Protein AF-0000000068953683 (afdb_homodimer)

Foldseek 3Di:
DDLQQCDQVNLLLLLVLLLVFQPAQPPADDDDDDPDPVVDDRLCQQQVQQNTLRYRLLNLLSLLSLLVSCVSPVPRPCNVVSLVSLLVRLALVNLVSNQVQCVDPRNVCPLPPQSLLSLLLSLLSLLVCVVPDVSSVNSNVSSVVVNVVSLVSVLVVLVVDQEADLAQDSNHPLSSLLSNCSNCVSVVVVSSLVSSLVSLCNHQVPAFQPQLVCDDDQQGLAHSLLSSLLSCPQNDDLVSSAVSCVGHQHPPVSNVSLLAQDDQDDCPDLRSVSSLSHLLNSLLSLVQCLVSYDPVCNVSSVNSNVNSCVRRVVCCRPNDSSCVSHSSSSNCSNSPPDHND/DDLQACDQVNLLLLLVLLVVFQPAQPPADDDDDDPDPVVDDRLCQQQVQQNTLRYRLLNLLSLLSLLVSCVSPVPRPCNVVSLVSLLVRLALVNLVSNQVQCVDPRNVCPLPPQSLLSLLLSLLSLLVSVVPDVSSVNSNVSSVVVNVVSLVSVLVVLVVDQEADLAQDSRHPLSSLLSNCSNCVSVVVVSSLVSSLVSLCNHQVPAFQPQLVCDDDQQGLAHSLLSSLLSCPQNDDLVSSAVSCVGHQHPPVSNVSLLAQDDQDDCPDLRSVSSLSHLLNSLLSLVQCLVSYDPVCNVSSVNSNVNSCVRRVVCCRPNDSSCVSHSSSSNCSNSPPDHND

Radius of gyration: 25.03 Å; Cα contacts (8 Å, |Δi|>4): 1153; chains: 2; bounding box: 57×75×56 Å

Nearest PDB structures (foldseek):
  8ieu-assembly1_A  TM=9.746E-01  e=6.722E-24  Campylobacter jejuni
  9dze-assembly1_h  TM=2.611E-01  e=5.092E-01  synthetic construct
  8qai-assembly1_A  TM=3.723E-01  e=3.403E+00  synthetic construct
  5cwq-assembly1_A  TM=2.514E-01  e=8.815E-01  synthetic construct
  8qag-assembly1_A  TM=3.663E-01  e=7.275E+00  synthetic construct

InterPro domains:
  IPR021365 Protein of unknown function DUF2891 [PF11199] (13-334)

Organism: Cupriavidus necator (strain ATCC 17699 / DSM 428 / KCTC 22496 / NCIMB 10442 / H16 / Stanier 337) (NCBI:txid381666)

Solvent-accessible surface area (backbone atoms only — not comparable to full-atom values): 34142 Å² total; per-residue (Å²): 131,75,79,58,62,75,48,67,67,60,49,51,51,44,45,53,46,33,53,55,24,49,71,31,60,54,52,28,48,48,78,46,64,26,73,48,83,83,62,72,70,57,58,54,76,55,23,59,54,38,40,5,16,43,29,51,50,34,15,38,35,32,51,31,38,48,56,50,45,42,68,76,38,63,82,43,90,58,36,66,59,51,53,53,50,48,60,70,38,47,29,52,72,37,38,49,44,41,38,52,46,49,68,34,84,80,30,61,63,68,52,62,45,34,33,49,10,36,44,26,32,27,45,24,52,26,51,62,43,26,76,81,29,73,66,35,38,54,36,29,60,28,44,40,64,46,40,52,51,45,45,53,49,48,36,54,46,53,74,66,53,83,40,51,28,55,53,23,48,66,58,19,42,38,53,20,48,47,30,33,44,48,18,20,64,68,70,62,35,61,68,43,41,51,42,48,45,54,43,50,46,70,63,51,61,78,51,56,49,42,67,40,76,74,52,68,38,38,55,20,30,39,47,38,67,52,36,40,50,48,33,47,52,70,67,39,54,74,68,58,31,47,57,46,45,68,48,25,47,37,54,75,80,32,40,51,55,77,49,46,62,70,86,67,89,45,70,85,39,66,46,40,33,22,37,42,36,21,22,21,38,44,13,24,34,30,58,55,43,32,86,70,45,58,76,86,48,30,64,52,26,54,50,24,22,50,51,10,37,69,74,27,52,65,39,30,71,72,40,54,67,83,34,33,36,48,34,39,42,40,44,43,44,40,42,63,54,71,68,90,110,130,77,79,58,60,76,48,68,68,58,50,50,51,45,46,53,46,33,54,55,23,50,70,30,59,56,52,28,48,46,78,47,66,26,73,48,82,82,62,73,70,58,58,54,77,55,24,60,54,39,39,6,17,43,30,51,50,34,15,36,37,33,51,30,39,49,55,50,45,43,67,76,39,62,83,42,89,57,37,67,60,51,50,54,50,47,60,70,39,48,30,52,71,37,36,48,43,41,37,53,46,48,68,35,84,81,29,61,65,68,53,64,46,33,32,48,10,36,44,24,32,29,46,24,51,26,51,61,43,24,77,82,29,71,67,34,37,53,36,29,60,29,44,41,65,45,40,52,50,46,45,52,50,48,36,54,46,53,73,67,52,82,42,52,28,57,53,22,48,64,58,18,42,39,54,20,47,46,30,32,44,48,19,19,63,68,69,62,34,60,69,44,41,50,42,50,44,54,44,49,47,70,60,51,61,78,52,55,50,42,67,38,77,73,54,68,37,38,55,20,28,39,46,40,66,51,37,38,50,48,33,47,54,69,67,38,55,73,69,58,33,46,56,45,46,69,48,24,49,37,53,76,78,32,39,51,54,75,50,45,63,70,86,68,90,46,69,85,39,67,46,39,34,22,35,40,37,21,21,22,37,44,12,24,35,30,58,55,42,33,86,70,47,58,76,86,47,29,66,52,28,54,49,22,23,52,50,11,38,69,72,27,52,66,38,29,73,71,40,53,68,81,35,35,36,49,34,40,43,40,44,43,46,38,42,61,55,70,67,89,108

pLDDT: mean 95.32, std 7.43, range [32.47, 98.94]

Sequence (682 aa):
MGRLALDRETARSFARVALDNILRRYPYKLDHMMASAGDLAEPSARHPVFCGSYDWHSSVHMHWLLVRLLALSPDQEEAPRIRATLDAQLRPEHIAVELAYFQQPLSRTFERPYGWGWMLKLQAELLALARQDAQAATWAEACAPLASHLSRQLADFLDAAVFPVRTGTHYNSAFALVMAMAYARTHQDFTLRRAIVRRAHRWFGHDQKYPARYEPGGDEFLSGGLTEAVLMHAVMDGCAFSEWWELFVPGQAELANWLTPVEVTNRSDPKTSHLDGLNLSRAWCWRMLEPALPEPLRPLAIRAWSDHLEASLPQAVEGEYVSTHWLASFAVLALAEPIGGMGRLALDRETARSFARVALDNILRRYPYKLDHMMASAGDLAEPSARHPVFCGSYDWHSSVHMHWLLVRLLALSPDQEEAPRIRATLDAQLRPEHIAVELAYFQQPLSRTFERPYGWGWMLKLQAELLALARQDAQAATWAEACAPLASHLSRQLADFLDAAVFPVRTGTHYNSAFALVMAMAYARTHQDFTLRRAIVRRAHRWFGHDQKYPARYEPGGDEFLSGGLTEAVLMHAVMDGCAFSEWWELFVPGQAELANWLTPVEVTNRSDPKTSHLDGLNLSRAWCWRMLEPALPEPLRPLAIRAWSDHLEASLPQAVEGEYVSTHWLASFAVLALAEPIGG

Secondary structure (DSSP, 8-state):
-------HHHHHHHHHHHHHHHT--SSEEEEEEESSGGG---HHHH-SSS--SBSHHHHHHHHHHHHHHHHH-TT-TTHHHHHHHHHHHS-HHHHHHHHHHHHSGGGTTTTTTHHHHHHHHHHHHHHHHHTT-HHHHHHHHHHHHHHHHHHHHHHHHHHH--S----SSTT-HHHHHHHHHHHHHHHT-HHHHHHHHHHHHHHHTT--S--GGG---TT-SS-HHHHHHHHHHHHS-HHHHHHHHHHHSPPHHHHHHHHSPPP-S-TTSTTTTHHHHHHHHHHHHHHHHGGGS-GGGHHHHHHHHHHHHHHHTTHHHHS-HHHHTTHHHHHHHHHHPPTT-/-------HHHHHHHHHHHHHHHT--SSEEEEEEESSGGG---HHHH-SSS--SBSHHHHHHHHHHHHHHHHH-TT-TTHHHHHHHHHHHS-HHHHHHHHHHHHSGGGTTTTTTHHHHHHHHHHHHHHHHHTT-HHHHHHHHHHHHHHHHHHHHHHHHHHH--S----SSTT-HHHHHHHHHHHHHHHT-HHHHHHHHHHHHHHHTT--S--GGG---TT-SS-HHHHHHHHHHHHS-HHHHHHHHHHHSPPHHHHHHHHSPPP-S-TTSTTTTHHHHHHHHHHHHHHHHGGGS-GGGHHHHHHHHHHHHHHHTTHHHHS-HHHHTTHHHHHHHHHHPPTT-

Structure (mmCIF, N/CA/C/O backbone):
data_AF-0000000068953683-model_v1
#
loop_
_entity.id
_entity.type
_entity.pdbx_description
1 polymer 'DUF2891 domain-containing protein'
#
loop_
_atom_site.group_PDB
_atom_site.id
_atom_site.type_symbol
_atom_site.label_atom_id
_atom_site.label_alt_id
_atom_site.label_comp_id
_atom_site.label_asym_id
_atom_site.label_entity_id
_atom_site.label_seq_id
_atom_site.pdbx_PDB_ins_code
_atom_site.Cartn_x
_atom_site.Cartn_y
_atom_site.Cartn_z
_atom_site.occupancy
_atom_site.B_iso_or_equiv
_atom_site.auth_seq_id
_atom_site.auth_comp_id
_atom_site.auth_asym_id
_atom_site.auth_atom_id
_atom_site.pdbx_PDB_model_num
ATOM 1 N N . MET A 1 1 ? 19.281 -32.719 -5.02 1 32.47 1 MET A N 1
ATOM 2 C CA . MET A 1 1 ? 18.203 -32.562 -4.043 1 32.47 1 MET A CA 1
ATOM 3 C C . MET A 1 1 ? 16.859 -32.406 -4.738 1 32.47 1 MET A C 1
ATOM 5 O O . MET A 1 1 ? 16.688 -31.547 -5.609 1 32.47 1 MET A O 1
ATOM 9 N N . GLY A 1 2 ? 16.094 -33.406 -4.758 1 38.31 2 GLY A N 1
ATOM 10 C CA . GLY A 1 2 ? 14.953 -33.688 -5.621 1 38.31 2 GLY A CA 1
ATOM 11 C C . GLY A 1 2 ? 13.938 -32.562 -5.66 1 38.31 2 GLY A C 1
ATOM 12 O O . GLY A 1 2 ? 13.875 -31.734 -4.746 1 38.31 2 GLY A O 1
ATOM 13 N N . ARG A 1 3 ? 13.672 -31.906 -6.801 1 47.09 3 ARG A N 1
ATOM 14 C CA . ARG A 1 3 ? 12.523 -31.094 -7.168 1 47.09 3 ARG A CA 1
ATOM 15 C C . ARG A 1 3 ? 11.336 -31.359 -6.254 1 47.09 3 ARG A C 1
ATOM 17 O O . ARG A 1 3 ? 10.75 -32.438 -6.297 1 47.09 3 ARG A O 1
ATOM 24 N N . LEU A 1 4 ? 11.492 -30.953 -4.949 1 54.16 4 LEU A N 1
ATOM 25 C CA . LEU A 1 4 ? 10.43 -31.234 -3.992 1 54.16 4 LEU A CA 1
ATOM 26 C C . LEU A 1 4 ? 9.062 -31.031 -4.633 1 54.16 4 LEU A C 1
ATOM 28 O O . LEU A 1 4 ? 8.781 -29.969 -5.195 1 54.16 4 LEU A O 1
ATOM 32 N N . ALA A 1 5 ? 8.656 -32.094 -5.188 1 63.12 5 ALA A N 1
ATOM 33 C CA . ALA A 1 5 ? 7.305 -32.25 -5.719 1 63.12 5 ALA A CA 1
ATOM 34 C C . ALA A 1 5 ? 6.266 -32.125 -4.613 1 63.12 5 ALA A C 1
ATOM 36 O O . ALA A 1 5 ? 6.523 -32.5 -3.461 1 63.12 5 ALA A O 1
ATOM 37 N N . LEU A 1 6 ? 5.461 -31.188 -4.672 1 86.25 6 LEU A N 1
ATOM 38 C CA . LEU A 1 6 ? 4.277 -31.141 -3.82 1 86.25 6 LEU A CA 1
ATOM 39 C C . LEU A 1 6 ? 3.77 -32.562 -3.518 1 86.25 6 LEU A C 1
ATOM 41 O O . LEU A 1 6 ? 3.307 -33.25 -4.418 1 86.25 6 LEU A O 1
ATOM 45 N N . ASP A 1 7 ? 4.008 -33.031 -2.246 1 88.19 7 ASP A N 1
ATOM 46 C CA . ASP A 1 7 ? 3.539 -34.375 -1.912 1 88.19 7 ASP A CA 1
ATOM 47 C C . ASP A 1 7 ? 2.014 -34.438 -1.854 1 88.19 7 ASP A C 1
ATOM 49 O O . ASP A 1 7 ? 1.358 -33.375 -1.721 1 88.19 7 ASP A O 1
ATOM 53 N N . ARG A 1 8 ? 1.491 -35.594 -1.877 1 89.25 8 ARG A N 1
ATOM 54 C CA . ARG A 1 8 ? 0.055 -35.812 -2.027 1 89.25 8 ARG A CA 1
ATOM 55 C C . ARG A 1 8 ? -0.705 -35.312 -0.805 1 89.25 8 ARG A C 1
ATOM 57 O O . ARG A 1 8 ? -1.799 -34.75 -0.932 1 89.25 8 ARG A O 1
ATOM 64 N N . GLU A 1 9 ? -0.196 -35.531 0.351 1 90.62 9 GLU A N 1
ATOM 65 C CA . GLU A 1 9 ? -0.869 -35.094 1.576 1 90.62 9 GLU A CA 1
ATOM 66 C C . GLU A 1 9 ? -0.953 -33.562 1.666 1 90.62 9 GLU A C 1
ATOM 68 O O . GLU A 1 9 ? -1.994 -33.031 2.031 1 90.62 9 GLU A O 1
ATOM 73 N N . THR A 1 10 ? 0.135 -32.969 1.322 1 91.94 10 THR A N 1
ATOM 74 C CA . THR A 1 10 ? 0.152 -31.5 1.308 1 91.94 10 THR A CA 1
ATOM 75 C C . THR A 1 10 ? -0.802 -30.969 0.248 1 91.94 10 THR A C 1
ATOM 77 O O . THR A 1 10 ? -1.537 -30 0.499 1 91.94 10 THR A O 1
ATOM 80 N N . ALA A 1 11 ? -0.79 -31.578 -0.879 1 94.25 11 ALA A N 1
ATOM 81 C CA . ALA A 1 11 ? -1.696 -31.172 -1.951 1 94.25 11 ALA A CA 1
ATOM 82 C C . ALA A 1 11 ? -3.152 -31.281 -1.51 1 94.25 11 ALA A C 1
ATOM 84 O O . ALA A 1 11 ? -3.961 -30.391 -1.78 1 94.25 11 ALA A O 1
ATOM 85 N N . ARG A 1 12 ? -3.443 -32.406 -0.812 1 94.69 12 ARG A N 1
ATOM 86 C CA . ARG A 1 12 ? -4.797 -32.625 -0.305 1 94.69 12 ARG A CA 1
ATOM 87 C C . ARG A 1 12 ? -5.176 -31.531 0.708 1 94.69 12 ARG A C 1
ATOM 89 O O . ARG A 1 12 ? -6.297 -31.016 0.68 1 94.69 12 ARG A O 1
ATOM 96 N N . SER A 1 13 ? -4.277 -31.25 1.555 1 95.38 13 SER A N 1
ATOM 97 C CA . SER A 1 13 ? -4.523 -30.219 2.555 1 95.38 13 SER A CA 1
ATOM 98 C C . SER A 1 13 ? -4.754 -28.859 1.899 1 95.38 13 SER A C 1
ATOM 100 O O . SER A 1 13 ? -5.648 -28.125 2.307 1 95.38 13 SER A O 1
ATOM 102 N N . PHE A 1 14 ? -3.965 -28.547 0.888 1 97.12 14 PHE A N 1
ATOM 103 C CA . PHE A 1 14 ? -4.121 -27.281 0.176 1 97.12 14 PHE A CA 1
ATOM 104 C C . PHE A 1 14 ? -5.465 -27.234 -0.539 1 97.12 14 PHE A C 1
ATOM 106 O O . PHE A 1 14 ? -6.105 -26.172 -0.578 1 97.12 14 PHE A O 1
ATOM 113 N N . ALA A 1 15 ? -5.871 -28.359 -1.074 1 97.62 15 ALA A N 1
ATOM 114 C CA . ALA A 1 15 ? -7.168 -28.406 -1.743 1 97.62 15 ALA A CA 1
ATOM 115 C C . ALA A 1 15 ? -8.305 -28.109 -0.765 1 97.62 15 ALA A C 1
ATOM 117 O O . ALA A 1 15 ? -9.211 -27.328 -1.073 1 97.62 15 ALA A O 1
ATOM 118 N N . ARG A 1 16 ? -8.234 -28.703 0.39 1 97.38 16 ARG A N 1
ATOM 119 C CA . ARG A 1 16 ? -9.258 -28.5 1.409 1 97.38 16 ARG A CA 1
ATOM 120 C C . ARG A 1 16 ? -9.281 -27.047 1.873 1 97.38 16 ARG A C 1
ATOM 122 O O . ARG A 1 16 ? -10.352 -26.453 2.016 1 97.38 16 ARG A O 1
ATOM 129 N N . VAL A 1 17 ? -8.102 -26.484 2.02 1 97.19 17 VAL A N 1
ATOM 130 C CA . VAL A 1 17 ? -7.984 -25.094 2.436 1 97.19 17 VAL A CA 1
ATOM 131 C C . VAL A 1 17 ? -8.602 -24.172 1.377 1 97.19 17 VAL A C 1
ATOM 133 O O . VAL A 1 17 ? -9.383 -23.281 1.701 1 97.19 17 VAL A O 1
ATOM 136 N N . ALA A 1 18 ? -8.273 -24.422 0.141 1 98.12 18 ALA A N 1
ATOM 137 C CA . ALA A 1 18 ? -8.766 -23.594 -0.954 1 98.12 18 ALA A CA 1
ATOM 138 C C . ALA A 1 18 ? -10.281 -23.703 -1.096 1 98.12 18 ALA A C 1
ATOM 140 O O . ALA A 1 18 ? -10.977 -22.688 -1.249 1 98.12 18 ALA A O 1
ATOM 141 N N . LEU A 1 19 ? -10.812 -24.906 -0.99 1 98.31 19 LEU A N 1
ATOM 142 C CA . LEU A 1 19 ? -12.25 -25.141 -1.094 1 98.31 19 LEU A CA 1
ATOM 143 C C . LEU A 1 19 ? -12.992 -24.453 0.046 1 98.31 19 LEU A C 1
ATOM 145 O O . LEU A 1 19 ? -13.984 -23.75 -0.183 1 98.31 19 LEU A O 1
ATOM 149 N N . ASP A 1 20 ? -12.445 -24.578 1.207 1 97.25 20 ASP A N 1
ATOM 150 C CA . ASP A 1 20 ? -13.062 -23.953 2.367 1 97.25 20 ASP A CA 1
ATOM 151 C C . ASP A 1 20 ? -13.086 -22.438 2.219 1 97.25 20 ASP A C 1
ATOM 153 O O . ASP A 1 20 ? -14.047 -21.781 2.617 1 97.25 20 ASP A O 1
ATOM 157 N N . ASN A 1 21 ? -12.102 -21.906 1.613 1 97.5 21 ASN A N 1
ATOM 158 C CA . ASN A 1 21 ? -11.953 -20.453 1.521 1 97.5 21 ASN A CA 1
ATOM 159 C C . ASN A 1 21 ? -12.875 -19.875 0.455 1 97.5 21 ASN A C 1
ATOM 161 O O . ASN A 1 21 ? -13.578 -18.891 0.708 1 97.5 21 ASN A O 1
ATOM 165 N N . ILE A 1 22 ? -12.93 -20.484 -0.74 1 98.12 22 ILE A N 1
ATOM 166 C CA . ILE A 1 22 ? -13.695 -19.875 -1.817 1 98.12 22 ILE A CA 1
ATOM 167 C C . ILE A 1 22 ? -15.188 -20.016 -1.534 1 98.12 22 ILE A C 1
ATOM 169 O O . ILE A 1 22 ? -16.016 -19.297 -2.111 1 98.12 22 ILE A O 1
ATOM 173 N N . LEU A 1 23 ? -15.539 -20.891 -0.587 1 97.56 23 LEU A N 1
ATOM 174 C CA . LEU A 1 23 ? -16.938 -21.109 -0.246 1 97.56 23 LEU A CA 1
ATOM 175 C C . LEU A 1 23 ? -17.328 -20.312 0.998 1 97.56 23 LEU A C 1
ATOM 177 O O . LEU A 1 23 ? -18.5 -20.25 1.358 1 97.56 23 LEU A O 1
ATOM 181 N N . ARG A 1 24 ? -16.328 -19.703 1.622 1 96.12 24 ARG A N 1
ATOM 182 C CA . ARG A 1 24 ? -16.562 -18.891 2.811 1 96.12 24 ARG A CA 1
ATOM 183 C C . ARG A 1 24 ? -16.953 -17.453 2.434 1 96.12 24 ARG A C 1
ATOM 185 O O . ARG A 1 24 ? -16.188 -16.766 1.755 1 96.12 24 ARG A O 1
ATOM 192 N N . ARG A 1 25 ? -18.047 -16.969 3.027 1 94.62 25 ARG A N 1
ATOM 193 C CA . ARG A 1 25 ? -18.547 -15.656 2.604 1 94.62 25 ARG A CA 1
ATOM 194 C C . ARG A 1 25 ? -18.078 -14.555 3.541 1 94.62 25 ARG A C 1
ATOM 196 O O . ARG A 1 25 ? -17.938 -13.398 3.131 1 94.62 25 ARG A O 1
ATOM 203 N N . TYR A 1 26 ? -17.922 -14.922 4.789 1 94.62 26 TYR A N 1
ATOM 204 C CA . TYR A 1 26 ? -17.5 -13.945 5.789 1 94.62 26 TYR A CA 1
ATOM 205 C C . TYR A 1 26 ? -16.438 -14.531 6.707 1 94.62 26 TYR A C 1
ATOM 207 O O . TYR A 1 26 ? -16.422 -15.734 6.973 1 94.62 26 TYR A O 1
ATOM 215 N N . PRO A 1 27 ? -15.516 -13.812 7.215 1 94.88 27 PRO A N 1
ATOM 216 C CA . PRO A 1 27 ? -15.406 -12.367 7 1 94.88 27 PRO A CA 1
ATOM 217 C C . PRO A 1 27 ? -14.953 -12.016 5.586 1 94.88 27 PRO A C 1
ATOM 219 O O . PRO A 1 27 ? -14.258 -12.805 4.941 1 94.88 27 PRO A O 1
ATOM 222 N N . TYR A 1 28 ? -15.453 -10.844 5.086 1 95.25 28 TYR A N 1
ATOM 223 C CA . TYR A 1 28 ? -15.125 -10.391 3.742 1 95.25 28 TYR A CA 1
ATOM 224 C C . TYR A 1 28 ? -14.828 -8.891 3.734 1 95.25 28 TYR A C 1
ATOM 226 O O . TYR A 1 28 ? -15.609 -8.094 4.262 1 95.25 28 TYR A O 1
ATOM 234 N N . LYS A 1 29 ? -13.664 -8.547 3.145 1 95 29 LYS A N 1
ATOM 235 C CA . LYS A 1 29 ? -13.234 -7.152 3.078 1 95 29 LYS A CA 1
ATOM 236 C C . LYS A 1 29 ? -13.828 -6.445 1.863 1 95 29 LYS A C 1
ATOM 238 O O . LYS A 1 29 ? -13.438 -6.719 0.727 1 95 29 LYS A O 1
ATOM 243 N N . LEU A 1 30 ? -14.711 -5.473 2.174 1 92.25 30 LEU A N 1
ATOM 244 C CA . LEU A 1 30 ? -15.273 -4.676 1.095 1 92.25 30 LEU A CA 1
ATOM 245 C C . LEU A 1 30 ? -14.258 -3.672 0.564 1 92.25 30 LEU A C 1
ATOM 247 O O . LEU A 1 30 ? -13.555 -3.025 1.343 1 92.25 30 LEU A O 1
ATOM 251 N N . ASP A 1 31 ? -14.125 -3.668 -0.756 1 91.31 31 ASP A N 1
ATOM 252 C CA . ASP A 1 31 ? -13.352 -2.67 -1.492 1 91.31 31 ASP A CA 1
ATOM 253 C C . ASP A 1 31 ? -14.117 -2.182 -2.719 1 91.31 31 ASP A C 1
ATOM 255 O O . ASP A 1 31 ? -14.016 -2.768 -3.799 1 91.31 31 ASP A O 1
ATOM 259 N N . HIS A 1 32 ? -14.93 -1.13 -2.494 1 92.75 32 HIS A N 1
ATOM 260 C CA . HIS A 1 32 ? -15.844 -0.667 -3.533 1 92.75 32 HIS A CA 1
ATOM 261 C C . HIS A 1 32 ? -16 0.848 -3.486 1 92.75 32 HIS A C 1
ATOM 263 O O . HIS A 1 32 ? -16.156 1.429 -2.408 1 92.75 32 HIS A O 1
ATOM 269 N N . MET A 1 33 ? -15.891 1.456 -4.691 1 93.69 33 MET A N 1
ATOM 270 C CA . MET A 1 33 ? -16.188 2.879 -4.816 1 93.69 33 MET A CA 1
ATOM 271 C C . MET A 1 33 ? -17.688 3.105 -5.008 1 93.69 33 MET A C 1
ATOM 273 O O . MET A 1 33 ? -18.266 2.666 -6.004 1 93.69 33 MET A O 1
ATOM 277 N N . MET A 1 34 ? -18.281 3.793 -4.098 1 95.06 34 MET A N 1
ATOM 278 C CA . MET A 1 34 ? -19.688 4.141 -4.215 1 95.06 34 MET A CA 1
ATOM 279 C C . MET A 1 34 ? -19.859 5.453 -4.969 1 95.06 34 MET A C 1
ATOM 281 O O . MET A 1 34 ? -19.234 6.457 -4.629 1 95.06 34 MET A O 1
ATOM 285 N N . ALA A 1 35 ? -20.719 5.441 -5.969 1 94.75 35 ALA A N 1
ATOM 286 C CA . ALA A 1 35 ? -21.078 6.66 -6.68 1 94.75 35 ALA A CA 1
ATOM 287 C C . ALA A 1 35 ? -22.344 7.289 -6.09 1 94.75 35 ALA A C 1
ATOM 289 O O . ALA A 1 35 ? -22.625 8.469 -6.309 1 94.75 35 ALA A O 1
ATOM 290 N N . SER A 1 36 ? -23.109 6.477 -5.391 1 94.44 36 SER A N 1
ATOM 291 C CA . SER A 1 36 ? -24.359 6.891 -4.754 1 94.44 36 SER A CA 1
ATOM 292 C C . SER A 1 36 ? -24.781 5.914 -3.658 1 94.44 36 SER A C 1
ATOM 294 O O . SER A 1 36 ? -24.172 4.852 -3.51 1 94.44 36 SER A O 1
ATOM 296 N N . ALA A 1 37 ? -25.797 6.254 -2.92 1 91.44 37 ALA A N 1
ATOM 297 C CA . ALA A 1 37 ? -26.312 5.406 -1.853 1 91.44 37 ALA A CA 1
ATOM 298 C C . ALA A 1 37 ? -26.828 4.078 -2.408 1 91.44 37 ALA A C 1
ATOM 300 O O . ALA A 1 37 ? -26.781 3.051 -1.73 1 91.44 37 ALA A O 1
ATOM 301 N N . GLY A 1 38 ? -27.234 4.039 -3.582 1 90.81 38 GLY A N 1
ATOM 302 C CA . GLY A 1 38 ? -27.781 2.861 -4.23 1 90.81 38 GLY A CA 1
ATOM 303 C C . GLY A 1 38 ? -26.734 1.819 -4.578 1 90.81 38 GLY A C 1
ATOM 304 O O . GLY A 1 38 ? -27.078 0.688 -4.934 1 90.81 38 GLY A O 1
ATOM 305 N N . ASP A 1 39 ? -25.516 2.131 -4.359 1 92.62 39 ASP A N 1
ATOM 306 C CA . ASP A 1 39 ? -24.438 1.225 -4.73 1 92.62 39 ASP A CA 1
ATOM 307 C C . ASP A 1 39 ? -24.125 0.238 -3.607 1 92.62 39 ASP A C 1
ATOM 309 O O . ASP A 1 39 ? -23.25 -0.608 -3.738 1 92.62 39 ASP A O 1
ATOM 313 N N . LEU A 1 40 ? -24.844 0.325 -2.494 1 91.5 40 LEU A N 1
ATOM 314 C CA . LEU A 1 40 ? -24.688 -0.629 -1.402 1 91.5 40 LEU A CA 1
ATOM 315 C C . LEU A 1 40 ? -25.203 -2.006 -1.805 1 91.5 40 LEU A C 1
ATOM 317 O O . LEU A 1 40 ? -26.359 -2.143 -2.215 1 91.5 40 LEU A O 1
ATOM 321 N N . ALA A 1 41 ? -24.359 -2.953 -1.792 1 92.19 41 ALA A N 1
ATOM 322 C CA . ALA A 1 41 ? -24.734 -4.312 -2.162 1 92.19 41 ALA A CA 1
ATOM 323 C C . ALA A 1 41 ? -23.844 -5.34 -1.477 1 92.19 41 ALA A C 1
ATOM 325 O O . ALA A 1 41 ? -22.703 -5.031 -1.115 1 92.19 41 ALA A O 1
ATOM 326 N N . GLU A 1 42 ? -24.344 -6.504 -1.325 1 93.5 42 GLU A N 1
ATOM 327 C CA . GLU A 1 42 ? -23.547 -7.609 -0.817 1 93.5 42 GLU A CA 1
ATOM 328 C C . GLU A 1 42 ? -22.438 -7.988 -1.8 1 93.5 42 GLU A C 1
ATOM 330 O O . GLU A 1 42 ? -22.625 -7.875 -3.014 1 93.5 42 GLU A O 1
ATOM 335 N N . PRO A 1 43 ? -21.344 -8.539 -1.257 1 94 43 PRO A N 1
ATOM 336 C CA . PRO A 1 43 ? -20.234 -8.922 -2.129 1 94 43 PRO A CA 1
ATOM 337 C C . PRO A 1 43 ? -20.656 -9.922 -3.211 1 94 43 PRO A C 1
ATOM 339 O O . PRO A 1 43 ? -20.203 -9.82 -4.352 1 94 43 PRO A O 1
ATOM 342 N N . SER A 1 44 ? -21.547 -10.805 -2.889 1 95.5 44 SER A N 1
ATOM 343 C CA . SER A 1 44 ? -21.938 -11.844 -3.834 1 95.5 44 SER A CA 1
ATOM 344 C C . SER A 1 44 ? -22.75 -11.266 -4.988 1 95.5 44 SER A C 1
ATOM 346 O O . SER A 1 44 ? -22.812 -11.859 -6.066 1 95.5 44 SER A O 1
ATOM 348 N N . ALA A 1 45 ? -23.359 -10.141 -4.742 1 94.88 45 ALA A N 1
ATOM 349 C CA . ALA A 1 45 ? -24.125 -9.492 -5.805 1 94.88 45 ALA A CA 1
ATOM 350 C C . ALA A 1 45 ? -23.203 -8.859 -6.836 1 94.88 45 ALA A C 1
ATOM 352 O O . ALA A 1 45 ? -23.516 -8.828 -8.031 1 94.88 45 ALA A O 1
ATOM 353 N N . ARG A 1 46 ? -22.047 -8.375 -6.438 1 94.62 46 ARG A N 1
ATOM 354 C CA . ARG A 1 46 ? -21.094 -7.695 -7.316 1 94.62 46 ARG A CA 1
ATOM 355 C C . ARG A 1 46 ? -20.094 -8.68 -7.898 1 94.62 46 ARG A C 1
ATOM 357 O O . ARG A 1 46 ? -19.625 -8.5 -9.023 1 94.62 46 ARG A O 1
ATOM 364 N N . HIS A 1 47 ? -19.781 -9.633 -7.059 1 97.75 47 HIS A N 1
ATOM 365 C CA . HIS A 1 47 ? -18.766 -10.625 -7.426 1 97.75 47 HIS A CA 1
ATOM 366 C C . HIS A 1 47 ? -19.281 -12.039 -7.184 1 97.75 47 HIS A C 1
ATOM 368 O O . HIS A 1 47 ? -18.844 -12.711 -6.246 1 97.75 47 HIS A O 1
ATOM 374 N N . PRO A 1 48 ? -20.078 -12.539 -8.086 1 98 48 PRO A N 1
ATOM 375 C CA . PRO A 1 48 ? -20.719 -13.836 -7.844 1 98 48 PRO A CA 1
ATOM 376 C C . PRO A 1 48 ? -19.719 -14.984 -7.812 1 98 48 PRO A C 1
ATOM 378 O O . PRO A 1 48 ? -19.984 -16.031 -7.207 1 98 48 PRO A O 1
ATOM 381 N N . VAL A 1 49 ? -18.578 -14.82 -8.391 1 98.56 49 VAL A N 1
ATOM 382 C CA . VAL A 1 49 ? -17.578 -15.891 -8.406 1 98.56 49 VAL A CA 1
ATOM 383 C C . VAL A 1 49 ? -16.578 -15.688 -7.281 1 98.56 49 VAL A C 1
ATOM 385 O O . VAL A 1 49 ? -16.297 -16.609 -6.504 1 98.56 49 VAL A O 1
ATOM 388 N N . PHE A 1 50 ? -16.031 -14.469 -7.191 1 98.44 50 PHE A N 1
ATOM 389 C CA . PHE A 1 50 ? -14.867 -14.219 -6.348 1 98.44 50 PHE A CA 1
ATOM 390 C C . PHE A 1 50 ? -15.266 -13.453 -5.09 1 98.44 50 PHE A C 1
ATOM 392 O O . PHE A 1 50 ? -14.648 -12.453 -4.742 1 98.44 50 PHE A O 1
ATOM 399 N N . CYS A 1 51 ? -16.297 -13.883 -4.414 1 96.62 51 CYS A N 1
ATOM 400 C CA . CYS A 1 51 ? -16.797 -13.242 -3.203 1 96.62 51 CYS A CA 1
ATOM 401 C C . CYS A 1 51 ? -16.438 -14.062 -1.967 1 96.62 51 CYS A C 1
ATOM 403 O O . CYS A 1 51 ? -17.016 -13.852 -0.894 1 96.62 51 CYS A O 1
ATOM 405 N N . GLY A 1 52 ? -15.484 -14.977 -2.135 1 95.75 52 GLY A N 1
ATOM 406 C CA . GLY A 1 52 ? -14.953 -15.734 -1.012 1 95.75 52 GLY A CA 1
ATOM 407 C C . GLY A 1 52 ? -13.492 -15.445 -0.734 1 95.75 52 GLY A C 1
ATOM 408 O O . GLY A 1 52 ? -12.875 -14.641 -1.427 1 95.75 52 GLY A O 1
ATOM 409 N N . SER A 1 53 ? -13.055 -16.062 0.374 1 96.19 53 SER A N 1
ATOM 410 C CA . SER A 1 53 ? -11.633 -16 0.721 1 96.19 53 SER A CA 1
ATOM 411 C C . SER A 1 53 ? -11.219 -14.586 1.106 1 96.19 53 SER A C 1
ATOM 413 O O . SER A 1 53 ? -10.242 -14.055 0.57 1 96.19 53 SER A O 1
ATOM 415 N N . TYR A 1 54 ? -11.93 -13.906 1.893 1 95.38 54 TYR A N 1
ATOM 416 C CA . TYR A 1 54 ? -11.547 -12.688 2.596 1 95.38 54 TYR A CA 1
ATOM 417 C C . TYR A 1 54 ? -11.68 -11.477 1.688 1 95.38 54 TYR A C 1
ATOM 419 O O . TYR A 1 54 ? -12.086 -10.398 2.135 1 95.38 54 TYR A O 1
ATOM 427 N N . ASP A 1 55 ? -11.242 -11.555 0.408 1 96.56 55 ASP A N 1
ATOM 428 C CA . ASP A 1 55 ? -11.336 -10.484 -0.578 1 96.56 55 ASP A CA 1
ATOM 429 C C . ASP A 1 55 ? -11.273 -11.039 -2 1 96.56 55 ASP A C 1
ATOM 431 O O . ASP A 1 55 ? -11.102 -12.242 -2.195 1 96.56 55 ASP A O 1
ATOM 435 N N . TRP A 1 56 ? -11.469 -10.172 -2.994 1 98 56 TRP A N 1
ATOM 436 C CA . TRP A 1 56 ? -11.602 -10.57 -4.391 1 98 56 TRP A CA 1
ATOM 437 C C . TRP A 1 56 ? -10.352 -11.305 -4.867 1 98 56 TRP A C 1
ATOM 439 O O . TRP A 1 56 ? -10.438 -12.422 -5.387 1 98 56 TRP A O 1
ATOM 449 N N . HIS A 1 57 ? -9.109 -10.703 -4.695 1 98.44 57 HIS A N 1
ATOM 450 C CA . HIS A 1 57 ? -7.91 -11.312 -5.254 1 98.44 57 HIS A CA 1
ATOM 451 C C . HIS A 1 57 ? -7.551 -12.602 -4.523 1 98.44 57 HIS A C 1
ATOM 453 O O . HIS A 1 57 ? -7.031 -13.539 -5.129 1 98.44 57 HIS A O 1
ATOM 459 N N . SER A 1 58 ? -7.801 -12.664 -3.186 1 97.88 58 SER A N 1
ATOM 460 C CA . SER A 1 58 ? -7.547 -13.922 -2.48 1 97.88 58 SER A CA 1
ATOM 461 C C . SER A 1 58 ? -8.414 -15.047 -3.027 1 97.88 58 SER A C 1
ATOM 463 O O . SER A 1 58 ? -7.965 -16.188 -3.141 1 97.88 58 SER A O 1
ATOM 465 N N . SER A 1 59 ? -9.625 -14.695 -3.383 1 98.44 59 SER A N 1
ATOM 466 C CA . SER A 1 59 ? -10.516 -15.68 -3.996 1 98.44 59 SER A CA 1
ATOM 467 C C . SER A 1 59 ? -9.969 -16.156 -5.34 1 98.44 59 SER A C 1
ATOM 469 O O . SER A 1 59 ? -9.977 -17.344 -5.633 1 98.44 59 SER A O 1
ATOM 471 N N . VAL A 1 60 ? -9.453 -15.258 -6.152 1 98.81 60 VAL A N 1
ATOM 472 C CA . VAL A 1 60 ? -8.914 -15.586 -7.469 1 98.81 60 VAL A CA 1
ATOM 473 C C . VAL A 1 60 ? -7.738 -16.547 -7.32 1 98.81 60 VAL A C 1
ATOM 475 O O . VAL A 1 60 ? -7.68 -17.578 -7.996 1 98.81 60 VAL A O 1
ATOM 478 N N . HIS A 1 61 ? -6.789 -16.219 -6.512 1 96.88 61 HIS A N 1
ATOM 479 C CA . HIS A 1 61 ? -5.609 -17.062 -6.48 1 96.88 61 HIS A CA 1
ATOM 480 C C . HIS A 1 61 ? -5.906 -18.391 -5.801 1 96.88 61 HIS A C 1
ATOM 482 O O . HIS A 1 61 ? -5.273 -19.406 -6.105 1 96.88 61 HIS A O 1
ATOM 488 N N . MET A 1 62 ? -7.008 -18.469 -4.926 1 98.31 62 MET A N 1
ATOM 489 C CA . MET A 1 62 ? -7.422 -19.781 -4.422 1 98.31 62 MET A CA 1
ATOM 490 C C . MET A 1 62 ? -8.055 -20.609 -5.527 1 98.31 62 MET A C 1
ATOM 492 O O . MET A 1 62 ? -7.906 -21.828 -5.551 1 98.31 62 MET A O 1
ATOM 496 N N . HIS A 1 63 ? -8.773 -19.984 -6.441 1 98.88 63 HIS A N 1
ATOM 497 C CA . HIS A 1 63 ? -9.258 -20.688 -7.625 1 98.88 63 HIS A CA 1
ATOM 498 C C . HIS A 1 63 ? -8.102 -21.203 -8.477 1 98.88 63 HIS A C 1
ATOM 500 O O . HIS A 1 63 ? -8.117 -22.344 -8.938 1 98.88 63 HIS A O 1
ATOM 506 N N . TRP A 1 64 ? -7.105 -20.328 -8.617 1 98.81 64 TRP A N 1
ATOM 507 C CA . TRP A 1 64 ? -5.914 -20.766 -9.344 1 98.81 64 TRP A CA 1
ATOM 508 C C . TRP A 1 64 ? -5.301 -22 -8.695 1 98.81 64 TRP A C 1
ATOM 510 O O . TRP A 1 64 ? -4.93 -22.953 -9.383 1 98.81 64 TRP A O 1
ATOM 520 N N . LEU A 1 65 ? -5.227 -21.953 -7.363 1 98.56 65 LEU A N 1
ATOM 521 C CA . LEU A 1 65 ? -4.641 -23.062 -6.609 1 98.56 65 LEU A CA 1
ATOM 522 C C . LEU A 1 65 ? -5.367 -24.359 -6.902 1 98.56 65 LEU A C 1
ATOM 524 O O . LEU A 1 65 ? -4.734 -25.391 -7.141 1 98.56 65 LEU A O 1
ATOM 528 N N . LEU A 1 66 ? -6.676 -24.312 -6.902 1 98.69 66 LEU A N 1
ATOM 529 C CA . LEU A 1 66 ? -7.473 -25.516 -7.152 1 98.69 66 LEU A CA 1
ATOM 530 C C . LEU A 1 66 ? -7.223 -26.047 -8.555 1 98.69 66 LEU A C 1
ATOM 532 O O . LEU A 1 66 ? -7.051 -27.25 -8.742 1 98.69 66 LEU A O 1
ATOM 536 N N . VAL A 1 67 ? -7.184 -25.172 -9.539 1 98.69 67 VAL A N 1
ATOM 537 C CA . VAL A 1 67 ? -6.922 -25.594 -10.914 1 98.69 67 VAL A CA 1
ATOM 538 C C . VAL A 1 67 ? -5.527 -26.188 -11.016 1 98.69 67 VAL A C 1
ATOM 540 O O . VAL A 1 67 ? -5.34 -27.234 -11.641 1 98.69 67 VAL A O 1
ATOM 543 N N . ARG A 1 68 ? -4.574 -25.547 -10.367 1 97.69 68 ARG A N 1
ATOM 544 C CA . ARG A 1 68 ? -3.197 -26.031 -10.375 1 97.69 68 ARG A CA 1
ATOM 545 C C . ARG A 1 68 ? -3.098 -27.406 -9.727 1 97.69 68 ARG A C 1
ATOM 547 O O . ARG A 1 68 ? -2.385 -28.281 -10.227 1 97.69 68 ARG A O 1
ATOM 554 N N . LEU A 1 69 ? -3.805 -27.594 -8.648 1 97.44 69 LEU A N 1
ATOM 555 C CA . LEU A 1 69 ? -3.764 -28.859 -7.945 1 97.44 69 LEU A CA 1
ATOM 556 C C . LEU A 1 69 ? -4.406 -29.969 -8.781 1 97.44 69 LEU A C 1
ATOM 558 O O . LEU A 1 69 ? -3.963 -31.109 -8.75 1 97.44 69 LEU A O 1
ATOM 562 N N . LEU A 1 70 ? -5.48 -29.625 -9.562 1 97 70 LEU A N 1
ATOM 563 C CA . LEU A 1 70 ? -6.074 -30.594 -10.484 1 97 70 LEU A CA 1
ATOM 564 C C . LEU A 1 70 ? -5.059 -31.031 -11.531 1 97 70 LEU A C 1
ATOM 566 O O . LEU A 1 70 ? -5.039 -32.188 -11.93 1 97 70 LEU A O 1
ATOM 570 N N . ALA A 1 71 ? -4.254 -30.078 -11.969 1 95.38 71 ALA A N 1
ATOM 571 C CA . ALA A 1 71 ? -3.244 -30.375 -12.984 1 95.38 71 ALA A CA 1
ATOM 572 C C . ALA A 1 71 ? -2.125 -31.234 -12.398 1 95.38 71 ALA A C 1
ATOM 574 O O . ALA A 1 71 ? -1.645 -32.156 -13.055 1 95.38 71 ALA A O 1
ATOM 575 N N . LEU A 1 72 ? -1.731 -30.953 -11.18 1 93.81 72 LEU A N 1
ATOM 576 C CA . LEU A 1 72 ? -0.587 -31.609 -10.555 1 93.81 72 LEU A CA 1
ATOM 577 C C . LEU A 1 72 ? -0.966 -33 -10.039 1 93.81 72 LEU A C 1
ATOM 579 O O . LEU A 1 72 ? -0.126 -33.906 -9.992 1 93.81 72 LEU A O 1
ATOM 583 N N . SER A 1 73 ? -2.225 -33.094 -9.656 1 92.19 73 SER A N 1
ATOM 584 C CA . SER A 1 73 ? -2.723 -34.344 -9.07 1 92.19 73 SER A CA 1
ATOM 585 C C . SER A 1 73 ? -4.176 -34.594 -9.469 1 92.19 73 SER A C 1
ATOM 587 O O . SER A 1 73 ? -5.074 -34.531 -8.625 1 92.19 73 SER A O 1
ATOM 589 N N . PRO A 1 74 ? -4.383 -35.062 -10.656 1 91.31 74 PRO A N 1
ATOM 590 C CA . PRO A 1 74 ? -5.742 -35.188 -11.18 1 91.31 74 PRO A CA 1
ATOM 591 C C . PRO A 1 74 ? -6.566 -36.25 -10.414 1 91.31 74 PRO A C 1
ATOM 593 O O . PRO A 1 74 ? -7.797 -36.156 -10.375 1 91.31 74 PRO A O 1
ATOM 596 N N . ASP A 1 75 ? -5.895 -37.219 -9.734 1 91.19 75 ASP A N 1
ATOM 597 C CA . ASP A 1 75 ? -6.602 -38.312 -9.078 1 91.19 75 ASP A CA 1
ATOM 598 C C . ASP A 1 75 ? -6.672 -38.094 -7.566 1 91.19 75 ASP A C 1
ATOM 600 O O . ASP A 1 75 ? -6.961 -39.031 -6.812 1 91.19 75 ASP A O 1
ATOM 604 N N . GLN A 1 76 ? -6.414 -36.875 -7.227 1 93.69 76 GLN A N 1
ATOM 605 C CA . GLN A 1 76 ? -6.465 -36.594 -5.789 1 93.69 76 GLN A CA 1
ATOM 606 C C . GLN A 1 76 ? -7.883 -36.781 -5.25 1 93.69 76 GLN A C 1
ATOM 608 O O . GLN A 1 76 ? -8.859 -36.562 -5.977 1 93.69 76 GLN A O 1
ATOM 613 N N . GLU A 1 77 ? -8.047 -37.031 -3.984 1 95.19 77 GLU A N 1
ATOM 614 C CA . GLU A 1 77 ? -9.305 -37.375 -3.336 1 95.19 77 GLU A CA 1
ATOM 615 C C . GLU A 1 77 ? -10.32 -36.25 -3.477 1 95.19 77 GLU A C 1
ATOM 617 O O . GLU A 1 77 ? -11.523 -36.469 -3.607 1 95.19 77 GLU A O 1
ATOM 622 N N . GLU A 1 78 ? -9.828 -35.031 -3.518 1 96.94 78 GLU A N 1
ATOM 623 C CA . GLU A 1 78 ? -10.711 -33.875 -3.525 1 96.94 78 GLU A CA 1
ATOM 624 C C . GLU A 1 78 ? -11.094 -33.469 -4.949 1 96.94 78 GLU A C 1
ATOM 626 O O . GLU A 1 78 ? -11.883 -32.531 -5.152 1 96.94 78 GLU A O 1
ATOM 631 N N . ALA A 1 79 ? -10.578 -34.094 -5.914 1 97.38 79 ALA A N 1
ATOM 632 C CA . ALA A 1 79 ? -10.734 -33.719 -7.312 1 97.38 79 ALA A CA 1
ATOM 633 C C . ALA A 1 79 ? -12.211 -33.594 -7.691 1 97.38 79 ALA A C 1
ATOM 635 O O . ALA A 1 79 ? -12.625 -32.625 -8.305 1 97.38 79 ALA A O 1
ATOM 636 N N . PRO A 1 80 ? -13.109 -34.625 -7.281 1 98 80 PRO A N 1
ATOM 637 C CA . PRO A 1 80 ? -14.516 -34.469 -7.652 1 98 80 PRO A CA 1
ATOM 638 C C . PRO A 1 80 ? -15.164 -33.219 -7.047 1 98 80 PRO A C 1
ATOM 640 O O . PRO A 1 80 ? -15.93 -32.531 -7.723 1 98 80 PRO A O 1
ATOM 643 N N . ARG A 1 81 ? -14.844 -32.938 -5.848 1 98.25 81 ARG A N 1
ATOM 644 C CA . ARG A 1 81 ? -15.398 -31.766 -5.188 1 98.25 81 ARG A CA 1
ATOM 645 C C . ARG A 1 81 ? -14.883 -30.484 -5.828 1 98.25 81 ARG A C 1
ATOM 647 O O . ARG A 1 81 ? -15.641 -29.531 -6 1 98.25 81 ARG A O 1
ATOM 654 N N . ILE A 1 82 ? -13.586 -30.453 -6.16 1 98.56 82 ILE A N 1
ATOM 655 C CA . ILE A 1 82 ? -12.992 -29.312 -6.832 1 98.56 82 ILE A CA 1
ATOM 656 C C . ILE A 1 82 ? -13.719 -29.047 -8.148 1 98.56 82 ILE A C 1
ATOM 658 O O . ILE A 1 82 ? -14.156 -27.922 -8.414 1 98.56 82 ILE A O 1
ATOM 662 N N . ARG A 1 83 ? -13.883 -30.078 -8.898 1 98.5 83 ARG A N 1
ATOM 663 C CA . ARG A 1 83 ? -14.5 -29.953 -10.219 1 98.5 83 ARG A CA 1
ATOM 664 C C . ARG A 1 83 ? -15.945 -29.484 -10.109 1 98.5 83 ARG A C 1
ATOM 666 O O . ARG A 1 83 ? -16.375 -28.594 -10.852 1 98.5 83 ARG A O 1
ATOM 673 N N . ALA A 1 84 ? -16.672 -30.016 -9.18 1 98.56 84 ALA A N 1
ATOM 674 C CA . ALA A 1 84 ? -18.062 -29.609 -8.984 1 98.56 84 ALA A CA 1
ATOM 675 C C . ALA A 1 84 ? -18.156 -28.141 -8.586 1 98.56 84 ALA A C 1
ATOM 677 O O . ALA A 1 84 ? -19.047 -27.422 -9.055 1 98.56 84 ALA A O 1
ATOM 678 N N . THR A 1 85 ? -17.297 -27.75 -7.73 1 98.62 85 THR A N 1
ATOM 679 C CA . THR A 1 85 ? -17.297 -26.375 -7.238 1 98.62 85 THR A CA 1
ATOM 680 C C . THR A 1 85 ? -16.938 -25.391 -8.359 1 98.62 85 THR A C 1
ATOM 682 O O . THR A 1 85 ? -17.609 -24.375 -8.539 1 98.62 85 THR A O 1
ATOM 685 N N . LEU A 1 86 ? -15.891 -25.688 -9.125 1 98.75 86 LEU A N 1
ATOM 686 C CA . LEU A 1 86 ? -15.484 -24.828 -10.234 1 98.75 86 LEU A CA 1
ATOM 687 C C . LEU A 1 86 ? -16.578 -24.766 -11.305 1 98.75 86 LEU A C 1
ATOM 689 O O . LEU A 1 86 ? -16.828 -23.703 -11.875 1 98.75 86 LEU A O 1
ATOM 693 N N . ASP A 1 87 ? -17.234 -25.891 -11.531 1 98.38 87 ASP A N 1
ATOM 694 C CA . ASP A 1 87 ? -18.344 -25.938 -12.484 1 98.38 87 ASP A CA 1
ATOM 695 C C . ASP A 1 87 ? -19.453 -24.984 -12.062 1 98.38 87 ASP A C 1
ATOM 697 O O . ASP A 1 87 ? -20.062 -24.312 -12.906 1 98.38 87 ASP A O 1
ATOM 701 N N . ALA A 1 88 ? -19.703 -24.984 -10.844 1 98.19 88 ALA A N 1
ATOM 702 C CA . ALA A 1 88 ? -20.812 -24.188 -10.312 1 98.19 88 ALA A CA 1
ATOM 703 C C . ALA A 1 88 ? -20.469 -22.703 -10.32 1 98.19 88 ALA A C 1
ATOM 705 O O . ALA A 1 88 ? -21.344 -21.859 -10.484 1 98.19 88 ALA A O 1
ATOM 706 N N . GLN A 1 89 ? -19.219 -22.391 -10.219 1 98.5 89 GLN A N 1
ATOM 707 C CA . GLN A 1 89 ? -18.828 -21 -10.008 1 98.5 89 GLN A CA 1
ATOM 708 C C . GLN A 1 89 ? -18.375 -20.359 -11.312 1 98.5 89 GLN A C 1
ATOM 710 O O . GLN A 1 89 ? -18.734 -19.219 -11.609 1 98.5 89 GLN A O 1
ATOM 715 N N . LEU A 1 90 ? -17.594 -21.062 -12.102 1 98.69 90 LEU A N 1
ATOM 716 C CA . LEU A 1 90 ? -17.031 -20.5 -13.32 1 98.69 90 LEU A CA 1
ATOM 717 C C . LEU A 1 90 ? -18 -20.672 -14.492 1 98.69 90 LEU A C 1
ATOM 719 O O . LEU A 1 90 ? -17.688 -21.359 -15.469 1 98.69 90 LEU A O 1
ATOM 723 N N . ARG A 1 91 ? -19.094 -20 -14.391 1 98.25 91 ARG A N 1
ATOM 724 C CA . ARG A 1 91 ? -20.125 -19.984 -15.414 1 98.25 91 ARG A CA 1
ATOM 725 C C . ARG A 1 91 ? -20.109 -18.672 -16.203 1 98.25 91 ARG A C 1
ATOM 727 O O . ARG A 1 91 ? -19.812 -17.609 -15.641 1 98.25 91 ARG A O 1
ATOM 734 N N . PRO A 1 92 ? -20.484 -18.766 -17.453 1 98.5 92 PRO A N 1
ATOM 735 C CA . PRO A 1 92 ? -20.438 -17.562 -18.281 1 98.5 92 PRO A CA 1
ATOM 736 C C . PRO A 1 92 ? -21.266 -16.406 -17.703 1 98.5 92 PRO A C 1
ATOM 738 O O . PRO A 1 92 ? -20.828 -15.258 -17.719 1 98.5 92 PRO A O 1
ATOM 741 N N . GLU A 1 93 ? -22.406 -16.703 -17.125 1 98.56 93 GLU A N 1
ATOM 742 C CA . GLU A 1 93 ? -23.281 -15.656 -16.609 1 98.56 93 GLU A CA 1
ATOM 743 C C . GLU A 1 93 ? -22.672 -15 -15.375 1 98.56 93 GLU A C 1
ATOM 745 O O . GLU A 1 93 ? -22.828 -13.797 -15.156 1 98.56 93 GLU A O 1
ATOM 750 N N . HIS A 1 94 ? -22.016 -15.805 -14.531 1 98.62 94 HIS A N 1
ATOM 751 C CA . HIS A 1 94 ? -21.344 -15.258 -13.352 1 98.62 94 HIS A CA 1
ATOM 752 C C . HIS A 1 94 ? -20.141 -14.406 -13.742 1 98.62 94 HIS A C 1
ATOM 754 O O . HIS A 1 94 ? -19.938 -13.328 -13.188 1 98.62 94 HIS A O 1
ATOM 760 N N . ILE A 1 95 ? -19.391 -14.836 -14.719 1 98.88 95 ILE A N 1
ATOM 761 C CA . ILE A 1 95 ? -18.203 -14.109 -15.172 1 98.88 95 ILE A CA 1
ATOM 762 C C . ILE A 1 95 ? -18.625 -12.805 -15.852 1 98.88 95 ILE A C 1
ATOM 764 O O . ILE A 1 95 ? -17.938 -11.789 -15.727 1 98.88 95 ILE A O 1
ATOM 768 N N . ALA A 1 96 ? -19.75 -12.844 -16.5 1 98.81 96 ALA A N 1
ATOM 769 C CA . ALA A 1 96 ? -20.266 -11.625 -17.141 1 98.81 96 ALA A CA 1
ATOM 770 C C . ALA A 1 96 ? -20.531 -10.539 -16.094 1 98.81 96 ALA A C 1
ATOM 772 O O . ALA A 1 96 ? -20.312 -9.352 -16.359 1 98.81 96 ALA A O 1
ATOM 773 N N . VAL A 1 97 ? -20.984 -10.938 -14.945 1 98.56 97 VAL A N 1
ATOM 774 C CA . VAL A 1 97 ? -21.234 -9.984 -13.867 1 98.56 97 VAL A CA 1
ATOM 775 C C . VAL A 1 97 ? -19.891 -9.438 -13.359 1 98.56 97 VAL A C 1
ATOM 777 O O . VAL A 1 97 ? -19.75 -8.234 -13.117 1 98.56 97 VAL A O 1
ATOM 780 N N . GLU A 1 98 ? -18.922 -10.336 -13.172 1 98.69 98 GLU A N 1
ATOM 781 C CA . GLU A 1 98 ? -17.578 -9.891 -12.805 1 98.69 98 GLU A CA 1
ATOM 782 C C . GLU A 1 98 ? -17.047 -8.859 -13.797 1 98.69 98 GLU A C 1
ATOM 784 O O . GLU A 1 98 ? -16.531 -7.809 -13.391 1 98.69 98 GLU A O 1
ATOM 789 N N . LEU A 1 99 ? -17.203 -9.18 -15.07 1 98.81 99 LEU A N 1
ATOM 790 C CA . LEU A 1 99 ? -16.703 -8.312 -16.141 1 98.81 99 LEU A CA 1
ATOM 791 C C . LEU A 1 99 ? -17.406 -6.965 -16.125 1 98.81 99 LEU A C 1
ATOM 793 O O . LEU A 1 99 ? -16.781 -5.922 -16.266 1 98.81 99 LEU A O 1
ATOM 797 N N . ALA A 1 100 ? -18.688 -6.973 -15.969 1 98.38 100 ALA A N 1
ATOM 798 C CA . ALA A 1 100 ? -19.484 -5.746 -15.953 1 98.38 100 ALA A CA 1
ATOM 799 C C . ALA A 1 100 ? -19.016 -4.812 -14.836 1 98.38 100 ALA A C 1
ATOM 801 O O . ALA A 1 100 ? -19.031 -3.59 -14.992 1 98.38 100 ALA A O 1
ATOM 802 N N . TYR A 1 101 ? -18.656 -5.414 -13.719 1 97.56 101 TYR A N 1
ATOM 803 C CA . TYR A 1 101 ? -18.141 -4.613 -12.609 1 97.56 101 TYR A CA 1
ATOM 804 C C . TYR A 1 101 ? -16.891 -3.854 -13.016 1 97.56 101 TYR A C 1
ATOM 806 O O . TYR A 1 101 ? -16.766 -2.654 -12.758 1 97.56 101 TYR A O 1
ATOM 814 N N . PHE A 1 102 ? -15.945 -4.512 -13.695 1 98.06 102 PHE A N 1
ATOM 815 C CA . PHE A 1 102 ? -14.688 -3.912 -14.109 1 98.06 102 PHE A CA 1
ATOM 816 C C . PHE A 1 102 ? -14.922 -2.84 -15.172 1 98.06 102 PHE A C 1
ATOM 818 O O . PHE A 1 102 ? -14.07 -1.973 -15.383 1 98.06 102 PHE A O 1
ATOM 825 N N . GLN A 1 103 ? -16.031 -2.879 -15.82 1 97.56 103 GLN A N 1
ATOM 826 C CA . GLN A 1 103 ? -16.312 -1.97 -16.922 1 97.56 103 GLN A CA 1
ATOM 827 C C . GLN A 1 103 ? -17 -0.697 -16.438 1 97.56 103 GLN A C 1
ATOM 829 O O . GLN A 1 103 ? -17.141 0.264 -17.188 1 97.56 103 GLN A O 1
ATOM 834 N N . GLN A 1 104 ? -17.375 -0.683 -15.164 1 95.19 104 GLN A N 1
ATOM 835 C CA . GLN A 1 104 ? -17.938 0.541 -14.594 1 95.19 104 GLN A CA 1
ATOM 836 C C . GLN A 1 104 ? -16.859 1.629 -14.484 1 95.19 104 GLN A C 1
ATOM 838 O O . GLN A 1 104 ? -15.711 1.345 -14.148 1 95.19 104 GLN A O 1
ATOM 843 N N . PRO A 1 105 ? -17.25 2.895 -14.688 1 91.81 105 PRO A N 1
ATOM 844 C CA . PRO A 1 105 ? -16.266 3.988 -14.711 1 91.81 105 PRO A CA 1
ATOM 845 C C . PRO A 1 105 ? -15.484 4.105 -13.406 1 91.81 105 PRO A C 1
ATOM 847 O O . PRO A 1 105 ? -14.266 4.277 -13.438 1 91.81 105 PRO A O 1
ATOM 850 N N . LEU A 1 106 ? -16.125 3.893 -12.258 1 92.81 106 LEU A N 1
ATOM 851 C CA . LEU A 1 106 ? -15.469 4.109 -10.969 1 92.81 106 LEU A CA 1
ATOM 852 C C . LEU A 1 106 ? -14.766 2.84 -10.5 1 92.81 106 LEU A C 1
ATOM 854 O O . LEU A 1 106 ? -14.117 2.838 -9.453 1 92.81 106 LEU A O 1
ATOM 858 N N . SER A 1 107 ? -14.844 1.751 -11.328 1 94.25 107 SER A N 1
ATOM 859 C CA . SER A 1 107 ? -14.234 0.485 -10.938 1 94.25 107 SER A CA 1
ATOM 860 C C . SER A 1 107 ? -13.094 0.11 -11.891 1 94.25 107 SER A C 1
ATOM 862 O O . SER A 1 107 ? -12.562 -1 -11.82 1 94.25 107 SER A O 1
ATOM 864 N N . ARG A 1 108 ? -12.688 1.059 -12.656 1 91.56 108 ARG A N 1
ATOM 865 C CA . ARG A 1 108 ? -11.758 0.741 -13.742 1 91.56 108 ARG A CA 1
ATOM 866 C C . ARG A 1 108 ? -10.398 0.319 -13.195 1 91.56 108 ARG A C 1
ATOM 868 O O . ARG A 1 108 ? -9.656 -0.408 -13.852 1 91.56 108 ARG A O 1
ATOM 875 N N . THR A 1 109 ? -10.078 0.78 -11.984 1 93.81 109 THR A N 1
ATOM 876 C CA . THR A 1 109 ? -8.758 0.475 -11.438 1 93.81 109 THR A CA 1
ATOM 877 C C . THR A 1 109 ? -8.867 -0.534 -10.305 1 93.81 109 THR A C 1
ATOM 879 O O . THR A 1 109 ? -7.883 -0.793 -9.602 1 93.81 109 THR A O 1
ATOM 882 N N . PHE A 1 110 ? -10.094 -1.108 -10.125 1 96.5 110 PHE A N 1
ATOM 883 C CA . PHE A 1 110 ? -10.32 -2.107 -9.086 1 96.5 110 PHE A CA 1
ATOM 884 C C . PHE A 1 110 ? -9.344 -3.268 -9.227 1 96.5 110 PHE A C 1
ATOM 886 O O . PHE A 1 110 ? -9.234 -3.865 -10.297 1 96.5 110 PHE A O 1
ATOM 893 N N . GLU A 1 111 ? -8.461 -3.598 -8.156 1 97.69 111 GLU A N 1
ATOM 894 C CA . GLU A 1 111 ? -7.586 -4.754 -8.016 1 97.69 111 GLU A CA 1
ATOM 895 C C . GLU A 1 111 ? -6.344 -4.613 -8.891 1 97.69 111 GLU A C 1
ATOM 897 O O . GLU A 1 111 ? -5.609 -5.582 -9.102 1 97.69 111 GLU A O 1
ATOM 902 N N . ARG A 1 112 ? -6.066 -3.285 -9.43 1 97.38 112 ARG A N 1
ATOM 903 C CA . ARG A 1 112 ? -4.879 -3.023 -10.242 1 97.38 112 ARG A CA 1
ATOM 904 C C . ARG A 1 112 ? -3.631 -2.953 -9.375 1 97.38 112 ARG A C 1
ATOM 906 O O . ARG A 1 112 ? -3.584 -2.189 -8.406 1 97.38 112 ARG A O 1
ATOM 913 N N . PRO A 1 113 ? -2.537 -3.705 -9.68 1 97.88 113 PRO A N 1
ATOM 914 C CA . PRO A 1 113 ? -2.463 -4.695 -10.758 1 97.88 113 PRO A CA 1
ATOM 915 C C . PRO A 1 113 ? -2.5 -6.133 -10.242 1 97.88 113 PRO A C 1
ATOM 917 O O . PRO A 1 113 ? -2.451 -7.078 -11.031 1 97.88 113 PRO A O 1
ATOM 920 N N . TYR A 1 114 ? -2.551 -6.285 -8.914 1 98.56 114 TYR A N 1
ATOM 921 C CA . TYR A 1 114 ? -2.328 -7.574 -8.266 1 98.56 114 TYR A CA 1
ATOM 922 C C . TYR A 1 114 ? -3.416 -8.57 -8.648 1 98.56 114 TYR A C 1
ATOM 924 O O . TYR A 1 114 ? -3.121 -9.656 -9.148 1 98.56 114 TYR A O 1
ATOM 932 N N . GLY A 1 115 ? -4.668 -8.086 -8.469 1 98.75 115 GLY A N 1
ATOM 933 C CA . GLY A 1 115 ? -5.781 -8.945 -8.828 1 98.75 115 GLY A CA 1
ATOM 934 C C . GLY A 1 115 ? -5.82 -9.273 -10.312 1 98.75 115 GLY A C 1
ATOM 935 O O . GLY A 1 115 ? -6.156 -10.398 -10.695 1 98.75 115 GLY A O 1
ATOM 936 N N . TRP A 1 116 ? -5.473 -8.273 -11.148 1 98.88 116 TRP A N 1
ATOM 937 C CA . TRP A 1 116 ? -5.402 -8.5 -12.586 1 98.88 116 TRP A CA 1
ATOM 938 C C . TRP A 1 116 ? -4.406 -9.609 -12.914 1 98.88 116 TRP A C 1
ATOM 940 O O . TRP A 1 116 ? -4.703 -10.516 -13.695 1 98.88 116 TRP A O 1
ATOM 950 N N . GLY A 1 117 ? -3.217 -9.484 -12.25 1 98.81 117 GLY A N 1
ATOM 951 C CA . GLY A 1 117 ? -2.199 -10.5 -12.453 1 98.81 117 GLY A CA 1
ATOM 952 C C . GLY A 1 117 ? -2.674 -11.898 -12.102 1 98.81 117 GLY A C 1
ATOM 953 O O . GLY A 1 117 ? -2.492 -12.836 -12.883 1 98.81 117 GLY A O 1
ATOM 954 N N . TRP A 1 118 ? -3.326 -12.062 -10.984 1 98.81 118 TRP A N 1
ATOM 955 C CA . TRP A 1 118 ? -3.785 -13.375 -10.531 1 98.81 118 TRP A CA 1
ATOM 956 C C . TRP A 1 118 ? -4.883 -13.914 -11.445 1 98.81 118 TRP A C 1
ATOM 958 O O . TRP A 1 118 ? -4.945 -15.117 -11.703 1 98.81 118 TRP A O 1
ATOM 968 N N . MET A 1 119 ? -5.812 -13.016 -11.93 1 98.94 119 MET A N 1
ATOM 969 C CA . MET A 1 119 ? -6.863 -13.461 -12.836 1 98.94 119 MET A CA 1
ATOM 970 C C . MET A 1 119 ? -6.27 -13.977 -14.148 1 98.94 119 MET A C 1
ATOM 972 O O . MET A 1 119 ? -6.715 -15 -14.672 1 98.94 119 MET A O 1
ATOM 976 N N . LEU A 1 120 ? -5.277 -13.25 -14.633 1 98.94 120 LEU A N 1
ATOM 977 C CA . LEU A 1 120 ? -4.602 -13.68 -15.852 1 98.94 120 LEU A CA 1
ATOM 978 C C . LEU A 1 120 ? -3.846 -14.984 -15.625 1 98.94 120 LEU A C 1
ATOM 980 O O . LEU A 1 120 ? -3.824 -15.859 -16.484 1 98.94 120 LEU A O 1
ATOM 984 N N . LYS A 1 121 ? -3.219 -15.156 -14.453 1 98.81 121 LYS A N 1
ATOM 985 C CA . LYS A 1 121 ? -2.549 -16.406 -14.086 1 98.81 121 LYS A CA 1
ATOM 986 C C . LYS A 1 121 ? -3.541 -17.562 -14.016 1 98.81 121 LYS A C 1
ATOM 988 O O . LYS A 1 121 ? -3.238 -18.672 -14.453 1 98.81 121 LYS A O 1
ATOM 993 N N . LEU A 1 122 ? -4.723 -17.281 -13.422 1 98.88 122 LEU A N 1
ATOM 994 C CA . LEU A 1 122 ? -5.777 -18.297 -13.375 1 98.88 122 LEU A CA 1
ATOM 995 C C . LEU A 1 122 ? -6.172 -18.719 -14.781 1 98.88 122 LEU A C 1
ATOM 997 O O . LEU A 1 122 ? -6.262 -19.922 -15.062 1 98.88 122 LEU A O 1
ATOM 1001 N N . GLN A 1 123 ? -6.363 -17.766 -15.664 1 98.94 123 GLN A N 1
ATOM 1002 C CA . GLN A 1 123 ? -6.734 -18.078 -17.047 1 98.94 123 GLN A CA 1
ATOM 1003 C C . GLN A 1 123 ? -5.637 -18.891 -17.734 1 98.94 123 GLN A C 1
ATOM 1005 O O . GLN A 1 123 ? -5.926 -19.812 -18.5 1 98.94 123 GLN A O 1
ATOM 1010 N N . ALA A 1 124 ? -4.406 -18.516 -17.484 1 98.62 124 ALA A N 1
ATOM 1011 C CA . ALA A 1 124 ? -3.295 -19.281 -18.047 1 98.62 124 ALA A CA 1
ATOM 1012 C C . ALA A 1 124 ? -3.363 -20.75 -17.625 1 98.62 124 ALA A C 1
ATOM 1014 O O . ALA A 1 124 ? -3.174 -21.641 -18.438 1 98.62 124 ALA A O 1
ATOM 1015 N N . GLU A 1 125 ? -3.621 -20.938 -16.328 1 98.38 125 GLU A N 1
ATOM 1016 C CA . GLU A 1 125 ? -3.689 -22.297 -15.789 1 98.38 125 GLU A CA 1
ATOM 1017 C C . GLU A 1 125 ? -4.863 -23.062 -16.375 1 98.38 125 GLU A C 1
ATOM 1019 O O . GLU A 1 125 ? -4.746 -24.25 -16.688 1 98.38 125 GLU A O 1
ATOM 1024 N N . LEU A 1 126 ? -5.988 -22.391 -16.531 1 98.81 126 LEU A N 1
ATOM 1025 C CA . LEU A 1 126 ? -7.168 -23.016 -17.141 1 98.81 126 LEU A CA 1
ATOM 1026 C C . LEU A 1 126 ? -6.883 -23.438 -18.578 1 98.81 126 LEU A C 1
ATOM 1028 O O . LEU A 1 126 ? -7.227 -24.547 -18.969 1 98.81 126 LEU A O 1
ATOM 1032 N N . LEU A 1 127 ? -6.266 -22.578 -19.312 1 98.75 127 LEU A N 1
ATOM 1033 C CA . LEU A 1 127 ? -5.934 -22.875 -20.703 1 98.75 127 LEU A CA 1
ATOM 1034 C C . LEU A 1 127 ? -4.973 -24.047 -20.797 1 98.75 127 LEU A C 1
ATOM 1036 O O . LEU A 1 127 ? -5.125 -24.906 -21.672 1 98.75 127 LEU A O 1
ATOM 1040 N N . ALA A 1 128 ? -3.998 -24.078 -19.906 1 97.81 128 ALA A N 1
ATOM 1041 C CA . ALA A 1 128 ? -3.049 -25.188 -19.906 1 97.81 128 ALA A CA 1
ATOM 1042 C C . ALA A 1 128 ? -3.748 -26.5 -19.594 1 97.81 128 ALA A C 1
ATOM 1044 O O . ALA A 1 128 ? -3.514 -27.516 -20.25 1 97.81 128 ALA A O 1
ATOM 1045 N N . LEU A 1 129 ? -4.605 -26.469 -18.578 1 98 129 LEU A N 1
ATOM 1046 C CA . LEU A 1 129 ? -5.324 -27.688 -18.188 1 98 129 LEU A CA 1
ATOM 1047 C C . LEU A 1 129 ? -6.309 -28.109 -19.266 1 98 129 LEU A C 1
ATOM 1049 O O . LEU A 1 129 ? -6.539 -29.297 -19.469 1 98 129 LEU A O 1
ATOM 1053 N N . ALA A 1 130 ? -6.852 -27.203 -19.984 1 98.25 130 ALA A N 1
ATOM 1054 C CA . ALA A 1 130 ? -7.867 -27.422 -21.016 1 98.25 130 ALA A CA 1
ATOM 1055 C C . ALA A 1 130 ? -7.316 -28.281 -22.156 1 98.25 130 ALA A C 1
ATOM 1057 O O . ALA A 1 130 ? -8.078 -28.938 -22.875 1 98.25 130 ALA A O 1
ATOM 1058 N N . ARG A 1 131 ? -6.055 -28.297 -22.312 1 97 131 ARG A N 1
ATOM 1059 C CA . ARG A 1 131 ? -5.426 -29.078 -23.375 1 97 131 ARG A CA 1
ATOM 1060 C C . ARG A 1 131 ? -5.676 -30.578 -23.172 1 97 131 ARG A C 1
ATOM 1062 O O . ARG A 1 131 ? -5.652 -31.344 -24.125 1 97 131 ARG A O 1
ATOM 1069 N N . GLN A 1 132 ? -5.965 -30.984 -21.922 1 95.5 132 GLN A N 1
ATOM 1070 C CA . GLN A 1 132 ? -6.133 -32.406 -21.641 1 95.5 132 GLN A CA 1
ATOM 1071 C C . GLN A 1 132 ? -7.391 -32.656 -20.812 1 95.5 132 GLN A C 1
ATOM 1073 O O . GLN A 1 132 ? -7.609 -33.781 -20.344 1 95.5 132 GLN A O 1
ATOM 1078 N N . ASP A 1 133 ? -8.094 -31.656 -20.609 1 96.44 133 ASP A N 1
ATOM 1079 C CA . ASP A 1 133 ? -9.258 -31.734 -19.734 1 96.44 133 ASP A CA 1
ATOM 1080 C C . ASP A 1 133 ? -10.43 -30.922 -20.297 1 96.44 133 ASP A C 1
ATOM 1082 O O . ASP A 1 133 ? -10.414 -29.703 -20.266 1 96.44 133 ASP A O 1
ATOM 1086 N N . ALA A 1 134 ? -11.477 -31.578 -20.688 1 96.69 134 ALA A N 1
ATOM 1087 C CA . ALA A 1 134 ? -12.609 -30.953 -21.359 1 96.69 134 ALA A CA 1
ATOM 1088 C C . ALA A 1 134 ? -13.367 -30.016 -20.422 1 96.69 134 ALA A C 1
ATOM 1090 O O . ALA A 1 134 ? -13.891 -28.984 -20.844 1 96.69 134 ALA A O 1
ATOM 1091 N N . GLN A 1 135 ? -13.453 -30.344 -19.188 1 97 135 GLN A N 1
ATOM 1092 C CA . GLN A 1 135 ? -14.117 -29.484 -18.234 1 97 135 GLN A CA 1
ATOM 1093 C C . GLN A 1 135 ? -13.375 -28.156 -18.078 1 97 135 GLN A C 1
ATOM 1095 O O . GLN A 1 135 ? -14 -27.094 -18.016 1 97 135 GLN A O 1
ATOM 1100 N N . ALA A 1 136 ? -12.102 -28.266 -18 1 98.31 136 ALA A N 1
ATOM 1101 C CA . ALA A 1 136 ? -11.281 -27.062 -17.891 1 98.31 136 ALA A CA 1
ATOM 1102 C C . ALA A 1 136 ? -11.453 -26.156 -19.094 1 98.31 136 ALA A C 1
ATOM 1104 O O . ALA A 1 136 ? -11.391 -24.938 -18.984 1 98.31 136 ALA A O 1
ATOM 1105 N N . ALA A 1 137 ? -11.688 -26.766 -20.219 1 98.56 137 ALA A N 1
ATOM 1106 C CA . ALA A 1 137 ? -11.914 -25.969 -21.438 1 98.56 137 ALA A CA 1
ATOM 1107 C C . ALA A 1 137 ? -13.148 -25.094 -21.297 1 98.56 137 ALA A C 1
ATOM 1109 O O . ALA A 1 137 ? -13.156 -23.938 -21.734 1 98.56 137 ALA A O 1
ATOM 1110 N N . THR A 1 138 ? -14.195 -25.625 -20.688 1 98.62 138 THR A N 1
ATOM 1111 C CA . THR A 1 138 ? -15.414 -24.859 -20.5 1 98.62 138 THR A CA 1
ATOM 1112 C C . THR A 1 138 ? -15.188 -23.719 -19.516 1 98.62 138 THR A C 1
ATOM 1114 O O . THR A 1 138 ? -15.719 -22.625 -19.688 1 98.62 138 THR A O 1
ATOM 1117 N N . TRP A 1 139 ? -14.406 -23.984 -18.453 1 98.81 139 TRP A N 1
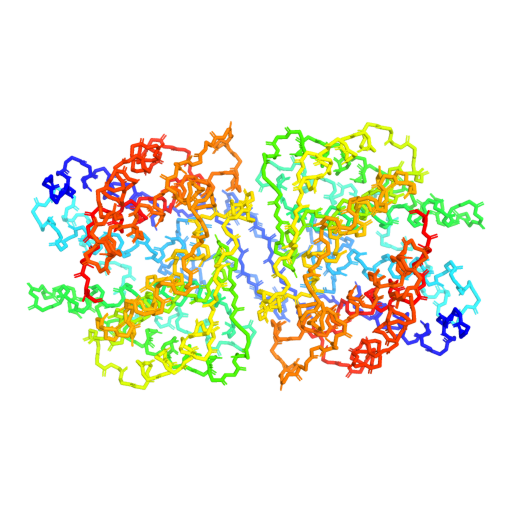ATOM 1118 C CA . TRP A 1 139 ? -14.078 -22.938 -17.5 1 98.81 139 TRP A CA 1
ATOM 1119 C C . TRP A 1 139 ? -13.258 -21.844 -18.156 1 98.81 139 TRP A C 1
ATOM 1121 O O . TRP A 1 139 ? -13.5 -20.656 -17.938 1 98.81 139 TRP A O 1
ATOM 1131 N N . ALA A 1 140 ? -12.266 -22.234 -18.953 1 98.88 140 ALA A N 1
ATOM 1132 C CA . ALA A 1 140 ? -11.414 -21.281 -19.672 1 98.88 140 ALA A CA 1
ATOM 1133 C C . ALA A 1 140 ? -12.242 -20.391 -20.594 1 98.88 140 ALA A C 1
ATOM 1135 O O . ALA A 1 140 ? -12.016 -19.188 -20.688 1 98.88 140 ALA A O 1
ATOM 1136 N N . GLU A 1 141 ? -13.156 -21 -21.266 1 98.75 141 GLU A N 1
ATOM 1137 C CA . GLU A 1 141 ? -14.023 -20.266 -22.156 1 98.75 141 GLU A CA 1
ATOM 1138 C C . GLU A 1 141 ? -14.875 -19.25 -21.406 1 98.75 141 GLU A C 1
ATOM 1140 O O . GLU A 1 141 ? -15.062 -18.109 -21.844 1 98.75 141 GLU A O 1
ATOM 1145 N N . ALA A 1 142 ? -15.375 -19.672 -20.312 1 98.88 142 ALA A N 1
ATOM 1146 C CA . ALA A 1 142 ? -16.203 -18.797 -19.5 1 98.88 142 ALA A CA 1
ATOM 1147 C C . ALA A 1 142 ? -15.406 -17.594 -19 1 98.88 142 ALA A C 1
ATOM 1149 O O . ALA A 1 142 ? -15.914 -16.469 -18.969 1 98.88 142 ALA A O 1
ATOM 1150 N N . CYS A 1 143 ? -14.125 -17.797 -18.641 1 98.88 143 CYS A N 1
ATOM 1151 C CA . CYS A 1 143 ? -13.289 -16.766 -18.016 1 98.88 143 CYS A CA 1
ATOM 1152 C C . CYS A 1 143 ? -12.648 -15.867 -19.062 1 98.88 143 CYS A C 1
ATOM 1154 O O . CYS A 1 143 ? -12.156 -14.789 -18.75 1 98.88 143 CYS A O 1
ATOM 1156 N N . ALA A 1 144 ? -12.664 -16.234 -20.312 1 98.88 144 ALA A N 1
ATOM 1157 C CA . ALA A 1 144 ? -11.898 -15.602 -21.391 1 98.88 144 ALA A CA 1
ATOM 1158 C C . ALA A 1 144 ? -12.266 -14.125 -21.516 1 98.88 144 ALA A C 1
ATOM 1160 O O . ALA A 1 144 ? -11.383 -13.281 -21.672 1 98.88 144 ALA A O 1
ATOM 1161 N N . PRO A 1 145 ? -13.594 -13.742 -21.438 1 98.88 145 PRO A N 1
ATOM 1162 C CA . PRO A 1 145 ? -13.922 -12.328 -21.625 1 98.88 145 PRO A CA 1
ATOM 1163 C C . PRO A 1 145 ? -13.312 -11.445 -20.531 1 98.88 145 PRO A C 1
ATOM 1165 O O . PRO A 1 145 ? -12.805 -10.359 -20.828 1 98.88 145 PRO A O 1
ATOM 1168 N N . LEU A 1 146 ? -13.367 -11.922 -19.297 1 98.88 146 LEU A N 1
ATOM 1169 C CA . LEU A 1 146 ? -12.789 -11.156 -18.203 1 98.88 146 LEU A CA 1
ATOM 1170 C C . LEU A 1 146 ? -11.266 -11.078 -18.344 1 98.88 146 LEU A C 1
ATOM 1172 O O . LEU A 1 146 ? -10.68 -10.008 -18.172 1 98.88 146 LEU A O 1
ATOM 1176 N N . ALA A 1 147 ? -10.625 -12.172 -18.656 1 98.94 147 ALA A N 1
ATOM 1177 C CA . ALA A 1 147 ? -9.18 -12.203 -18.844 1 98.94 147 ALA A CA 1
ATOM 1178 C C . ALA A 1 147 ? -8.75 -11.273 -19.969 1 98.94 147 ALA A C 1
ATOM 1180 O O . ALA A 1 147 ? -7.781 -10.523 -19.828 1 98.94 147 ALA A O 1
ATOM 1181 N N . SER A 1 148 ? -9.477 -11.32 -21.062 1 98.81 148 SER A N 1
ATOM 1182 C CA . SER A 1 148 ? -9.156 -10.477 -22.219 1 98.81 148 SER A CA 1
ATOM 1183 C C . SER A 1 148 ? -9.289 -9 -21.875 1 98.81 148 SER A C 1
ATOM 1185 O O . SER A 1 148 ? -8.461 -8.18 -22.281 1 98.81 148 SER A O 1
ATOM 1187 N N . HIS A 1 149 ? -10.344 -8.703 -21.172 1 98.81 149 HIS A N 1
ATOM 1188 C CA . HIS A 1 149 ? -10.539 -7.32 -20.75 1 98.81 149 HIS A CA 1
ATOM 1189 C C . HIS A 1 149 ? -9.383 -6.84 -19.875 1 98.81 149 HIS A C 1
ATOM 1191 O O . HIS A 1 149 ? -8.836 -5.758 -20.109 1 98.81 149 HIS A O 1
ATOM 1197 N N . LEU A 1 150 ? -8.984 -7.633 -18.906 1 98.81 150 LEU A N 1
ATOM 1198 C CA . LEU A 1 150 ? -7.934 -7.246 -17.969 1 98.81 150 LEU A CA 1
ATOM 1199 C C . LEU A 1 150 ? -6.574 -7.211 -18.672 1 98.81 150 LEU A C 1
ATOM 1201 O O . LEU A 1 150 ? -5.723 -6.387 -18.328 1 98.81 150 LEU A O 1
ATOM 1205 N N . SER A 1 151 ? -6.422 -8.094 -19.641 1 98.88 151 SER A N 1
ATOM 1206 C CA . SER A 1 151 ? -5.203 -8.062 -20.438 1 98.88 151 SER A CA 1
ATOM 1207 C C . SER A 1 151 ? -5.055 -6.734 -21.172 1 98.88 151 SER A C 1
ATOM 1209 O O . SER A 1 151 ? -3.982 -6.125 -21.141 1 98.88 151 SER A O 1
ATOM 1211 N N . ARG A 1 152 ? -6.117 -6.312 -21.766 1 98.56 152 ARG A N 1
ATOM 1212 C CA . ARG A 1 152 ? -6.098 -5.043 -22.484 1 98.56 152 ARG A CA 1
ATOM 1213 C C . ARG A 1 152 ? -5.879 -3.877 -21.531 1 98.56 152 ARG A C 1
ATOM 1215 O O . ARG A 1 152 ? -5.094 -2.971 -21.812 1 98.56 152 ARG A O 1
ATOM 1222 N N . GLN A 1 153 ? -6.578 -3.941 -20.422 1 98.12 153 GLN A N 1
ATOM 1223 C CA . GLN A 1 153 ? -6.43 -2.879 -19.422 1 98.12 153 GLN A CA 1
ATOM 1224 C C . GLN A 1 153 ? -5 -2.818 -18.891 1 98.12 153 GLN A C 1
ATOM 1226 O O . GLN A 1 153 ? -4.465 -1.733 -18.656 1 98.12 153 GLN A O 1
ATOM 1231 N N . LEU A 1 154 ? -4.406 -3.943 -18.641 1 98.56 154 LEU A N 1
ATOM 1232 C CA . LEU A 1 154 ? -3.035 -3.984 -18.141 1 98.56 154 LEU A CA 1
ATOM 1233 C C . LEU A 1 154 ? -2.068 -3.412 -19.172 1 98.56 154 LEU A C 1
ATOM 1235 O O . LEU A 1 154 ? -1.18 -2.631 -18.828 1 98.56 154 LEU A O 1
ATOM 1239 N N . ALA A 1 155 ? -2.244 -3.783 -20.406 1 98.5 155 ALA A N 1
ATOM 1240 C CA . ALA A 1 155 ? -1.391 -3.252 -21.469 1 98.5 155 ALA A CA 1
ATOM 1241 C C . ALA A 1 155 ? -1.491 -1.731 -21.547 1 98.5 155 ALA A C 1
ATOM 1243 O O . ALA A 1 155 ? -0.476 -1.041 -21.656 1 98.5 155 ALA A O 1
ATOM 1244 N N . ASP A 1 156 ? -2.699 -1.234 -21.438 1 96.62 156 ASP A N 1
ATOM 1245 C CA . ASP A 1 156 ? -2.914 0.209 -21.453 1 96.62 156 ASP A CA 1
ATOM 1246 C C . ASP A 1 156 ? -2.229 0.875 -20.266 1 96.62 156 ASP A C 1
ATOM 1248 O O . ASP A 1 156 ? -1.617 1.937 -20.406 1 96.62 156 ASP A O 1
ATOM 1252 N N . PHE A 1 157 ? -2.379 0.28 -19.188 1 95.19 157 PHE A N 1
ATOM 1253 C CA . PHE A 1 157 ? -1.756 0.788 -17.969 1 95.19 157 PHE A CA 1
ATOM 1254 C C . PHE A 1 157 ? -0.24 0.84 -18.125 1 95.19 157 PHE A C 1
ATOM 1256 O O . PHE A 1 157 ? 0.393 1.825 -17.734 1 95.19 157 PHE A O 1
ATOM 1263 N N . LEU A 1 158 ? 0.333 -0.192 -18.625 1 97.19 158 LEU A N 1
ATOM 1264 C CA . LEU A 1 158 ? 1.779 -0.275 -18.812 1 97.19 158 LEU A CA 1
ATOM 1265 C C . LEU A 1 158 ? 2.275 0.809 -19.75 1 97.19 158 LEU A C 1
ATOM 1267 O O . LEU A 1 158 ? 3.387 1.318 -19.594 1 97.19 158 LEU A O 1
ATOM 1271 N N . ASP A 1 159 ? 1.5 1.172 -20.672 1 94.38 159 ASP A N 1
ATOM 1272 C CA . ASP A 1 159 ? 1.864 2.229 -21.609 1 94.38 159 ASP A CA 1
ATOM 1273 C C . ASP A 1 159 ? 1.899 3.59 -20.906 1 94.38 159 ASP A C 1
ATOM 1275 O O . ASP A 1 159 ? 2.684 4.461 -21.297 1 94.38 159 ASP A O 1
ATOM 1279 N N . ALA A 1 160 ? 1.104 3.705 -19.922 1 92.19 160 ALA A N 1
ATOM 1280 C CA . ALA A 1 160 ? 0.928 5.008 -19.281 1 92.19 160 ALA A CA 1
ATOM 1281 C C . ALA A 1 160 ? 1.83 5.152 -18.062 1 92.19 160 ALA A C 1
ATOM 1283 O O . ALA A 1 160 ? 2.211 6.266 -17.688 1 92.19 160 ALA A O 1
ATOM 1284 N N . ALA A 1 161 ? 2.164 4.074 -17.438 1 93.12 161 ALA A N 1
ATOM 1285 C CA . ALA A 1 161 ? 2.867 4.105 -16.156 1 93.12 161 ALA A CA 1
ATOM 1286 C C . ALA A 1 161 ? 4.344 4.434 -16.359 1 93.12 161 ALA A C 1
ATOM 1288 O O . ALA A 1 161 ? 5.094 3.639 -16.922 1 93.12 161 ALA A O 1
ATOM 1289 N N . VAL A 1 162 ? 4.758 5.543 -15.773 1 94.25 162 VAL A N 1
ATOM 1290 C CA . VAL A 1 162 ? 6.121 6.023 -15.969 1 94.25 162 VAL A CA 1
ATOM 1291 C C . VAL A 1 162 ? 7.062 5.305 -15 1 94.25 162 VAL A C 1
ATOM 1293 O O . VAL A 1 162 ? 8.156 4.895 -15.383 1 94.25 162 VAL A O 1
ATOM 1296 N N . PHE A 1 163 ? 6.633 5.121 -13.758 1 96.25 163 PHE A N 1
ATOM 1297 C CA . PHE A 1 163 ? 7.465 4.508 -12.734 1 96.25 163 PHE A CA 1
ATOM 1298 C C . PHE A 1 163 ? 6.902 3.156 -12.312 1 96.25 163 PHE A C 1
ATOM 1300 O O . PHE A 1 163 ? 5.688 2.957 -12.305 1 96.25 163 PHE A O 1
ATOM 1307 N N . PRO A 1 164 ? 7.785 2.207 -11.992 1 97.5 164 PRO A N 1
ATOM 1308 C CA . PRO A 1 164 ? 7.309 0.965 -11.383 1 97.5 164 PRO A CA 1
ATOM 1309 C C . PRO A 1 164 ? 6.918 1.143 -9.914 1 97.5 164 PRO A C 1
ATOM 1311 O O . PRO A 1 164 ? 7.262 2.154 -9.297 1 97.5 164 PRO A O 1
ATOM 1314 N N . VAL A 1 165 ? 6.141 0.304 -9.422 1 97.75 165 VAL A N 1
ATOM 1315 C CA . VAL A 1 165 ? 5.91 0.184 -7.988 1 97.75 165 VAL A CA 1
ATOM 1316 C C . VAL A 1 165 ? 6.676 -1.019 -7.441 1 97.75 165 VAL A C 1
ATOM 1318 O O . VAL A 1 165 ? 6.418 -2.158 -7.836 1 97.75 165 VAL A O 1
ATOM 1321 N N . ARG A 1 166 ? 7.602 -0.785 -6.5 1 97.56 166 ARG A N 1
ATOM 1322 C CA . ARG A 1 166 ? 8.523 -1.825 -6.062 1 97.56 166 ARG A CA 1
ATOM 1323 C C . ARG A 1 166 ? 8.156 -2.34 -4.676 1 97.56 166 ARG A C 1
ATOM 1325 O O . ARG A 1 166 ? 8.82 -3.227 -4.137 1 97.56 166 ARG A O 1
ATOM 1332 N N . THR A 1 167 ? 7.078 -1.809 -4.102 1 96.88 167 THR A N 1
ATOM 1333 C CA . THR A 1 167 ? 6.676 -2.27 -2.777 1 96.88 167 THR A CA 1
ATOM 1334 C C . THR A 1 167 ? 6.426 -3.775 -2.783 1 96.88 167 THR A C 1
ATOM 1336 O O . THR A 1 167 ? 6.039 -4.344 -3.807 1 96.88 167 THR A O 1
ATOM 1339 N N . GLY A 1 168 ? 6.652 -4.453 -1.635 1 97.94 168 GLY A N 1
ATOM 1340 C CA . GLY A 1 168 ? 6.484 -5.895 -1.536 1 97.94 168 GLY A CA 1
ATOM 1341 C C . GLY A 1 168 ? 5.062 -6.309 -1.2 1 97.94 168 GLY A C 1
ATOM 1342 O O . GLY A 1 168 ? 4.852 -7.242 -0.427 1 97.94 168 GLY A O 1
ATOM 1343 N N . THR A 1 169 ? 4.117 -5.562 -1.644 1 97.94 169 THR A N 1
ATOM 1344 C CA . THR A 1 1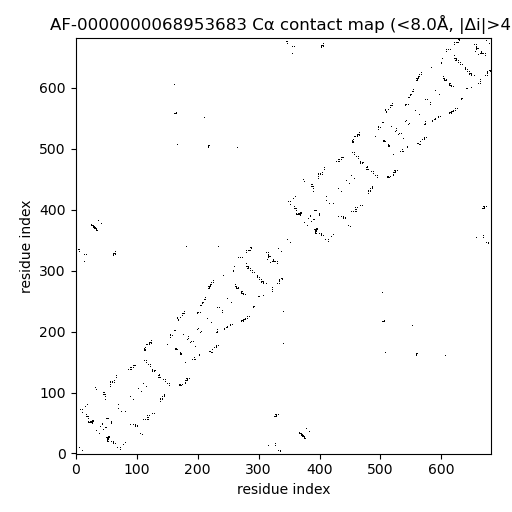69 ? 2.711 -5.836 -1.373 1 97.94 169 THR A CA 1
ATOM 1345 C C . THR A 1 169 ? 1.909 -5.883 -2.67 1 97.94 169 THR A C 1
ATOM 1347 O O . THR A 1 169 ? 2.453 -6.199 -3.73 1 97.94 169 THR A O 1
ATOM 1350 N N . HIS A 1 170 ? 0.603 -5.629 -2.633 1 97.75 170 HIS A N 1
ATOM 1351 C CA . HIS A 1 170 ? -0.315 -5.898 -3.734 1 97.75 170 HIS A CA 1
ATOM 1352 C C . HIS A 1 170 ? 0.003 -5.023 -4.945 1 97.75 170 HIS A C 1
ATOM 1354 O O . HIS A 1 170 ? -0.348 -5.371 -6.074 1 97.75 170 HIS A O 1
ATOM 1360 N N . TYR A 1 171 ? 0.697 -3.988 -4.758 1 97.5 171 TYR A N 1
ATOM 1361 C CA . TYR A 1 171 ? 0.856 -3.035 -5.852 1 97.5 171 TYR A CA 1
ATOM 1362 C C . TYR A 1 171 ? 2.145 -3.299 -6.621 1 97.5 171 TYR A C 1
ATOM 1364 O O . TYR A 1 171 ? 2.49 -2.551 -7.539 1 97.5 171 TYR A O 1
ATOM 1372 N N . ASN A 1 172 ? 2.891 -4.344 -6.293 1 98.5 172 ASN A N 1
ATOM 1373 C CA . ASN A 1 172 ? 4.164 -4.676 -6.922 1 98.5 172 ASN A CA 1
ATOM 1374 C C . ASN A 1 172 ? 4.008 -4.898 -8.422 1 98.5 172 ASN A C 1
ATOM 1376 O O . ASN A 1 172 ? 3.328 -5.832 -8.852 1 98.5 172 ASN A O 1
ATOM 1380 N N . SER A 1 173 ? 4.691 -4.062 -9.211 1 98.56 173 SER A N 1
ATOM 1381 C CA . SER A 1 173 ? 4.566 -4.129 -10.664 1 98.56 173 SER A CA 1
ATOM 1382 C C . SER A 1 173 ? 5.145 -5.426 -11.211 1 98.56 173 SER A C 1
ATOM 1384 O O . SER A 1 173 ? 4.531 -6.078 -12.055 1 98.56 173 SER A O 1
ATOM 1386 N N . ALA A 1 174 ? 6.285 -5.777 -10.703 1 98.88 174 ALA A N 1
ATOM 1387 C CA . ALA A 1 174 ? 6.988 -6.938 -11.242 1 98.88 174 ALA A CA 1
ATOM 1388 C C . ALA A 1 174 ? 6.176 -8.219 -11.039 1 98.88 174 ALA A C 1
ATOM 1390 O O . ALA A 1 174 ? 6.07 -9.047 -11.945 1 98.88 174 ALA A O 1
ATOM 1391 N N . PHE A 1 175 ? 5.59 -8.391 -9.859 1 98.88 175 PHE A N 1
ATOM 1392 C CA . PHE A 1 175 ? 4.812 -9.586 -9.562 1 98.88 175 PHE A CA 1
ATOM 1393 C C . PHE A 1 175 ? 3.658 -9.734 -10.547 1 98.88 175 PHE A C 1
ATOM 1395 O O . PHE A 1 175 ? 3.461 -10.805 -11.125 1 98.88 175 PHE A O 1
ATOM 1402 N N . ALA A 1 176 ? 2.906 -8.648 -10.703 1 98.81 176 ALA A N 1
ATOM 1403 C CA . ALA A 1 176 ? 1.766 -8.68 -11.617 1 98.81 176 ALA A CA 1
ATOM 1404 C C . ALA A 1 176 ? 2.203 -9.047 -13.031 1 98.81 176 ALA A C 1
ATOM 1406 O O . ALA A 1 176 ? 1.508 -9.789 -13.727 1 98.81 176 ALA A O 1
ATOM 1407 N N . LEU A 1 177 ? 3.322 -8.547 -13.391 1 98.88 177 LEU A N 1
ATOM 1408 C CA . LEU A 1 177 ? 3.783 -8.789 -14.758 1 98.88 177 LEU A CA 1
ATOM 1409 C C . LEU A 1 177 ? 4.277 -10.219 -14.922 1 98.88 177 LEU A C 1
ATOM 1411 O O . LEU A 1 177 ? 4.129 -10.812 -15.992 1 98.88 177 LEU A O 1
ATOM 1415 N N . VAL A 1 178 ? 4.895 -10.797 -13.867 1 98.69 178 VAL A N 1
ATOM 1416 C CA . VAL A 1 178 ? 5.277 -12.203 -13.922 1 98.69 178 VAL A CA 1
ATOM 1417 C C . VAL A 1 178 ? 4.031 -13.07 -14.102 1 98.69 178 VAL A C 1
ATOM 1419 O O . VAL A 1 178 ? 4.016 -13.969 -14.938 1 98.69 178 VAL A O 1
ATOM 1422 N N . MET A 1 179 ? 2.967 -12.766 -13.359 1 98.56 179 MET A N 1
ATOM 1423 C CA . MET A 1 179 ? 1.719 -13.516 -13.461 1 98.56 179 MET A CA 1
ATOM 1424 C C . MET A 1 179 ? 1.096 -13.352 -14.844 1 98.56 179 MET A C 1
ATOM 1426 O O . MET A 1 179 ? 0.672 -14.328 -15.461 1 98.56 179 MET A O 1
ATOM 1430 N N . ALA A 1 180 ? 1.104 -12.117 -15.32 1 98.75 180 ALA A N 1
ATOM 1431 C CA . ALA A 1 180 ? 0.49 -11.797 -16.609 1 98.75 180 ALA A CA 1
ATOM 1432 C C . ALA A 1 180 ? 1.273 -12.43 -17.766 1 98.75 180 ALA A C 1
ATOM 1434 O O . ALA A 1 180 ? 0.697 -12.781 -18.797 1 98.75 180 ALA A O 1
ATOM 1435 N N . MET A 1 181 ? 2.568 -12.57 -17.625 1 98.31 181 MET A N 1
ATOM 1436 C CA . MET A 1 181 ? 3.404 -13.18 -18.656 1 98.31 181 MET A CA 1
ATOM 1437 C C . MET A 1 181 ? 2.992 -14.625 -18.906 1 98.31 181 MET A C 1
ATOM 1439 O O . MET A 1 181 ? 3.02 -15.094 -20.047 1 98.31 181 MET A O 1
ATOM 1443 N N . ALA A 1 182 ? 2.625 -15.312 -17.828 1 97.5 182 ALA A N 1
ATOM 1444 C CA . ALA A 1 182 ? 2.135 -16.688 -17.984 1 97.5 182 ALA A CA 1
ATOM 1445 C C . ALA A 1 182 ? 0.936 -16.734 -18.922 1 97.5 182 ALA A C 1
ATOM 1447 O O . ALA A 1 182 ? 0.854 -17.609 -19.797 1 97.5 182 ALA A O 1
ATOM 1448 N N . TYR A 1 183 ? 0.073 -15.82 -18.781 1 98.31 183 TYR A N 1
ATOM 1449 C CA . TYR A 1 183 ? -1.107 -15.719 -19.641 1 98.31 183 TYR A CA 1
ATOM 1450 C C . TYR A 1 183 ? -0.722 -15.344 -21.062 1 98.31 183 TYR A C 1
ATOM 1452 O O . TYR A 1 183 ? -1.204 -15.953 -22.016 1 98.31 183 TYR A O 1
ATOM 1460 N N . ALA A 1 184 ? 0.121 -14.328 -21.141 1 98.5 184 ALA A N 1
ATOM 1461 C CA . ALA A 1 184 ? 0.526 -13.867 -22.453 1 98.5 184 ALA A CA 1
ATOM 1462 C C . ALA A 1 184 ? 1.145 -15 -23.281 1 98.5 184 ALA A C 1
ATOM 1464 O O . ALA A 1 184 ? 0.865 -15.133 -24.469 1 98.5 184 ALA A O 1
ATOM 1465 N N . ARG A 1 185 ? 1.912 -15.812 -22.672 1 97.31 185 ARG A N 1
ATOM 1466 C CA . ARG A 1 185 ? 2.58 -16.922 -23.344 1 97.31 185 ARG A CA 1
ATOM 1467 C C . ARG A 1 185 ? 1.588 -18.031 -23.688 1 97.31 185 ARG A C 1
ATOM 1469 O O . ARG A 1 185 ? 1.578 -18.531 -24.828 1 97.31 185 ARG A O 1
ATOM 1476 N N . THR A 1 186 ? 0.757 -18.391 -22.734 1 97.31 186 THR A N 1
ATOM 1477 C CA . THR A 1 186 ? -0.158 -19.516 -22.906 1 97.31 186 THR A CA 1
ATOM 1478 C C . THR A 1 186 ? -1.241 -19.172 -23.922 1 97.31 186 THR A C 1
ATOM 1480 O O . THR A 1 186 ? -1.61 -20.016 -24.75 1 97.31 186 THR A O 1
ATOM 1483 N N . HIS A 1 187 ? -1.733 -17.938 -23.859 1 97.31 187 HIS A N 1
ATOM 1484 C CA . HIS A 1 187 ? -2.801 -17.484 -24.75 1 97.31 187 HIS A CA 1
ATOM 1485 C C . HIS A 1 187 ? -2.238 -16.938 -26.062 1 97.31 187 HIS A C 1
ATOM 1487 O O . HIS A 1 187 ? -2.992 -16.656 -26.984 1 97.31 187 HIS A O 1
ATOM 1493 N N . GLN A 1 188 ? -0.929 -16.75 -26.125 1 97.5 188 GLN A N 1
ATOM 1494 C CA . GLN A 1 188 ? -0.26 -16.125 -27.266 1 97.5 188 GLN A CA 1
ATOM 1495 C C . GLN A 1 188 ? -0.765 -14.711 -27.5 1 97.5 188 GLN A C 1
ATOM 1497 O O . GLN A 1 188 ? -1.129 -14.352 -28.625 1 97.5 188 GLN A O 1
ATOM 1502 N N . ASP A 1 189 ? -0.925 -14.086 -26.438 1 98.06 189 ASP A N 1
ATOM 1503 C CA . ASP A 1 189 ? -1.248 -12.656 -26.469 1 98.06 189 ASP A CA 1
ATOM 1504 C C . ASP A 1 189 ? -0 -11.82 -26.734 1 98.06 189 ASP A C 1
ATOM 1506 O O . ASP A 1 189 ? 0.609 -11.297 -25.797 1 98.06 189 ASP A O 1
ATOM 1510 N N . PHE A 1 190 ? 0.287 -11.492 -27.922 1 98 190 PHE A N 1
ATOM 1511 C CA . PHE A 1 190 ? 1.528 -10.836 -28.328 1 98 190 PHE A CA 1
ATOM 1512 C C . PHE A 1 190 ? 1.529 -9.375 -27.906 1 98 190 PHE A C 1
ATOM 1514 O O . PHE A 1 190 ? 2.582 -8.812 -27.578 1 98 190 PHE A O 1
ATOM 1521 N N . THR A 1 191 ? 0.342 -8.789 -27.906 1 98.25 191 THR A N 1
ATOM 1522 C CA . THR A 1 191 ? 0.241 -7.387 -27.516 1 98.25 191 THR A CA 1
ATOM 1523 C C . THR A 1 191 ? 0.645 -7.211 -26.047 1 98.25 191 THR A C 1
ATOM 1525 O O . THR A 1 191 ? 1.467 -6.348 -25.734 1 98.25 191 THR A O 1
ATOM 1528 N N . LEU A 1 192 ? 0.11 -8.023 -25.203 1 98.69 192 LEU A N 1
ATOM 1529 C CA . LEU A 1 192 ? 0.449 -7.953 -23.781 1 98.69 192 LEU A CA 1
ATOM 1530 C C . LEU A 1 192 ? 1.912 -8.32 -23.562 1 98.69 192 LEU A C 1
ATOM 1532 O O . LEU A 1 192 ? 2.604 -7.668 -22.781 1 98.69 192 LEU A O 1
ATOM 1536 N N . ARG A 1 193 ? 2.352 -9.367 -24.219 1 98.56 193 ARG A N 1
ATOM 1537 C CA . ARG A 1 193 ? 3.736 -9.805 -24.062 1 98.56 193 ARG A CA 1
ATOM 1538 C C . ARG A 1 193 ? 4.703 -8.68 -24.422 1 98.56 193 ARG A C 1
ATOM 1540 O O . ARG A 1 193 ? 5.652 -8.414 -23.672 1 98.56 193 ARG A O 1
ATOM 1547 N N . ARG A 1 194 ? 4.469 -8.008 -25.5 1 98.5 194 ARG A N 1
ATOM 1548 C CA . ARG A 1 194 ? 5.328 -6.91 -25.938 1 98.5 194 ARG A CA 1
ATOM 1549 C C . ARG A 1 194 ? 5.301 -5.758 -24.953 1 98.5 194 ARG A C 1
ATOM 1551 O O . ARG A 1 194 ? 6.34 -5.156 -24.656 1 98.5 194 ARG A O 1
ATOM 1558 N N . ALA A 1 195 ? 4.086 -5.449 -24.469 1 98.75 195 ALA A N 1
ATOM 1559 C CA . ALA A 1 195 ? 3.953 -4.379 -23.469 1 98.75 195 ALA A CA 1
ATOM 1560 C C . ALA A 1 195 ? 4.75 -4.695 -22.219 1 98.75 195 ALA A C 1
ATOM 1562 O O . ALA A 1 195 ? 5.43 -3.824 -21.672 1 98.75 195 ALA A O 1
ATOM 1563 N N . ILE A 1 196 ? 4.688 -5.941 -21.766 1 98.88 196 ILE A N 1
ATOM 1564 C CA . ILE A 1 196 ? 5.387 -6.371 -20.562 1 98.88 196 ILE A CA 1
ATOM 1565 C C . ILE A 1 196 ? 6.895 -6.277 -20.781 1 98.88 196 ILE A C 1
ATOM 1567 O O . ILE A 1 196 ? 7.609 -5.695 -19.953 1 98.88 196 ILE A O 1
ATOM 1571 N N . VAL A 1 197 ? 7.371 -6.812 -21.859 1 98.62 197 VAL A N 1
ATOM 1572 C CA . VAL A 1 197 ? 8.797 -6.844 -22.156 1 98.62 197 VAL A CA 1
ATOM 1573 C C . VAL A 1 197 ? 9.336 -5.418 -22.25 1 98.62 197 VAL A C 1
ATOM 1575 O O . VAL A 1 197 ? 10.344 -5.082 -21.609 1 98.62 197 VAL A O 1
ATOM 1578 N N . ARG A 1 198 ? 8.656 -4.605 -22.969 1 98.5 198 ARG A N 1
ATOM 1579 C CA . ARG A 1 198 ? 9.078 -3.221 -23.141 1 98.5 198 ARG A CA 1
ATOM 1580 C C . ARG A 1 198 ? 9.141 -2.482 -21.812 1 98.5 198 ARG A C 1
ATOM 1582 O O . ARG A 1 198 ? 10.141 -1.828 -21.5 1 98.5 198 ARG A O 1
ATOM 1589 N N . ARG A 1 199 ? 8.125 -2.598 -21.078 1 98.44 199 ARG A N 1
ATOM 1590 C CA . ARG A 1 199 ? 8.047 -1.832 -19.828 1 98.44 199 ARG A CA 1
ATOM 1591 C C . ARG A 1 199 ? 9.023 -2.373 -18.797 1 98.44 199 ARG A C 1
ATOM 1593 O O . ARG A 1 199 ? 9.617 -1.604 -18.031 1 98.44 199 ARG A O 1
ATOM 1600 N N . ALA A 1 200 ? 9.164 -3.682 -18.703 1 98.69 200 ALA A N 1
ATOM 1601 C CA . ALA A 1 200 ? 10.141 -4.273 -17.797 1 98.69 200 ALA A CA 1
ATOM 1602 C C . ALA A 1 200 ? 11.539 -3.725 -18.047 1 98.69 200 ALA A C 1
ATOM 1604 O O . ALA A 1 200 ? 12.25 -3.35 -17.109 1 98.69 200 ALA A O 1
ATOM 1605 N N . HIS A 1 201 ? 11.93 -3.656 -19.312 1 98.69 201 HIS A N 1
ATOM 1606 C CA . HIS A 1 201 ? 13.242 -3.133 -19.672 1 98.69 201 HIS A CA 1
ATOM 1607 C C . HIS A 1 201 ? 13.367 -1.659 -19.297 1 98.69 201 HIS A C 1
ATOM 1609 O O . HIS A 1 201 ? 14.406 -1.225 -18.797 1 98.69 201 HIS A O 1
ATOM 1615 N N . ARG A 1 202 ? 12.336 -0.933 -19.516 1 98.06 202 ARG A N 1
ATOM 1616 C CA . ARG A 1 202 ? 12.367 0.494 -19.203 1 98.06 202 ARG A CA 1
ATOM 1617 C C . ARG A 1 202 ? 12.461 0.731 -17.703 1 98.06 202 ARG A C 1
ATOM 1619 O O . ARG A 1 202 ? 13.18 1.624 -17.25 1 98.06 202 ARG A O 1
ATOM 1626 N N . TRP A 1 203 ? 11.68 -0.013 -16.953 1 98.25 203 TRP A N 1
ATOM 1627 C CA . TRP A 1 203 ? 11.57 0.194 -15.516 1 98.25 203 TRP A CA 1
ATOM 1628 C C . TRP A 1 203 ? 12.805 -0.327 -14.797 1 98.25 203 TRP A C 1
ATOM 1630 O O . TRP A 1 203 ? 13.297 0.303 -13.859 1 98.25 203 TRP A O 1
ATOM 1640 N N . PHE A 1 204 ? 13.305 -1.498 -15.211 1 98.5 204 PHE A N 1
ATOM 1641 C CA . PHE A 1 204 ? 14.203 -2.252 -14.344 1 98.5 204 PHE A CA 1
ATOM 1642 C C . PHE A 1 204 ? 15.531 -2.508 -15.039 1 98.5 204 PHE A C 1
ATOM 1644 O O . PHE A 1 204 ? 16.5 -2.936 -14.406 1 98.5 204 PHE A O 1
ATOM 1651 N N . GLY A 1 205 ? 15.641 -2.266 -16.297 1 98.25 205 GLY A N 1
ATOM 1652 C CA . GLY A 1 205 ? 16.781 -2.678 -17.109 1 98.25 205 GLY A CA 1
ATOM 1653 C C . GLY A 1 205 ? 18.094 -2.072 -16.641 1 98.25 205 GLY A C 1
ATOM 1654 O O . GLY A 1 205 ? 19.156 -2.662 -16.844 1 98.25 205 GLY A O 1
ATOM 1655 N N . HIS A 1 206 ? 18.047 -0.942 -15.953 1 96.25 206 HIS A N 1
ATOM 1656 C CA . HIS A 1 206 ? 19.266 -0.251 -15.578 1 96.25 206 HIS A CA 1
ATOM 1657 C C . HIS A 1 206 ? 19.453 -0.229 -14.062 1 96.25 206 HIS A C 1
ATOM 1659 O O . HIS A 1 206 ? 20.281 0.524 -13.547 1 96.25 206 HIS A O 1
ATOM 1665 N N . ASP A 1 207 ? 18.625 -0.991 -13.43 1 97.12 207 ASP A N 1
ATOM 1666 C CA . ASP A 1 207 ? 18.766 -1.051 -11.977 1 97.12 207 ASP A CA 1
ATOM 1667 C C . ASP A 1 207 ? 20.109 -1.659 -11.578 1 97.12 207 ASP A C 1
ATOM 1669 O O . ASP A 1 207 ? 20.609 -2.566 -12.242 1 97.12 207 ASP A O 1
ATOM 1673 N N . GLN A 1 208 ? 20.688 -1.106 -10.531 1 95.38 208 GLN A N 1
ATOM 1674 C CA . GLN A 1 208 ? 21.984 -1.565 -10.062 1 95.38 208 GLN A CA 1
ATOM 1675 C C . GLN A 1 208 ? 22.047 -1.583 -8.539 1 95.38 208 GLN A C 1
ATOM 1677 O O . GLN A 1 208 ? 21.469 -0.717 -7.879 1 95.38 208 GLN A O 1
ATOM 1682 N N . LYS A 1 209 ? 22.781 -2.559 -8.031 1 94.44 209 LYS A N 1
ATOM 1683 C CA . LYS A 1 209 ? 23.078 -2.645 -6.609 1 94.44 209 LYS A CA 1
ATOM 1684 C C . LYS A 1 209 ? 21.812 -2.486 -5.77 1 94.44 209 LYS A C 1
ATOM 1686 O O . LYS A 1 209 ? 21.734 -1.598 -4.922 1 94.44 209 LYS A O 1
ATOM 1691 N N . TYR A 1 210 ? 20.891 -3.406 -6.043 1 97.06 210 TYR A N 1
ATOM 1692 C CA . TYR A 1 210 ? 19.625 -3.316 -5.328 1 97.06 210 TYR A CA 1
ATOM 1693 C C . TYR A 1 210 ? 19.844 -3.18 -3.828 1 97.06 210 TYR A C 1
ATOM 1695 O O . TYR A 1 210 ? 20.672 -3.893 -3.252 1 97.06 210 TYR A O 1
ATOM 1703 N N . PRO A 1 211 ? 19.172 -2.264 -3.17 1 95.5 211 PRO A N 1
ATOM 1704 C CA . PRO A 1 211 ? 19.406 -1.986 -1.749 1 95.5 211 PRO A CA 1
ATOM 1705 C C . PRO A 1 211 ? 18.672 -2.963 -0.834 1 95.5 211 PRO A C 1
ATOM 1707 O O . PRO A 1 211 ? 17.766 -2.562 -0.089 1 95.5 211 PRO A O 1
ATOM 1710 N N . ALA A 1 212 ? 19.141 -4.168 -0.714 1 96 212 ALA A N 1
ATOM 1711 C CA . ALA A 1 212 ? 18.484 -5.246 0.025 1 96 212 ALA A CA 1
ATOM 1712 C C . ALA A 1 212 ? 18.5 -4.965 1.524 1 96 212 ALA A C 1
ATOM 1714 O O . ALA A 1 212 ? 17.75 -5.582 2.283 1 96 212 ALA A O 1
ATOM 1715 N N . ARG A 1 213 ? 19.312 -4.008 1.983 1 93.62 213 ARG A N 1
ATOM 1716 C CA . ARG A 1 213 ? 19.328 -3.631 3.393 1 93.62 213 ARG A CA 1
ATOM 1717 C C . ARG A 1 213 ? 18.016 -2.959 3.799 1 93.62 213 ARG A C 1
ATOM 1719 O O . ARG A 1 213 ? 17.703 -2.887 4.988 1 93.62 213 ARG A O 1
ATOM 1726 N N . TYR A 1 214 ? 17.297 -2.459 2.85 1 94.44 214 TYR A N 1
ATOM 1727 C CA . TYR A 1 214 ? 16.062 -1.742 3.133 1 94.44 214 TYR A CA 1
ATOM 1728 C C . TYR A 1 214 ? 14.859 -2.65 2.949 1 94.44 214 TYR A C 1
ATOM 1730 O O . TYR A 1 214 ? 13.719 -2.18 2.93 1 94.44 214 TYR A O 1
ATOM 1738 N N . GLU A 1 215 ? 15.078 -3.967 2.787 1 93.12 215 GLU A N 1
ATOM 1739 C CA . GLU A 1 215 ? 14.07 -5.027 2.842 1 93.12 215 GLU A CA 1
ATOM 1740 C C . GLU A 1 215 ? 14.234 -5.875 4.098 1 93.12 215 GLU A C 1
ATOM 1742 O O . GLU A 1 215 ? 15.359 -6.133 4.539 1 93.12 215 GLU A O 1
ATOM 1747 N N . PRO A 1 216 ? 13.109 -6.324 4.723 1 95.25 216 PRO A N 1
ATOM 1748 C CA . PRO A 1 216 ? 11.703 -6.164 4.34 1 95.25 216 PRO A CA 1
ATOM 1749 C C . PRO A 1 216 ? 11.031 -4.992 5.047 1 95.25 216 PRO A C 1
ATOM 1751 O O . PRO A 1 216 ? 11.547 -4.488 6.047 1 95.25 216 PRO A O 1
ATOM 1754 N N . GLY A 1 217 ? 9.992 -4.504 4.418 1 95.62 217 GLY A N 1
ATOM 1755 C CA . GLY A 1 217 ? 9.023 -3.736 5.18 1 95.62 217 GLY A CA 1
ATOM 1756 C C . GLY A 1 217 ? 8.125 -4.602 6.043 1 95.62 217 GLY A C 1
ATOM 1757 O O . GLY A 1 217 ? 7.957 -5.793 5.777 1 95.62 217 GLY A O 1
ATOM 1758 N N . GLY A 1 218 ? 7.508 -4.004 7.02 1 95.31 218 GLY A N 1
ATOM 1759 C CA . GLY A 1 218 ? 6.762 -4.734 8.031 1 95.31 218 GLY A CA 1
ATOM 1760 C C . GLY A 1 218 ? 5.477 -5.348 7.504 1 95.31 218 GLY A C 1
ATOM 1761 O O . GLY A 1 218 ? 4.875 -6.199 8.156 1 95.31 218 GLY A O 1
ATOM 1762 N N . ASP A 1 219 ? 5.066 -4.996 6.289 1 95.81 219 ASP A N 1
ATOM 1763 C CA . ASP A 1 219 ? 3.818 -5.512 5.738 1 95.81 219 ASP A CA 1
ATOM 1764 C C . ASP A 1 219 ? 4.059 -6.219 4.406 1 95.81 219 ASP A C 1
ATOM 1766 O O . ASP A 1 219 ? 3.133 -6.383 3.607 1 95.81 219 ASP A O 1
ATOM 1770 N N . GLU A 1 220 ? 5.238 -6.57 4.082 1 97.69 220 GLU A N 1
ATOM 1771 C CA . GLU A 1 220 ? 5.578 -7.094 2.762 1 97.69 220 GLU A CA 1
ATOM 1772 C C . GLU A 1 220 ? 5.422 -8.609 2.713 1 97.69 220 GLU A C 1
ATOM 1774 O O . GLU A 1 220 ? 5.832 -9.312 3.641 1 97.69 220 GLU A O 1
ATOM 1779 N N . PHE A 1 221 ? 4.793 -9.141 1.694 1 98.19 221 PHE A N 1
ATOM 1780 C CA . PHE A 1 221 ? 4.734 -10.57 1.451 1 98.19 221 PHE A CA 1
ATOM 1781 C C . PHE A 1 221 ? 5.484 -10.938 0.174 1 98.19 221 PHE A C 1
ATOM 1783 O O . PHE A 1 221 ? 5.535 -12.109 -0.21 1 98.19 221 PHE A O 1
ATOM 1790 N N . LEU A 1 222 ? 6.062 -9.938 -0.533 1 98.62 222 LEU A N 1
ATOM 1791 C CA . LEU A 1 222 ? 6.969 -10.078 -1.668 1 98.62 222 LEU A CA 1
ATOM 1792 C C . LEU A 1 222 ? 8.297 -9.375 -1.393 1 98.62 222 LEU A C 1
ATOM 1794 O O . LEU A 1 222 ? 8.352 -8.422 -0.612 1 98.62 222 LEU A O 1
ATOM 1798 N N . SER A 1 223 ? 9.352 -9.914 -1.991 1 98.19 223 SER A N 1
ATOM 1799 C CA . SER A 1 223 ? 10.586 -9.148 -2.123 1 98.19 223 SER A CA 1
ATOM 1800 C C . SER A 1 223 ? 10.586 -8.312 -3.398 1 98.19 223 SER A C 1
ATOM 1802 O O . SER A 1 223 ? 10.555 -8.852 -4.504 1 98.19 223 SER A O 1
ATOM 1804 N N . GLY A 1 224 ? 10.633 -6.988 -3.168 1 97.62 224 GLY A N 1
ATOM 1805 C CA . GLY A 1 224 ? 10.664 -6.141 -4.348 1 97.62 224 GLY A CA 1
ATOM 1806 C C . GLY A 1 224 ? 11.789 -6.48 -5.301 1 97.62 224 GLY A C 1
ATOM 1807 O O . GLY A 1 224 ? 11.57 -6.633 -6.504 1 97.62 224 GLY A O 1
ATOM 1808 N N . GLY A 1 225 ? 12.953 -6.688 -4.789 1 98.12 225 GLY A N 1
ATOM 1809 C CA . GLY A 1 225 ? 14.133 -6.957 -5.594 1 98.12 225 GLY A CA 1
ATOM 1810 C C . GLY A 1 225 ? 14.102 -8.328 -6.242 1 98.12 225 GLY A C 1
ATOM 1811 O O . GLY A 1 225 ? 14.375 -8.461 -7.438 1 98.12 225 GLY A O 1
ATOM 1812 N N . LEU A 1 226 ? 13.766 -9.367 -5.488 1 98.62 226 LEU A N 1
ATOM 1813 C CA . LEU A 1 226 ? 13.781 -10.727 -6.027 1 98.62 226 LEU A CA 1
ATOM 1814 C C . LEU A 1 226 ? 12.688 -10.898 -7.082 1 98.62 226 LEU A C 1
ATOM 1816 O O . LEU A 1 226 ? 12.898 -11.586 -8.086 1 98.62 226 LEU A O 1
ATOM 1820 N N . THR A 1 227 ? 11.547 -10.312 -6.859 1 98.69 227 THR A N 1
ATOM 1821 C CA . THR A 1 227 ? 10.477 -10.398 -7.848 1 98.69 227 THR A CA 1
ATOM 1822 C C . THR A 1 227 ? 10.875 -9.688 -9.141 1 98.69 227 THR A C 1
ATOM 1824 O O . THR A 1 227 ? 10.586 -10.18 -10.234 1 98.69 227 THR A O 1
ATOM 1827 N N . GLU A 1 228 ? 11.477 -8.555 -8.961 1 98.69 228 GLU A N 1
ATOM 1828 C CA . GLU A 1 228 ? 12.055 -7.859 -10.109 1 98.69 228 GLU A CA 1
ATOM 1829 C C . GLU A 1 228 ? 13 -8.773 -10.883 1 98.69 228 GLU A C 1
ATOM 1831 O O . GLU A 1 228 ? 12.938 -8.844 -12.117 1 98.69 228 GLU A O 1
ATOM 1836 N N . ALA A 1 229 ? 13.828 -9.461 -10.195 1 98.62 229 ALA A N 1
ATOM 1837 C CA . ALA A 1 229 ? 14.789 -10.359 -10.828 1 98.62 229 ALA A CA 1
ATOM 1838 C C . ALA A 1 229 ? 14.086 -11.492 -11.57 1 98.62 229 ALA A C 1
ATOM 1840 O O . ALA A 1 229 ? 14.484 -11.867 -12.672 1 98.62 229 ALA A O 1
ATOM 1841 N N . VAL A 1 230 ? 13.031 -12.016 -10.961 1 98.62 230 VAL A N 1
ATOM 1842 C CA . VAL A 1 230 ? 12.273 -13.086 -11.609 1 98.62 230 VAL A CA 1
ATOM 1843 C C . VAL A 1 230 ? 11.664 -12.562 -12.914 1 98.62 230 VAL A C 1
ATOM 1845 O O . VAL A 1 230 ? 11.695 -13.25 -13.938 1 98.62 230 VAL A O 1
ATOM 1848 N N . LEU A 1 231 ? 11.117 -11.359 -12.867 1 98.75 231 LEU A N 1
ATOM 1849 C CA . LEU A 1 231 ? 10.547 -10.773 -14.078 1 98.75 231 LEU A CA 1
ATOM 1850 C C . LEU A 1 231 ? 11.625 -10.586 -15.141 1 98.75 231 LEU A C 1
ATOM 1852 O O . LEU A 1 231 ? 11.414 -10.938 -16.312 1 98.75 231 LEU A O 1
ATOM 1856 N N . MET A 1 232 ? 12.75 -10.039 -14.742 1 98.69 232 MET A N 1
ATOM 1857 C CA . MET A 1 232 ? 13.805 -9.758 -15.703 1 98.69 232 MET A CA 1
ATOM 1858 C C . MET A 1 232 ? 14.359 -11.055 -16.297 1 98.69 232 MET A C 1
ATOM 1860 O O . MET A 1 232 ? 14.734 -11.102 -17.469 1 98.69 232 MET A O 1
ATOM 1864 N N . HIS A 1 233 ? 14.422 -12.086 -15.484 1 98.06 233 HIS A N 1
ATOM 1865 C CA . HIS A 1 233 ? 14.797 -13.398 -16 1 98.06 233 HIS A CA 1
ATOM 1866 C C . HIS A 1 233 ? 13.82 -13.867 -17.078 1 98.06 233 HIS A C 1
ATOM 1868 O O . HIS A 1 233 ? 14.227 -14.508 -18.047 1 98.06 233 HIS A O 1
ATOM 1874 N N . ALA A 1 234 ? 12.594 -13.555 -16.906 1 97.06 234 ALA A N 1
ATOM 1875 C CA . ALA A 1 234 ? 11.547 -14.016 -17.828 1 97.06 234 ALA A CA 1
ATOM 1876 C C . ALA A 1 234 ? 11.586 -13.234 -19.141 1 97.06 234 ALA A C 1
ATOM 1878 O O . ALA A 1 234 ? 11.148 -13.734 -20.172 1 97.06 234 ALA A O 1
ATOM 1879 N N . VAL A 1 235 ? 12.125 -12.008 -19.125 1 97.56 235 VAL A N 1
ATOM 1880 C CA . VAL A 1 235 ? 11.969 -11.172 -20.312 1 97.56 235 VAL A CA 1
ATOM 1881 C C . VAL A 1 235 ? 13.305 -11.031 -21.031 1 97.56 235 VAL A C 1
ATOM 1883 O O . VAL A 1 235 ? 13.383 -10.453 -22.109 1 97.56 235 VAL A O 1
ATOM 1886 N N . MET A 1 236 ? 14.367 -11.539 -20.453 1 97.25 236 MET A N 1
ATOM 1887 C CA . MET A 1 236 ? 15.703 -11.445 -21.047 1 97.25 236 MET A CA 1
ATOM 1888 C C . MET A 1 236 ? 16.203 -12.812 -21.5 1 97.25 236 MET A C 1
ATOM 1890 O O . MET A 1 236 ? 15.742 -13.844 -21 1 97.25 236 MET A O 1
ATOM 1894 N N . ASP A 1 237 ? 17.141 -12.812 -22.453 1 94.12 237 ASP A N 1
ATOM 1895 C CA . ASP A 1 237 ? 17.828 -14.07 -22.781 1 94.12 237 ASP A CA 1
ATOM 1896 C C . ASP A 1 237 ? 18.906 -14.375 -21.75 1 94.12 237 ASP A C 1
ATOM 1898 O O . ASP A 1 237 ? 19.219 -13.539 -20.891 1 94.12 237 ASP A O 1
ATOM 1902 N N . GLY A 1 238 ? 19.469 -15.562 -21.812 1 91.88 238 GLY A N 1
ATOM 1903 C CA . GLY A 1 238 ? 20.391 -16.047 -20.797 1 91.88 238 GLY A CA 1
ATOM 1904 C C . GLY A 1 238 ? 21.594 -15.148 -20.594 1 91.88 238 GLY A C 1
ATOM 1905 O O . GLY A 1 238 ? 21.922 -14.773 -19.469 1 91.88 238 GLY A O 1
ATOM 1906 N N . CYS A 1 239 ? 22.25 -14.742 -21.625 1 94.19 239 CYS A N 1
ATOM 1907 C CA . CYS A 1 239 ? 23.438 -13.906 -21.547 1 94.19 239 CYS A CA 1
ATOM 1908 C C . CYS A 1 239 ? 23.109 -12.523 -21 1 94.19 239 CYS A C 1
ATOM 1910 O O . CYS A 1 239 ? 23.797 -12.008 -20.125 1 94.19 239 CYS A O 1
ATOM 1912 N N . ALA A 1 240 ? 22.062 -12.008 -21.547 1 96.62 240 ALA A N 1
ATOM 1913 C CA . ALA A 1 240 ? 21.641 -10.68 -21.109 1 96.62 240 ALA A CA 1
ATOM 1914 C C . ALA A 1 240 ? 21.25 -10.672 -19.641 1 96.62 240 ALA A C 1
ATOM 1916 O O . ALA A 1 240 ? 21.578 -9.734 -18.906 1 96.62 240 ALA A O 1
ATOM 1917 N N . PHE A 1 241 ? 20.578 -11.695 -19.25 1 97.75 241 PHE A N 1
ATOM 1918 C CA . PHE A 1 241 ? 20.172 -11.773 -17.844 1 97.75 241 PHE A CA 1
ATOM 1919 C C . PHE A 1 241 ? 21.391 -11.875 -16.938 1 97.75 241 PHE A C 1
ATOM 1921 O O . PHE A 1 241 ? 21.438 -11.25 -15.883 1 97.75 241 PHE A O 1
ATOM 1928 N N . SER A 1 242 ? 22.344 -12.68 -17.312 1 97.19 242 SER A N 1
ATOM 1929 C CA . SER A 1 242 ? 23.547 -12.844 -16.516 1 97.19 242 SER A CA 1
ATOM 1930 C C . SER A 1 242 ? 24.25 -11.508 -16.297 1 97.19 242 SER A C 1
ATOM 1932 O O . SER A 1 242 ? 24.703 -11.211 -15.195 1 97.19 242 SER A O 1
ATOM 1934 N N . GLU A 1 243 ? 24.375 -10.727 -17.312 1 97.69 243 GLU A N 1
ATOM 1935 C CA . GLU A 1 243 ? 25 -9.414 -17.219 1 97.69 243 GLU A CA 1
ATOM 1936 C C . GLU A 1 243 ? 24.188 -8.477 -16.328 1 97.69 243 GLU A C 1
ATOM 1938 O O . GLU A 1 243 ? 24.75 -7.766 -15.5 1 97.69 243 GLU A O 1
ATOM 1943 N N . TRP A 1 244 ? 22.891 -8.492 -16.547 1 98.38 244 TRP A N 1
ATOM 1944 C CA . TRP A 1 244 ? 21.984 -7.668 -15.75 1 98.38 244 TRP A CA 1
ATOM 1945 C C . TRP A 1 244 ? 22.062 -8.039 -14.273 1 98.38 244 TRP A C 1
ATOM 1947 O O . TRP A 1 244 ? 22.141 -7.164 -13.414 1 98.38 244 TRP A O 1
ATOM 1957 N N . TRP A 1 245 ? 22.062 -9.336 -13.984 1 98.19 245 TRP A N 1
ATOM 1958 C CA . TRP A 1 245 ? 22.125 -9.82 -12.609 1 98.19 245 TRP A CA 1
ATOM 1959 C C . TRP A 1 245 ? 23.391 -9.328 -11.922 1 98.19 245 TRP A C 1
ATOM 1961 O O . TRP A 1 245 ? 23.359 -8.914 -10.758 1 98.19 245 TRP A O 1
ATOM 1971 N N . GLU A 1 246 ? 24.484 -9.359 -12.586 1 97.38 246 GLU A N 1
ATOM 1972 C CA . GLU A 1 246 ? 25.766 -8.961 -12.023 1 97.38 246 GLU A CA 1
ATOM 1973 C C . GLU A 1 246 ? 25.734 -7.5 -11.57 1 97.38 246 GLU A C 1
ATOM 1975 O O . GLU A 1 246 ? 26.344 -7.145 -10.562 1 97.38 246 GLU A O 1
ATOM 1980 N N . LEU A 1 247 ? 25.078 -6.684 -12.328 1 97.38 247 LEU A N 1
ATOM 1981 C CA . LEU A 1 247 ? 24.969 -5.27 -11.984 1 97.38 247 LEU A CA 1
ATOM 1982 C C . LEU A 1 247 ? 23.922 -5.047 -10.914 1 97.38 247 LEU A C 1
ATOM 1984 O O . LEU A 1 247 ? 24.047 -4.148 -10.078 1 97.38 247 LEU A O 1
ATOM 1988 N N . PHE A 1 248 ? 22.906 -5.848 -10.883 1 98.12 248 PHE A N 1
ATOM 1989 C CA . PHE A 1 248 ? 21.703 -5.656 -10.094 1 98.12 248 PHE A CA 1
ATOM 1990 C C . PHE A 1 248 ? 21.891 -6.203 -8.68 1 98.12 248 PHE A C 1
ATOM 1992 O O . PHE A 1 248 ? 21.438 -5.594 -7.711 1 98.12 248 PHE A O 1
ATOM 1999 N N . VAL A 1 249 ? 22.531 -7.344 -8.492 1 97.5 249 VAL A N 1
ATOM 2000 C CA . VAL A 1 249 ? 22.578 -8.102 -7.246 1 97.5 249 VAL A CA 1
ATOM 2001 C C . VAL A 1 249 ? 23.141 -7.227 -6.129 1 97.5 249 VAL A C 1
ATOM 2003 O O . VAL A 1 249 ? 24.062 -6.434 -6.359 1 97.5 249 VAL A O 1
ATOM 2006 N N . PRO A 1 250 ? 22.469 -7.355 -4.949 1 95.81 250 PRO A N 1
ATOM 2007 C CA . PRO A 1 250 ? 23 -6.613 -3.807 1 95.81 250 PRO A CA 1
ATOM 2008 C C . PRO A 1 250 ? 24.453 -6.98 -3.494 1 95.81 250 PRO A C 1
ATOM 2010 O O . PRO A 1 250 ? 24.906 -8.07 -3.848 1 95.81 250 PRO A O 1
ATOM 2013 N N . GLY A 1 251 ? 25.156 -6.082 -2.822 1 92.62 251 GLY A N 1
ATOM 2014 C CA . GLY A 1 251 ? 26.469 -6.445 -2.307 1 92.62 251 GLY A CA 1
ATOM 2015 C C . GLY A 1 251 ? 26.438 -7.672 -1.409 1 92.62 251 GLY A C 1
ATOM 2016 O O . GLY A 1 251 ? 25.375 -8.07 -0.931 1 92.62 251 GLY A O 1
ATOM 2017 N N . GLN A 1 252 ? 27.531 -8.227 -1.172 1 89.12 252 GLN A N 1
ATOM 2018 C CA . GLN A 1 252 ? 27.641 -9.5 -0.469 1 89.12 252 GLN A CA 1
ATOM 2019 C C . GLN A 1 252 ? 27 -9.422 0.915 1 89.12 252 GLN A C 1
ATOM 2021 O O . GLN A 1 252 ? 26.266 -10.32 1.314 1 89.12 252 GLN A O 1
ATOM 2026 N N . ALA A 1 253 ? 27.297 -8.398 1.609 1 88.69 253 ALA A N 1
ATOM 2027 C CA . ALA A 1 253 ? 26.75 -8.258 2.957 1 88.69 253 ALA A CA 1
ATOM 2028 C C . ALA A 1 253 ? 25.234 -8.156 2.926 1 88.69 253 ALA A C 1
ATOM 2030 O O . ALA A 1 253 ? 24.547 -8.742 3.762 1 88.69 253 ALA A O 1
ATOM 2031 N N . GLU A 1 254 ? 24.719 -7.469 1.938 1 92.88 254 GLU A N 1
ATOM 2032 C CA . GLU A 1 254 ? 23.281 -7.242 1.863 1 92.88 254 GLU A CA 1
ATOM 2033 C C . GLU A 1 254 ? 22.562 -8.453 1.284 1 92.88 254 GLU A C 1
ATOM 2035 O O . GLU A 1 254 ? 21.375 -8.656 1.535 1 92.88 254 GLU A O 1
ATOM 2040 N N . LEU A 1 255 ? 23.281 -9.227 0.529 1 95.31 255 LEU A N 1
ATOM 2041 C CA . LEU A 1 255 ? 22.719 -10.43 -0.063 1 95.31 255 LEU A CA 1
ATOM 2042 C C . LEU A 1 255 ? 22.219 -11.383 1.019 1 95.31 255 LEU A C 1
ATOM 2044 O O . LEU A 1 255 ? 21.219 -12.086 0.827 1 95.31 255 LEU A O 1
ATOM 2048 N N . ALA A 1 256 ? 22.844 -11.391 2.178 1 94.94 256 ALA A N 1
ATOM 2049 C CA . ALA A 1 256 ? 22.453 -12.242 3.305 1 94.94 256 ALA A CA 1
ATOM 2050 C C . ALA A 1 256 ? 21.016 -11.977 3.729 1 94.94 256 ALA A C 1
ATOM 2052 O O . ALA A 1 256 ? 20.312 -12.891 4.156 1 94.94 256 ALA A O 1
ATOM 2053 N N . ASN A 1 257 ? 20.625 -10.742 3.51 1 94.5 257 ASN A N 1
ATOM 2054 C CA . ASN A 1 257 ? 19.25 -10.383 3.84 1 94.5 257 ASN A CA 1
ATOM 2055 C C . ASN A 1 257 ? 18.25 -11.141 2.982 1 94.5 257 ASN A C 1
ATOM 2057 O O . ASN A 1 257 ? 17.172 -11.508 3.457 1 94.5 257 ASN A O 1
ATOM 2061 N N . TRP A 1 258 ? 18.531 -11.391 1.76 1 97 258 TRP A N 1
ATOM 2062 C CA . TRP A 1 258 ? 17.672 -12.125 0.839 1 97 258 TRP A CA 1
ATOM 2063 C C . TRP A 1 258 ? 17.734 -13.625 1.121 1 97 258 TRP A C 1
ATOM 2065 O O . TRP A 1 258 ? 16.75 -14.336 0.9 1 97 258 TRP A O 1
ATOM 2075 N N . LEU A 1 259 ? 18.875 -14.094 1.593 1 97.88 259 LEU A N 1
ATOM 2076 C CA . LEU A 1 259 ? 19.125 -15.523 1.712 1 97.88 259 LEU A CA 1
ATOM 2077 C C . LEU A 1 259 ? 18.516 -16.078 3 1 97.88 259 LEU A C 1
ATOM 2079 O O . LEU A 1 259 ? 18.281 -17.281 3.113 1 97.88 259 LEU A O 1
ATOM 2083 N N . THR A 1 260 ? 18.219 -15.234 3.955 1 97.62 260 THR A N 1
ATOM 2084 C CA . THR A 1 260 ? 17.812 -15.672 5.289 1 97.62 260 THR A CA 1
ATOM 2085 C C . THR A 1 260 ? 16.328 -15.422 5.516 1 97.62 260 THR A C 1
ATOM 2087 O O . THR A 1 260 ? 15.844 -14.305 5.305 1 97.62 260 THR A O 1
ATOM 2090 N N . PRO A 1 261 ? 15.57 -16.453 5.949 1 98.06 261 PRO A N 1
ATOM 2091 C CA . PRO A 1 261 ? 14.156 -16.219 6.262 1 98.06 261 PRO A CA 1
ATOM 2092 C C . PRO A 1 261 ? 13.961 -15.156 7.34 1 98.06 261 PRO A C 1
ATOM 2094 O O . PRO A 1 261 ? 14.82 -14.977 8.203 1 98.06 261 PRO A O 1
ATOM 2097 N N . VAL A 1 262 ? 12.891 -14.484 7.23 1 97.06 262 VAL A N 1
ATOM 2098 C CA . VAL A 1 262 ? 12.539 -13.5 8.25 1 97.06 262 VAL A CA 1
ATOM 2099 C C . VAL A 1 262 ? 11.703 -14.172 9.344 1 97.06 262 VAL A C 1
ATOM 2101 O O . VAL A 1 262 ? 10.898 -15.062 9.062 1 97.06 262 VAL A O 1
ATOM 2104 N N . GLU A 1 263 ? 11.875 -13.766 10.555 1 92.88 263 GLU A N 1
ATOM 2105 C CA . GLU A 1 263 ? 11.086 -14.258 11.672 1 92.88 263 GLU A CA 1
ATOM 2106 C C . GLU A 1 263 ? 9.734 -13.547 11.75 1 92.88 263 GLU A C 1
ATOM 2108 O O . GLU A 1 263 ? 9.664 -12.328 11.586 1 92.88 263 GLU A O 1
ATOM 2113 N N . VAL A 1 264 ? 8.719 -14.305 11.953 1 93.06 264 VAL A N 1
ATOM 2114 C CA . VAL A 1 264 ? 7.379 -13.758 12.125 1 93.06 264 VAL A CA 1
ATOM 2115 C C . VAL A 1 264 ? 6.988 -13.805 13.602 1 93.06 264 VAL A C 1
ATOM 2117 O O . VAL A 1 264 ? 6.73 -14.883 14.148 1 93.06 264 VAL A O 1
ATOM 2120 N N . THR A 1 265 ? 6.867 -12.641 14.211 1 90.5 265 THR A N 1
ATOM 2121 C CA . THR A 1 265 ? 6.77 -12.562 15.664 1 90.5 265 THR A CA 1
ATOM 2122 C C . THR A 1 265 ? 5.312 -12.57 16.109 1 90.5 265 THR A C 1
ATOM 2124 O O . THR A 1 265 ? 5.008 -12.898 17.25 1 90.5 265 THR A O 1
ATOM 2127 N N . ASN A 1 266 ? 4.406 -12.141 15.25 1 89 266 ASN A N 1
ATOM 2128 C CA . ASN A 1 266 ? 2.986 -12.102 15.578 1 89 266 ASN A CA 1
ATOM 2129 C C . ASN A 1 266 ? 2.127 -12.508 14.383 1 89 266 ASN A C 1
ATOM 2131 O O . ASN A 1 266 ? 1.769 -11.672 13.555 1 89 266 ASN A O 1
ATOM 2135 N N . ARG A 1 267 ? 1.645 -13.641 14.375 1 89.25 267 ARG A N 1
ATOM 2136 C CA . ARG A 1 267 ? 0.933 -14.195 13.234 1 89.25 267 ARG A CA 1
ATOM 2137 C C . ARG A 1 267 ? -0.561 -13.898 13.32 1 89.25 267 ARG A C 1
ATOM 2139 O O . ARG A 1 267 ? -1.304 -14.148 12.367 1 89.25 267 ARG A O 1
ATOM 2146 N N . SER A 1 268 ? -0.971 -13.305 14.422 1 86.31 268 SER A N 1
ATOM 2147 C CA . SER A 1 268 ? -2.379 -12.953 14.555 1 86.31 268 SER A CA 1
ATOM 2148 C C . SER A 1 268 ? -2.666 -11.586 13.945 1 86.31 268 SER A C 1
ATOM 2150 O O . SER A 1 268 ? -3.824 -11.234 13.711 1 86.31 268 SER A O 1
ATOM 2152 N N . ASP A 1 269 ? -1.61 -10.859 13.742 1 87.44 269 ASP A N 1
ATOM 2153 C CA . ASP A 1 269 ? -1.751 -9.57 13.062 1 87.44 269 ASP A CA 1
ATOM 2154 C C . ASP A 1 269 ? -1.759 -9.75 11.547 1 87.44 269 ASP A C 1
ATOM 2156 O O . ASP A 1 269 ? -0.854 -10.367 10.984 1 87.44 269 ASP A O 1
ATOM 2160 N N . PRO A 1 270 ? -2.742 -9.164 10.898 1 85.12 27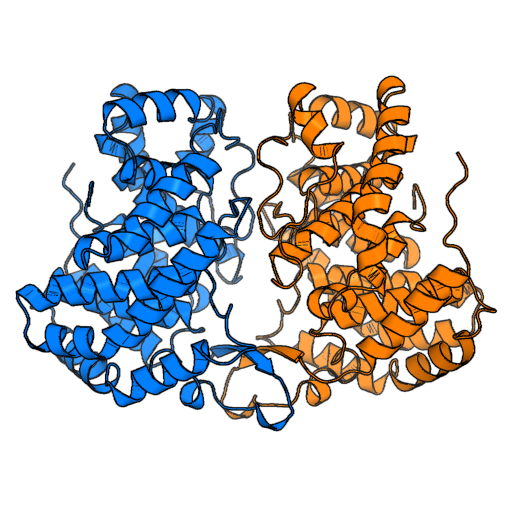0 PRO A N 1
ATOM 2161 C CA . PRO A 1 270 ? -2.883 -9.398 9.461 1 85.12 270 PRO A CA 1
ATOM 2162 C C . PRO A 1 270 ? -1.688 -8.883 8.656 1 85.12 270 PRO A C 1
ATOM 2164 O O . PRO A 1 270 ? -1.319 -9.484 7.645 1 85.12 270 PRO A O 1
ATOM 2167 N N . LYS A 1 271 ? -1.098 -7.867 9.055 1 88.62 271 LYS A N 1
ATOM 2168 C CA . LYS A 1 271 ? 0.033 -7.328 8.305 1 88.62 271 LYS A CA 1
ATOM 2169 C C . LYS A 1 271 ? 1.313 -8.102 8.609 1 88.62 271 LYS A C 1
ATOM 2171 O O . LYS A 1 271 ? 2.096 -8.398 7.707 1 88.62 271 LYS A O 1
ATOM 2176 N N . THR A 1 272 ? 1.486 -8.484 9.859 1 89.88 272 THR A N 1
ATOM 2177 C CA . THR A 1 272 ? 2.697 -9.203 10.242 1 89.88 272 THR A CA 1
ATOM 2178 C C . THR A 1 272 ? 2.711 -10.602 9.625 1 89.88 272 THR A C 1
ATOM 2180 O O . THR A 1 272 ? 3.773 -11.125 9.281 1 89.88 272 THR A O 1
ATOM 2183 N N . SER A 1 273 ? 1.558 -11.133 9.438 1 91.12 273 SER A N 1
ATOM 2184 C CA . SER A 1 273 ? 1.464 -12.453 8.828 1 91.12 273 SER A CA 1
ATOM 2185 C C . SER A 1 273 ? 1.951 -12.438 7.383 1 91.12 273 SER A C 1
ATOM 2187 O O . SER A 1 273 ? 2.303 -13.477 6.824 1 91.12 273 SER A O 1
ATOM 2189 N N . HIS A 1 274 ? 1.971 -11.266 6.766 1 96.25 274 HIS A N 1
ATOM 2190 C CA . HIS A 1 274 ? 2.521 -11.109 5.422 1 96.25 274 HIS A CA 1
ATOM 2191 C C . HIS A 1 274 ? 3.951 -11.633 5.348 1 96.25 274 HIS A C 1
ATOM 2193 O O . HIS A 1 274 ? 4.383 -12.125 4.305 1 96.25 274 HIS A O 1
ATOM 2199 N N . LEU A 1 275 ? 4.633 -11.617 6.441 1 97.38 275 LEU A N 1
ATOM 2200 C CA . LEU A 1 275 ? 6.039 -12.008 6.445 1 97.38 275 LEU A CA 1
ATOM 2201 C C . LEU A 1 275 ? 6.188 -13.508 6.203 1 97.38 275 LEU A C 1
ATOM 2203 O O . LEU A 1 275 ? 7.203 -13.953 5.668 1 97.38 275 LEU A O 1
ATOM 2207 N N . ASP A 1 276 ? 5.176 -14.273 6.551 1 97.75 276 ASP A N 1
ATOM 2208 C CA . ASP A 1 276 ? 5.172 -15.672 6.129 1 97.75 276 ASP A CA 1
ATOM 2209 C C . ASP A 1 276 ? 5.055 -15.789 4.613 1 97.75 276 ASP A C 1
ATOM 2211 O O . ASP A 1 276 ? 5.664 -16.672 4.004 1 97.75 276 ASP A O 1
ATOM 2215 N N . GLY A 1 277 ? 4.238 -14.898 4.027 1 97.88 277 GLY A N 1
ATOM 2216 C CA . GLY A 1 277 ? 4.172 -14.828 2.574 1 97.88 277 GLY A CA 1
ATOM 2217 C C . GLY A 1 277 ? 5.48 -14.414 1.935 1 97.88 277 GLY A C 1
ATOM 2218 O O . GLY A 1 277 ? 5.84 -14.906 0.863 1 97.88 277 GLY A O 1
ATOM 2219 N N . LEU A 1 278 ? 6.16 -13.539 2.645 1 98.56 278 LEU A N 1
ATOM 2220 C CA . LEU A 1 278 ? 7.469 -13.117 2.154 1 98.56 278 LEU A CA 1
ATOM 2221 C C . LEU A 1 278 ? 8.43 -14.297 2.082 1 98.56 278 LEU A C 1
ATOM 2223 O O . LEU A 1 278 ? 9.133 -14.469 1.085 1 98.56 278 LEU A O 1
ATOM 2227 N N . ASN A 1 279 ? 8.453 -15.078 3.121 1 98.56 279 ASN A N 1
ATOM 2228 C CA . ASN A 1 279 ? 9.297 -16.266 3.109 1 98.56 279 ASN A CA 1
ATOM 2229 C C . ASN A 1 279 ? 8.953 -17.188 1.941 1 98.56 279 ASN A C 1
ATOM 2231 O O . ASN A 1 279 ? 9.844 -17.625 1.207 1 98.56 279 ASN A O 1
ATOM 2235 N N . LEU A 1 280 ? 7.727 -17.391 1.718 1 98.38 280 LEU A N 1
ATOM 2236 C CA . LEU A 1 280 ? 7.316 -18.312 0.659 1 98.38 280 LEU A CA 1
ATOM 2237 C C . LEU A 1 280 ? 7.57 -17.703 -0.716 1 98.38 280 LEU A C 1
ATOM 2239 O O . LEU A 1 280 ? 7.957 -18.406 -1.65 1 98.38 280 LEU A O 1
ATOM 2243 N N . SER A 1 281 ? 7.312 -16.406 -0.863 1 98.62 281 SER A N 1
ATOM 2244 C CA . SER A 1 281 ? 7.582 -15.75 -2.141 1 98.62 281 SER A CA 1
ATOM 2245 C C . SER A 1 281 ? 9.078 -15.727 -2.441 1 98.62 281 SER A C 1
ATOM 2247 O O . SER A 1 281 ? 9.484 -15.875 -3.596 1 98.62 281 SER A O 1
ATOM 2249 N N . ARG A 1 282 ? 9.891 -15.492 -1.405 1 98.69 282 ARG A N 1
ATOM 2250 C CA . ARG A 1 282 ? 11.328 -15.57 -1.606 1 98.69 282 ARG A CA 1
ATOM 2251 C C . ARG A 1 282 ? 11.75 -16.969 -2.027 1 98.69 282 ARG A C 1
ATOM 2253 O O . ARG A 1 282 ? 12.602 -17.141 -2.91 1 98.69 282 ARG A O 1
ATOM 2260 N N . ALA A 1 283 ? 11.18 -17.984 -1.369 1 98.44 283 ALA A N 1
ATOM 2261 C CA . ALA A 1 283 ? 11.438 -19.359 -1.794 1 98.44 283 ALA A CA 1
ATOM 2262 C C . ALA A 1 283 ? 11.109 -19.547 -3.271 1 98.44 283 ALA A C 1
ATOM 2264 O O . ALA A 1 283 ? 11.922 -20.078 -4.031 1 98.44 283 ALA A O 1
ATOM 2265 N N . TRP A 1 284 ? 9.953 -19.094 -3.654 1 98.38 284 TRP A N 1
ATOM 2266 C CA . TRP A 1 284 ? 9.523 -19.172 -5.047 1 98.38 284 TRP A CA 1
ATOM 2267 C C . TRP A 1 284 ? 10.539 -18.484 -5.961 1 98.38 284 TRP A C 1
ATOM 2269 O O . TRP A 1 284 ? 10.953 -19.047 -6.977 1 98.38 284 TRP A O 1
ATOM 2279 N N . CYS A 1 285 ? 10.977 -17.328 -5.605 1 98.62 285 CYS A N 1
ATOM 2280 C CA . CYS A 1 285 ? 11.898 -16.547 -6.434 1 98.62 285 CYS A CA 1
ATOM 2281 C C . CYS A 1 285 ? 13.242 -17.25 -6.555 1 98.62 285 CYS A C 1
ATOM 2283 O O . CYS A 1 285 ? 13.805 -17.344 -7.648 1 98.62 285 CYS A O 1
ATOM 2285 N N . TRP A 1 286 ? 13.75 -17.75 -5.426 1 98.31 286 TRP A N 1
ATOM 2286 C CA . TRP A 1 286 ? 15.039 -18.422 -5.461 1 98.31 286 TRP A CA 1
ATOM 2287 C C . TRP A 1 286 ? 14.977 -19.672 -6.348 1 98.31 286 TRP A C 1
ATOM 2289 O O . TRP A 1 286 ? 15.922 -19.953 -7.094 1 98.31 286 TRP A O 1
ATOM 2299 N N . ARG A 1 287 ? 13.898 -20.344 -6.246 1 97.25 287 ARG A N 1
ATOM 2300 C CA . ARG A 1 287 ? 13.727 -21.516 -7.098 1 97.25 287 ARG A CA 1
ATOM 2301 C C . ARG A 1 287 ? 13.711 -21.125 -8.57 1 97.25 287 ARG A C 1
ATOM 2303 O O . ARG A 1 287 ? 14.344 -21.781 -9.398 1 97.25 287 ARG A O 1
ATOM 2310 N N . MET A 1 288 ? 13.039 -20.078 -8.898 1 97.25 288 MET A N 1
ATOM 2311 C CA . MET A 1 288 ? 12.922 -19.625 -10.281 1 97.25 288 MET A CA 1
ATOM 2312 C C . MET A 1 288 ? 14.266 -19.125 -10.82 1 97.25 288 MET A C 1
ATOM 2314 O O . MET A 1 288 ? 14.562 -19.281 -12 1 97.25 288 MET A O 1
ATOM 2318 N N . LEU A 1 289 ? 15.07 -18.562 -9.977 1 97.88 289 LEU A N 1
ATOM 2319 C CA . LEU A 1 289 ? 16.281 -17.875 -10.414 1 97.88 289 LEU A CA 1
ATOM 2320 C C . LEU A 1 289 ? 17.469 -18.828 -10.43 1 97.88 289 LEU A C 1
ATOM 2322 O O . LEU A 1 289 ? 18.438 -18.609 -11.156 1 97.88 289 LEU A O 1
ATOM 2326 N N . GLU A 1 290 ? 17.453 -19.922 -9.633 1 97 290 GLU A N 1
ATOM 2327 C CA . GLU A 1 290 ? 18.594 -20.781 -9.32 1 97 290 GLU A CA 1
ATOM 2328 C C . GLU A 1 290 ? 19.312 -21.219 -10.586 1 97 290 GLU A C 1
ATOM 2330 O O . GLU A 1 290 ? 20.531 -21.094 -10.688 1 97 290 GLU A O 1
ATOM 2335 N N . PRO A 1 291 ? 18.625 -21.656 -11.617 1 94.88 291 PRO A N 1
ATOM 2336 C CA . PRO A 1 291 ? 19.312 -22.188 -12.797 1 94.88 291 PRO A CA 1
ATOM 2337 C C . PRO A 1 291 ? 20.094 -21.125 -13.547 1 94.88 291 PRO A C 1
ATOM 2339 O O . PRO A 1 291 ? 21.031 -21.438 -14.289 1 94.88 291 PRO A O 1
ATOM 2342 N N . ALA A 1 292 ? 19.734 -19.875 -13.383 1 95.75 292 ALA A N 1
ATOM 2343 C CA . ALA A 1 292 ? 20.344 -18.797 -14.164 1 95.75 292 ALA A CA 1
ATOM 2344 C C . ALA A 1 292 ? 21.422 -18.078 -13.367 1 95.75 292 ALA A C 1
ATOM 2346 O O . ALA A 1 292 ? 22.125 -17.203 -13.891 1 95.75 292 ALA A O 1
ATOM 2347 N N . LEU A 1 293 ? 21.625 -18.422 -12.141 1 96.75 293 LEU A N 1
ATOM 2348 C CA . LEU A 1 293 ? 22.562 -17.734 -11.258 1 96.75 293 LEU A CA 1
ATOM 2349 C C . LEU A 1 293 ? 23.984 -18.203 -11.5 1 96.75 293 LEU A C 1
ATOM 2351 O O . LEU A 1 293 ? 24.203 -19.328 -11.969 1 96.75 293 LEU A O 1
ATOM 2355 N N . PRO A 1 294 ? 24.969 -17.391 -11.148 1 95.5 294 PRO A N 1
ATOM 2356 C CA . PRO A 1 294 ? 26.359 -17.859 -11.172 1 95.5 294 PRO A CA 1
ATOM 2357 C C . PRO A 1 294 ? 26.594 -19.062 -10.273 1 95.5 294 PRO A C 1
ATOM 2359 O O . PRO A 1 294 ? 25.953 -19.188 -9.227 1 95.5 294 PRO A O 1
ATOM 2362 N N . GLU A 1 295 ? 27.547 -19.859 -10.609 1 95.88 295 GLU A N 1
ATOM 2363 C CA . GLU A 1 295 ? 27.797 -21.156 -10.008 1 95.88 295 GLU A CA 1
ATOM 2364 C C . GLU A 1 295 ? 27.953 -21.047 -8.492 1 95.88 295 GLU A C 1
ATOM 2366 O O . GLU A 1 295 ? 27.391 -21.844 -7.742 1 95.88 295 GLU A O 1
ATOM 2371 N N . PRO A 1 296 ? 28.656 -20.031 -8 1 95.12 296 PRO A N 1
ATOM 2372 C CA . PRO A 1 296 ? 28.859 -19.969 -6.555 1 95.12 296 PRO A CA 1
ATOM 2373 C C . PRO A 1 296 ? 27.578 -19.656 -5.789 1 95.12 296 PRO A C 1
ATOM 2375 O O . PRO A 1 296 ? 27.484 -19.953 -4.594 1 95.12 296 PRO A O 1
ATOM 2378 N N . LEU A 1 297 ? 26.609 -19.125 -6.488 1 96.69 297 LEU A N 1
ATOM 2379 C CA . LEU A 1 297 ? 25.391 -18.703 -5.816 1 96.69 297 LEU A CA 1
ATOM 2380 C C . LEU A 1 297 ? 24.328 -19.797 -5.852 1 96.69 297 LEU A C 1
ATOM 2382 O O . LEU A 1 297 ? 23.344 -19.75 -5.113 1 96.69 297 LEU A O 1
ATOM 2386 N N . ARG A 1 298 ? 24.453 -20.766 -6.672 1 97.5 298 ARG A N 1
ATOM 2387 C CA . ARG A 1 298 ? 23.406 -21.766 -6.902 1 97.5 298 ARG A CA 1
ATOM 2388 C C . ARG A 1 298 ? 23.156 -22.594 -5.645 1 97.5 298 ARG A C 1
ATOM 2390 O O . ARG A 1 298 ? 22.016 -22.75 -5.207 1 97.5 298 ARG A O 1
ATOM 2397 N N . PRO A 1 299 ? 24.266 -23.078 -4.926 1 97.69 299 PRO A N 1
ATOM 2398 C CA . PRO A 1 299 ? 24 -23.812 -3.693 1 97.69 299 PRO A CA 1
ATOM 2399 C C . PRO A 1 299 ? 23.344 -22.953 -2.615 1 97.69 299 PRO A C 1
ATOM 2401 O O . PRO A 1 299 ? 22.547 -23.453 -1.812 1 97.69 299 PRO A O 1
ATOM 2404 N N . LEU A 1 300 ? 23.719 -21.719 -2.59 1 97.75 300 LEU A N 1
ATOM 2405 C CA . LEU A 1 300 ? 23.109 -20.812 -1.629 1 97.75 300 LEU A CA 1
ATOM 2406 C C . LEU A 1 300 ? 21.625 -20.609 -1.925 1 97.75 300 LEU A C 1
ATOM 2408 O O . LEU A 1 300 ? 20.797 -20.562 -1.004 1 97.75 300 LEU A O 1
ATOM 2412 N N . ALA A 1 301 ? 21.297 -20.5 -3.176 1 98 301 ALA A N 1
ATOM 2413 C CA . ALA A 1 301 ? 19.906 -20.344 -3.59 1 98 301 ALA A CA 1
ATOM 2414 C C . ALA A 1 301 ? 19.078 -21.562 -3.209 1 98 301 ALA A C 1
ATOM 2416 O O . ALA A 1 301 ? 17.953 -21.438 -2.746 1 98 301 ALA A O 1
ATOM 2417 N N . ILE A 1 302 ? 19.625 -22.734 -3.4 1 97.94 302 ILE A N 1
ATOM 2418 C CA . ILE A 1 302 ? 18.938 -23.984 -3.057 1 97.94 302 ILE A CA 1
ATOM 2419 C C . ILE A 1 302 ? 18.703 -24.031 -1.551 1 97.94 302 ILE A C 1
ATOM 2421 O O . ILE A 1 302 ? 17.609 -24.391 -1.106 1 97.94 302 ILE A O 1
ATOM 2425 N N . ARG A 1 303 ? 19.703 -23.672 -0.811 1 98.25 303 ARG A N 1
ATOM 2426 C CA . ARG A 1 303 ? 19.547 -23.656 0.642 1 98.25 303 ARG A CA 1
ATOM 2427 C C . ARG A 1 303 ? 18.531 -22.609 1.077 1 98.25 303 ARG A C 1
ATOM 2429 O O . ARG A 1 303 ? 17.719 -22.875 1.977 1 98.25 303 ARG A O 1
ATOM 2436 N N . ALA A 1 304 ? 18.609 -21.453 0.44 1 98.44 304 ALA A N 1
ATOM 2437 C CA . ALA A 1 304 ? 17.641 -20.406 0.748 1 98.44 304 ALA A CA 1
ATOM 2438 C C . ALA A 1 304 ? 16.219 -20.859 0.454 1 98.44 304 ALA A C 1
ATOM 2440 O O . ALA A 1 304 ? 15.297 -20.594 1.233 1 98.44 304 ALA A O 1
ATOM 2441 N N . TRP A 1 305 ? 16.031 -21.453 -0.657 1 98 305 TRP A N 1
ATOM 2442 C CA . TRP A 1 305 ? 14.742 -22.016 -1.018 1 98 305 TRP A CA 1
ATOM 2443 C C . TRP A 1 305 ? 14.227 -22.938 0.08 1 98 305 TRP A C 1
ATOM 2445 O O . TRP A 1 305 ? 13.102 -22.766 0.568 1 98 305 TRP A O 1
ATOM 2455 N N . SER A 1 306 ? 15.047 -23.875 0.52 1 97.81 306 SER A N 1
ATOM 2456 C CA . SER A 1 306 ? 14.68 -24.844 1.538 1 97.81 306 SER A CA 1
ATOM 2457 C C . SER A 1 306 ? 14.398 -24.172 2.877 1 97.81 306 SER A C 1
ATOM 2459 O O . SER A 1 306 ? 13.391 -24.469 3.525 1 97.81 306 SER A O 1
ATOM 2461 N N . ASP A 1 307 ? 15.273 -23.281 3.285 1 98.5 307 ASP A N 1
ATOM 2462 C CA . ASP A 1 307 ? 15.148 -22.609 4.578 1 98.5 307 ASP A CA 1
ATOM 2463 C C . ASP A 1 307 ? 13.875 -21.781 4.645 1 98.5 307 ASP A C 1
ATOM 2465 O O . ASP A 1 307 ? 13.18 -21.781 5.668 1 98.5 307 ASP A O 1
ATOM 2469 N N . HIS A 1 308 ? 13.602 -21.094 3.576 1 98.5 308 HIS A N 1
ATOM 2470 C CA . HIS A 1 308 ? 12.406 -20.25 3.541 1 98.5 308 HIS A CA 1
ATOM 2471 C C . HIS A 1 308 ? 11.141 -21.109 3.566 1 98.5 308 HIS A C 1
ATOM 2473 O O . HIS A 1 308 ? 10.164 -20.75 4.238 1 98.5 308 HIS A O 1
ATOM 2479 N N . LEU A 1 309 ? 11.086 -22.188 2.848 1 97 309 LEU A N 1
ATOM 2480 C CA . LEU A 1 309 ? 9.953 -23.109 2.873 1 97 309 LEU A CA 1
ATOM 2481 C C . LEU A 1 309 ? 9.727 -23.641 4.281 1 97 309 LEU A C 1
ATOM 2483 O O . LEU A 1 309 ? 8.602 -23.625 4.781 1 97 309 LEU A O 1
ATOM 2487 N N . GLU A 1 310 ? 10.781 -24.078 4.859 1 96.69 310 GLU A N 1
ATOM 2488 C CA . GLU A 1 310 ? 10.695 -24.656 6.199 1 96.69 310 GLU A CA 1
ATOM 2489 C C . GLU A 1 310 ? 10.148 -23.641 7.203 1 96.69 310 GLU A C 1
ATOM 2491 O O . GLU A 1 310 ? 9.383 -24 8.102 1 96.69 310 GLU A O 1
ATOM 2496 N N . ALA A 1 311 ? 10.477 -22.422 7.012 1 97.06 311 ALA A N 1
ATOM 2497 C CA . ALA A 1 311 ? 10.125 -21.375 7.965 1 97.06 311 ALA A CA 1
ATOM 2498 C C . ALA A 1 311 ? 8.617 -21.109 7.945 1 97.06 311 ALA A C 1
ATOM 2500 O O . ALA A 1 311 ? 8.031 -20.766 8.977 1 97.06 311 ALA A O 1
ATOM 2501 N N . SER A 1 312 ? 7.953 -21.297 6.754 1 96.88 312 SER A N 1
ATOM 2502 C CA . SER A 1 312 ? 6.617 -20.703 6.699 1 96.88 312 SER A CA 1
ATOM 2503 C C . SER A 1 312 ? 5.613 -21.672 6.078 1 96.88 312 SER A C 1
ATOM 2505 O O . SER A 1 312 ? 4.406 -21.422 6.113 1 96.88 312 SER A O 1
ATOM 2507 N N . LEU A 1 313 ? 6.004 -22.781 5.547 1 95.25 313 LEU A N 1
ATOM 2508 C CA . LEU A 1 313 ? 5.113 -23.719 4.855 1 95.25 313 LEU A CA 1
ATOM 2509 C C . LEU A 1 313 ? 4.016 -24.203 5.789 1 95.25 313 LEU A C 1
ATOM 2511 O O . LEU A 1 313 ? 2.848 -24.281 5.398 1 95.25 313 LEU A O 1
ATOM 2515 N N . PRO A 1 314 ? 4.293 -24.5 7.098 1 93.75 314 PRO A N 1
ATOM 2516 C CA . PRO A 1 314 ? 3.242 -25 7.984 1 93.75 314 PRO A CA 1
ATOM 2517 C C . PRO A 1 314 ? 2.094 -24.016 8.156 1 93.75 314 PRO A C 1
ATOM 2519 O O . PRO A 1 314 ? 0.955 -24.422 8.406 1 93.75 314 PRO A O 1
ATOM 2522 N N . GLN A 1 315 ? 2.363 -22.703 7.988 1 93.75 315 GLN A N 1
ATOM 2523 C CA . GLN A 1 315 ? 1.358 -21.672 8.203 1 93.75 315 GLN A CA 1
ATOM 2524 C C . GLN A 1 315 ? 0.333 -21.656 7.074 1 93.75 315 GLN A C 1
ATOM 2526 O O . GLN A 1 315 ? -0.749 -21.078 7.219 1 93.75 315 GLN A O 1
ATOM 2531 N N . ALA A 1 316 ? 0.667 -22.25 5.973 1 93.31 316 ALA A N 1
ATOM 2532 C CA . ALA A 1 316 ? -0.234 -22.312 4.824 1 93.31 316 ALA A CA 1
ATOM 2533 C C . ALA A 1 316 ? -1.42 -23.234 5.102 1 93.31 316 ALA A C 1
ATOM 2535 O O . ALA A 1 316 ? -2.459 -23.125 4.445 1 93.31 316 ALA A O 1
ATOM 2536 N N . VAL A 1 317 ? -1.292 -24.125 6.051 1 90.06 317 VAL A N 1
ATOM 2537 C CA . VAL A 1 317 ? -2.352 -25.078 6.355 1 90.06 317 VAL A CA 1
ATOM 2538 C C . VAL A 1 317 ? -2.834 -24.875 7.789 1 90.06 317 VAL A C 1
ATOM 2540 O O . VAL A 1 317 ? -4.039 -24.812 8.047 1 90.06 317 VAL A O 1
ATOM 2543 N N . GLU A 1 318 ? -1.986 -24.609 8.695 1 87 318 GLU A N 1
ATOM 2544 C CA . GLU A 1 318 ? -2.303 -24.656 10.117 1 87 318 GLU A CA 1
ATOM 2545 C C . GLU A 1 318 ? -2.453 -23.234 10.688 1 87 318 GLU A C 1
ATOM 2547 O O . GLU A 1 318 ? -2.793 -23.078 11.859 1 87 318 GLU A O 1
ATOM 2552 N N . GLY A 1 319 ? -2.285 -22.328 9.938 1 82.69 319 GLY A N 1
ATOM 2553 C CA . GLY A 1 319 ? -2.326 -20.969 10.445 1 82.69 319 GLY A CA 1
ATOM 2554 C C . GLY A 1 319 ? -3.736 -20.453 10.648 1 82.69 319 GLY A C 1
ATOM 2555 O O . GLY A 1 319 ? -4.707 -21.156 10.375 1 82.69 319 GLY A O 1
ATOM 2556 N N . GLU A 1 320 ? -3.805 -19.203 11.148 1 86.62 320 GLU A N 1
ATOM 2557 C CA . GLU A 1 320 ? -5.07 -18.484 11.281 1 86.62 320 GLU A CA 1
ATOM 2558 C C . GLU A 1 320 ? -5.633 -18.109 9.914 1 86.62 320 GLU A C 1
ATOM 2560 O O . GLU A 1 320 ? -4.922 -18.172 8.906 1 86.62 320 GLU A O 1
ATOM 2565 N N . TYR A 1 321 ? -6.887 -17.703 9.906 1 85.94 321 TYR A N 1
ATOM 2566 C CA . TYR A 1 321 ? -7.582 -17.391 8.664 1 85.94 321 TYR A CA 1
ATOM 2567 C C . TYR A 1 321 ? -6.871 -16.266 7.906 1 85.94 321 TYR A C 1
ATOM 2569 O O . TYR A 1 321 ? -6.828 -16.266 6.676 1 85.94 321 TYR A O 1
ATOM 2577 N N . VAL A 1 322 ? -6.281 -15.359 8.641 1 84 322 VAL A N 1
ATOM 2578 C CA . VAL A 1 322 ? -5.594 -14.234 8.008 1 84 322 VAL A CA 1
ATOM 2579 C C . VAL A 1 322 ? -4.41 -14.742 7.191 1 84 322 VAL A C 1
ATOM 2581 O O . VAL A 1 322 ? -3.934 -14.055 6.285 1 84 322 VAL A O 1
ATOM 2584 N N . SER A 1 323 ? -3.996 -15.898 7.457 1 87.75 323 SER A N 1
ATOM 2585 C CA . SER A 1 323 ? -2.908 -16.531 6.711 1 87.75 323 SER A CA 1
ATOM 2586 C C . SER A 1 323 ? -3.438 -17.562 5.723 1 87.75 323 SER A C 1
ATOM 2588 O O . SER A 1 323 ? -3.082 -17.531 4.543 1 87.75 323 SER A O 1
ATOM 2590 N N . THR A 1 324 ? -4.359 -18.328 6.141 1 91 324 THR A N 1
ATOM 2591 C CA . THR A 1 324 ? -4.758 -19.484 5.355 1 91 324 THR A CA 1
ATOM 2592 C C . THR A 1 324 ? -5.629 -19.062 4.172 1 91 324 THR A C 1
ATOM 2594 O O . THR A 1 324 ? -5.82 -19.828 3.23 1 91 324 THR A O 1
ATOM 2597 N N . HIS A 1 325 ? -6.031 -17.859 4.207 1 93.25 325 HIS A N 1
ATOM 2598 C CA . HIS A 1 325 ? -6.914 -17.484 3.109 1 93.25 325 HIS A CA 1
ATOM 2599 C C . HIS A 1 325 ? -6.121 -17.219 1.832 1 93.25 325 HIS A C 1
ATOM 2601 O O . HIS A 1 325 ? -6.707 -17.031 0.763 1 93.25 325 HIS A O 1
ATOM 2607 N N . TRP A 1 326 ? -4.793 -17.266 1.931 1 94.56 326 TRP A N 1
ATOM 2608 C CA . TRP A 1 326 ? -4.07 -16.938 0.707 1 94.56 326 TRP A CA 1
ATOM 2609 C C . TRP A 1 326 ? -2.723 -17.656 0.663 1 94.56 326 TRP A C 1
ATOM 2611 O O . TRP A 1 326 ? -2.191 -17.922 -0.416 1 94.56 326 TRP A O 1
ATOM 2621 N N . LEU A 1 327 ? -2.123 -18.109 1.754 1 96.44 327 LEU A N 1
ATOM 2622 C CA . LEU A 1 327 ? -0.726 -18.516 1.837 1 96.44 327 LEU A CA 1
ATOM 2623 C C . LEU A 1 327 ? -0.485 -19.797 1.037 1 96.44 327 LEU A C 1
ATOM 2625 O O . LEU A 1 327 ? 0.612 -20.016 0.516 1 96.44 327 LEU A O 1
ATOM 2629 N N . ALA A 1 328 ? -1.488 -20.641 0.932 1 97.12 328 ALA A N 1
ATOM 2630 C CA . ALA A 1 328 ? -1.347 -21.906 0.231 1 97.12 328 ALA A CA 1
ATOM 2631 C C . ALA A 1 328 ? -1.002 -21.688 -1.239 1 97.12 328 ALA A C 1
ATOM 2633 O O . ALA A 1 328 ? -0.265 -22.484 -1.835 1 97.12 328 ALA A O 1
ATOM 2634 N N . SER A 1 329 ? -1.522 -20.656 -1.88 1 97.75 329 SER A N 1
ATOM 2635 C CA . SER A 1 329 ? -1.191 -20.359 -3.271 1 97.75 329 SER A CA 1
ATOM 2636 C C . SER A 1 329 ? 0.286 -20.016 -3.428 1 97.75 329 SER A C 1
ATOM 2638 O O . SER A 1 329 ? 0.934 -20.469 -4.379 1 97.75 329 SER A O 1
ATOM 2640 N N . PHE A 1 330 ? 0.881 -19.297 -2.488 1 97.94 330 PHE A N 1
ATOM 2641 C CA . PHE A 1 330 ? 2.297 -18.953 -2.525 1 97.94 330 PHE A CA 1
ATOM 2642 C C . PHE A 1 330 ? 3.162 -20.172 -2.254 1 97.94 330 PHE A C 1
ATOM 2644 O O . PHE A 1 330 ? 4.262 -20.297 -2.801 1 97.94 330 PHE A O 1
ATOM 2651 N N . ALA A 1 331 ? 2.615 -21.016 -1.358 1 97.38 331 ALA A N 1
ATOM 2652 C CA . ALA A 1 331 ? 3.318 -22.281 -1.117 1 97.38 331 ALA A CA 1
ATOM 2653 C C . ALA A 1 331 ? 3.443 -23.094 -2.402 1 97.38 331 ALA A C 1
ATOM 2655 O O . ALA A 1 331 ? 4.516 -23.625 -2.707 1 97.38 331 ALA A O 1
ATOM 2656 N N . VAL A 1 332 ? 2.416 -23.125 -3.16 1 97.38 332 VAL A N 1
ATOM 2657 C CA . VAL A 1 332 ? 2.434 -23.922 -4.383 1 97.38 332 VAL A CA 1
ATOM 2658 C C . VAL A 1 332 ? 3.305 -23.234 -5.434 1 97.38 332 VAL A C 1
ATOM 2660 O O . VAL A 1 332 ? 3.994 -23.906 -6.207 1 97.38 332 VAL A O 1
ATOM 2663 N N . LEU A 1 333 ? 3.312 -21.906 -5.488 1 97.31 333 LEU A N 1
ATOM 2664 C CA . LEU A 1 333 ? 4.293 -21.234 -6.336 1 97.31 333 LEU A CA 1
ATOM 2665 C C . LEU A 1 333 ? 5.707 -21.688 -5.996 1 97.31 333 LEU A C 1
ATOM 2667 O O . LEU A 1 333 ? 6.48 -22.047 -6.887 1 97.31 333 LEU A O 1
ATOM 2671 N N . ALA A 1 334 ? 5.992 -21.75 -4.73 1 97.19 334 ALA A N 1
ATOM 2672 C CA . ALA A 1 334 ? 7.336 -22.062 -4.258 1 97.19 334 ALA A CA 1
ATOM 2673 C C . ALA A 1 334 ? 7.688 -23.516 -4.531 1 97.19 334 ALA A C 1
ATOM 2675 O O . ALA A 1 334 ? 8.852 -23.859 -4.754 1 97.19 334 ALA A O 1
ATOM 2676 N N . LEU A 1 335 ? 6.676 -24.359 -4.586 1 96.19 335 LEU A N 1
ATOM 2677 C CA . LEU A 1 335 ? 6.922 -25.797 -4.625 1 96.19 335 LEU A CA 1
ATOM 2678 C C . LEU A 1 335 ? 6.824 -26.328 -6.051 1 96.19 335 LEU A C 1
ATOM 2680 O O . LEU A 1 335 ? 7.477 -27.312 -6.398 1 96.19 335 LEU A O 1
ATOM 2684 N N . ALA A 1 336 ? 5.988 -25.562 -6.918 1 92.88 336 ALA A N 1
ATOM 2685 C CA . ALA A 1 336 ? 5.598 -26.312 -8.102 1 92.88 336 ALA A CA 1
ATOM 2686 C C . ALA A 1 336 ? 5.555 -25.422 -9.336 1 92.88 336 ALA A C 1
ATOM 2688 O O . ALA A 1 336 ? 5.203 -25.875 -10.43 1 92.88 336 ALA A O 1
ATOM 2689 N N . GLU A 1 337 ? 5.809 -24.156 -9.188 1 90.81 337 GLU A N 1
ATOM 2690 C CA . GLU A 1 337 ? 5.863 -23.297 -10.367 1 90.81 337 GLU A CA 1
ATOM 2691 C C . GLU A 1 337 ? 6.934 -23.766 -11.344 1 90.81 337 GLU A C 1
ATOM 2693 O O . GLU A 1 337 ? 8.055 -24.078 -10.945 1 90.81 337 GLU A O 1
ATOM 2698 N N . PRO A 1 338 ? 6.59 -23.891 -12.562 1 87 338 PRO A N 1
ATOM 2699 C CA . PRO A 1 338 ? 7.605 -24.328 -13.523 1 87 338 PRO A CA 1
ATOM 2700 C C . PRO A 1 338 ? 8.742 -23.312 -13.68 1 87 338 PRO A C 1
ATOM 2702 O O . PRO A 1 338 ? 8.5 -22.109 -13.695 1 87 338 PRO A O 1
ATOM 2705 N N . ILE A 1 339 ? 9.945 -23.891 -13.711 1 78.88 339 ILE A N 1
ATOM 2706 C CA . ILE A 1 339 ? 11.125 -23.047 -13.93 1 78.88 339 ILE A CA 1
ATOM 2707 C C . ILE A 1 339 ? 11.266 -22.719 -15.414 1 78.88 339 ILE A C 1
ATOM 2709 O O . ILE A 1 339 ? 11.18 -23.625 -16.266 1 78.88 339 ILE A O 1
ATOM 2713 N N . GLY A 1 340 ? 11.547 -21.438 -15.773 1 63.47 340 GLY A N 1
ATOM 2714 C CA . GLY A 1 340 ? 11.758 -21.078 -17.172 1 63.47 340 GLY A CA 1
ATOM 2715 C C . GLY A 1 340 ? 10.469 -20.953 -17.953 1 63.47 340 GLY A C 1
ATOM 2716 O O . GLY A 1 340 ? 10.5 -20.875 -19.188 1 63.47 340 GLY A O 1
ATOM 2717 N N . GLY A 1 341 ? 9.312 -21.094 -17.391 1 50.84 341 GLY A N 1
ATOM 2718 C CA . GLY A 1 341 ? 8.055 -21.062 -18.109 1 50.84 341 GLY A CA 1
ATOM 2719 C C . GLY A 1 341 ? 7.539 -19.641 -18.328 1 50.84 341 GLY A C 1
ATOM 2720 O O . GLY A 1 341 ? 7.977 -18.703 -17.656 1 50.84 341 GLY A O 1
ATOM 2721 N N . MET B 1 1 ? 14.766 34.656 1.692 1 33.34 1 MET B N 1
ATOM 2722 C CA . MET B 1 1 ? 13.609 34.375 0.85 1 33.34 1 MET B CA 1
ATOM 2723 C C . MET B 1 1 ? 12.375 34.094 1.698 1 33.34 1 MET B C 1
ATOM 2725 O O . MET B 1 1 ? 12.414 33.25 2.6 1 33.34 1 MET B O 1
ATOM 2729 N N . GLY B 1 2 ? 11.492 34.969 1.753 1 38.5 2 GLY B N 1
ATOM 2730 C CA . GLY B 1 2 ? 10.445 35.125 2.746 1 38.5 2 GLY B CA 1
ATOM 2731 C C . GLY B 1 2 ? 9.602 33.906 2.949 1 38.5 2 GLY B C 1
ATOM 2732 O O . GLY B 1 2 ? 9.531 33.031 2.064 1 38.5 2 GLY B O 1
ATOM 2733 N N . ARG B 1 3 ? 9.617 33.25 4.133 1 47.28 3 ARG B N 1
ATOM 2734 C CA . ARG B 1 3 ? 8.672 32.281 4.691 1 47.28 3 ARG B CA 1
ATOM 2735 C C . ARG B 1 3 ? 7.328 32.375 3.973 1 47.28 3 ARG B C 1
ATOM 2737 O O . ARG B 1 3 ? 6.598 33.344 4.105 1 47.28 3 ARG B O 1
ATOM 2744 N N . LEU B 1 4 ? 7.359 31.938 2.664 1 54.72 4 LEU B N 1
ATOM 2745 C CA . LEU B 1 4 ? 6.109 32.031 1.914 1 54.72 4 LEU B CA 1
ATOM 2746 C C . LEU B 1 4 ? 4.922 31.625 2.775 1 54.72 4 LEU B C 1
ATOM 2748 O O . LEU B 1 4 ? 4.918 30.531 3.346 1 54.72 4 LEU B O 1
ATOM 2752 N N . ALA B 1 5 ? 4.449 32.594 3.393 1 63.28 5 ALA B N 1
ATOM 2753 C CA . ALA B 1 5 ? 3.215 32.531 4.172 1 63.28 5 ALA B CA 1
ATOM 2754 C C . ALA B 1 5 ? 2.016 32.219 3.277 1 63.28 5 ALA B C 1
ATOM 2756 O O . ALA B 1 5 ? 1.989 32.625 2.109 1 63.28 5 ALA B O 1
ATOM 2757 N N . LEU B 1 6 ? 1.396 31.203 3.475 1 86.75 6 LEU B N 1
ATOM 2758 C CA . LEU B 1 6 ? 0.095 30.969 2.855 1 86.75 6 LEU B CA 1
ATOM 2759 C C . LEU B 1 6 ? -0.665 32.281 2.672 1 86.75 6 LEU B C 1
ATOM 2761 O O . LEU B 1 6 ? -1.051 32.906 3.652 1 86.75 6 LEU B O 1
ATOM 2765 N N . ASP B 1 7 ? -0.75 32.781 1.395 1 88.31 7 ASP B N 1
ATOM 2766 C CA . ASP B 1 7 ? -1.466 34.031 1.173 1 88.31 7 ASP B CA 1
ATOM 2767 C C . ASP B 1 7 ? -2.969 33.844 1.38 1 88.31 7 ASP B C 1
ATOM 2769 O O . ASP B 1 7 ? -3.473 32.719 1.344 1 88.31 7 ASP B O 1
ATOM 2773 N N . ARG B 1 8 ? -3.65 34.906 1.507 1 89.56 8 ARG B N 1
ATOM 2774 C CA . ARG B 1 8 ? -5.055 34.906 1.909 1 89.56 8 ARG B CA 1
ATOM 2775 C C . ARG B 1 8 ? -5.93 34.281 0.832 1 89.56 8 ARG B C 1
ATOM 2777 O O . ARG B 1 8 ? -6.887 33.562 1.141 1 89.56 8 ARG B O 1
ATOM 2784 N N . GLU B 1 9 ? -5.668 34.562 -0.396 1 90.81 9 GLU B N 1
ATOM 2785 C CA . GLU B 1 9 ? -6.473 34.031 -1.49 1 90.81 9 GLU B CA 1
ATOM 2786 C C . GLU B 1 9 ? -6.34 32.5 -1.583 1 90.81 9 GLU B C 1
ATOM 2788 O O . GLU B 1 9 ? -7.332 31.797 -1.766 1 90.81 9 GLU B O 1
ATOM 2793 N N . THR B 1 10 ? -5.137 32.062 -1.446 1 92.06 10 THR B N 1
ATOM 2794 C CA . THR B 1 10 ? -4.895 30.641 -1.453 1 92.06 10 THR B CA 1
ATOM 2795 C C . THR B 1 10 ? -5.555 29.969 -0.25 1 92.06 10 THR B C 1
ATOM 2797 O O . THR B 1 10 ? -6.168 28.906 -0.38 1 92.06 10 THR B O 1
ATOM 2800 N N . ALA B 1 11 ? -5.434 30.594 0.864 1 94.38 11 ALA B N 1
ATOM 2801 C CA . ALA B 1 11 ? -6.066 30.062 2.074 1 94.38 11 ALA B CA 1
ATOM 2802 C C . ALA B 1 11 ? -7.574 29.953 1.896 1 94.38 11 ALA B C 1
ATOM 2804 O O . ALA B 1 11 ? -8.18 28.953 2.293 1 94.38 11 ALA B O 1
ATOM 2805 N N . ARG B 1 12 ? -8.156 31 1.271 1 94.81 12 ARG B N 1
ATOM 2806 C CA . ARG B 1 12 ? -9.586 31 1.014 1 94.81 12 ARG B CA 1
ATOM 2807 C C . ARG B 1 12 ? -9.977 29.859 0.069 1 94.81 12 ARG B C 1
ATOM 2809 O O . ARG B 1 12 ? -10.977 29.172 0.287 1 94.81 12 ARG B O 1
ATOM 2816 N N . SER B 1 13 ? -9.203 29.703 -0.926 1 95.5 13 SER B N 1
ATOM 2817 C CA . SER B 1 13 ? -9.461 28.625 -1.88 1 95.5 13 SER B CA 1
ATOM 2818 C C . SER B 1 13 ? -9.359 27.266 -1.212 1 95.5 13 SER B C 1
ATOM 2820 O O . SER B 1 13 ? -10.188 26.375 -1.467 1 95.5 13 SER B O 1
ATOM 2822 N N . PHE B 1 14 ? -8.367 27.094 -0.354 1 97.19 14 PHE B N 1
ATOM 2823 C CA . PHE B 1 14 ? -8.203 25.828 0.359 1 97.19 14 PHE B CA 1
ATOM 2824 C C . PHE B 1 14 ? -9.375 25.578 1.295 1 97.19 14 PHE B C 1
ATOM 2826 O O . PHE B 1 14 ? -9.836 24.438 1.431 1 97.19 14 PHE B O 1
ATOM 2833 N N . ALA B 1 15 ? -9.852 26.625 1.91 1 97.62 15 ALA B N 1
ATOM 2834 C CA . ALA B 1 15 ? -11.008 26.484 2.797 1 97.62 15 ALA B CA 1
ATOM 2835 C C . ALA B 1 15 ? -12.234 26.016 2.029 1 97.62 15 ALA B C 1
ATOM 2837 O O . ALA B 1 15 ? -12.945 25.109 2.482 1 97.62 15 ALA B O 1
ATOM 2838 N N . ARG B 1 16 ? -12.461 26.594 0.883 1 97.5 16 ARG B N 1
ATOM 2839 C CA . ARG B 1 16 ? -13.602 26.219 0.056 1 97.5 16 ARG B CA 1
ATOM 2840 C C . ARG B 1 16 ? -13.484 24.766 -0.414 1 97.5 16 ARG B C 1
ATOM 2842 O O . ARG B 1 16 ? -14.461 24.016 -0.369 1 97.5 16 ARG B O 1
ATOM 2849 N N . VAL B 1 17 ? -12.273 24.391 -0.771 1 97.31 17 VAL B N 1
ATOM 2850 C CA . VAL B 1 17 ? -12.023 23.031 -1.219 1 97.31 17 VAL B CA 1
ATOM 2851 C C . VAL B 1 17 ? -12.305 22.047 -0.078 1 97.31 17 VAL B C 1
ATOM 2853 O O . VAL B 1 17 ? -12.977 21.031 -0.271 1 97.31 17 VAL B O 1
ATOM 2856 N N . ALA B 1 18 ? -11.797 22.359 1.085 1 98.19 18 ALA B N 1
ATOM 2857 C CA . ALA B 1 18 ? -11.961 21.484 2.238 1 98.19 18 ALA B CA 1
ATOM 2858 C C . ALA B 1 18 ? -13.422 21.359 2.645 1 98.19 18 ALA B C 1
ATOM 2860 O O . ALA B 1 18 ? -13.922 20.266 2.904 1 98.19 18 ALA B O 1
ATOM 2861 N N . LEU B 1 19 ? -14.148 22.484 2.646 1 98.38 19 LEU B N 1
ATOM 2862 C CA . LEU B 1 19 ? -15.562 22.484 3.002 1 98.38 19 LEU B CA 1
ATOM 2863 C C . LEU B 1 19 ? -16.375 21.672 2.002 1 98.38 19 LEU B C 1
ATOM 2865 O O . LEU B 1 19 ? -17.203 20.844 2.393 1 98.38 19 LEU B O 1
ATOM 2869 N N . ASP B 1 20 ? -16.062 21.875 0.763 1 97.31 20 ASP B N 1
ATOM 2870 C CA . ASP B 1 20 ? -16.766 21.141 -0.28 1 97.31 20 ASP B CA 1
ATOM 2871 C C . ASP B 1 20 ? -16.531 19.625 -0.143 1 97.31 20 ASP B C 1
ATOM 2873 O O . ASP B 1 20 ? -17.438 18.828 -0.376 1 97.31 20 ASP B O 1
ATOM 2877 N N . ASN B 1 21 ? -15.398 19.266 0.277 1 97.56 21 ASN B N 1
ATOM 2878 C CA . ASN B 1 21 ? -15.023 17.859 0.327 1 97.56 21 ASN B CA 1
ATOM 2879 C C . ASN B 1 21 ? -15.641 17.156 1.531 1 97.56 21 ASN B C 1
ATOM 2881 O O . ASN B 1 21 ? -16.219 16.078 1.395 1 97.56 21 ASN B O 1
ATOM 2885 N N . ILE B 1 22 ? -15.57 17.766 2.725 1 98.19 22 ILE B N 1
ATOM 2886 C CA . ILE B 1 22 ? -16.047 17.062 3.912 1 98.19 22 ILE B CA 1
ATOM 2887 C C . ILE B 1 22 ? -17.562 16.969 3.891 1 98.19 22 ILE B C 1
ATOM 2889 O O . ILE B 1 22 ? -18.156 16.141 4.594 1 98.19 22 ILE B O 1
ATOM 2893 N N . LEU B 1 23 ? -18.203 17.781 3.027 1 97.62 23 LEU B N 1
ATOM 2894 C CA . LEU B 1 23 ? -19.656 17.766 2.936 1 97.62 23 LEU B CA 1
ATOM 2895 C C . LEU B 1 23 ? -20.125 16.906 1.766 1 97.62 23 LEU B C 1
ATOM 2897 O O . LEU B 1 23 ? -21.312 16.656 1.61 1 97.62 23 LEU B O 1
ATOM 2901 N N . ARG B 1 24 ? -19.156 16.438 0.972 1 96.31 24 ARG B N 1
ATOM 2902 C CA . ARG B 1 24 ? -19.469 15.578 -0.17 1 96.31 24 ARG B CA 1
ATOM 2903 C C . ARG B 1 24 ? -19.562 14.117 0.251 1 96.31 24 ARG B C 1
ATOM 2905 O O . ARG B 1 24 ? -18.594 13.555 0.776 1 96.31 24 ARG B O 1
ATOM 2912 N N . ARG B 1 25 ? -20.656 13.453 -0.146 1 94.88 25 ARG B N 1
ATOM 2913 C CA . ARG B 1 25 ? -20.875 12.102 0.342 1 94.88 25 ARG B CA 1
ATOM 2914 C C . ARG B 1 25 ? -20.406 11.07 -0.679 1 94.88 25 ARG B C 1
ATOM 2916 O O . ARG B 1 25 ? -20.031 9.953 -0.314 1 94.88 25 ARG B O 1
ATOM 2923 N N . TYR B 1 26 ? -20.531 11.422 -1.938 1 94.75 26 TYR B N 1
ATOM 2924 C CA . TYR B 1 26 ? -20.156 10.508 -3.008 1 94.75 26 TYR B CA 1
ATOM 2925 C C . TYR B 1 26 ? -19.359 11.234 -4.09 1 94.75 26 TYR B C 1
ATOM 2927 O O . TYR B 1 26 ? -19.594 12.422 -4.344 1 94.75 26 TYR B O 1
ATOM 2935 N N . PRO B 1 27 ? -18.453 10.656 -4.754 1 95 27 PRO B N 1
ATOM 2936 C CA . PRO B 1 27 ? -18.078 9.25 -4.578 1 95 27 PRO B CA 1
ATOM 2937 C C . PRO B 1 27 ? -17.344 8.992 -3.266 1 95 27 PRO B C 1
ATOM 2939 O O . PRO B 1 27 ? -16.672 9.891 -2.746 1 95 27 PRO B O 1
ATOM 2942 N N . TYR B 1 28 ? -17.578 7.777 -2.697 1 95.31 28 TYR B N 1
ATOM 2943 C CA . TYR B 1 28 ? -16.953 7.402 -1.436 1 95.31 28 TYR B CA 1
ATOM 2944 C C . TYR B 1 28 ? -16.438 5.969 -1.49 1 95.31 28 TYR B C 1
ATOM 2946 O O . TYR B 1 28 ? -17.172 5.051 -1.879 1 95.31 28 TYR B O 1
ATOM 2954 N N . LYS B 1 29 ? -15.148 5.797 -1.125 1 95.12 29 LYS B N 1
ATOM 2955 C CA . LYS B 1 29 ? -14.5 4.488 -1.149 1 95.12 29 LYS B CA 1
ATOM 2956 C C . LYS B 1 29 ? -14.758 3.721 0.142 1 95.12 29 LYS B C 1
ATOM 2958 O O . LYS B 1 29 ? -14.242 4.082 1.201 1 95.12 29 LYS B O 1
ATOM 2963 N N . LEU B 1 30 ? -15.516 2.611 -0.024 1 92.31 30 LEU B N 1
ATOM 2964 C CA . LEU B 1 30 ? -15.758 1.751 1.128 1 92.31 30 LEU B CA 1
ATOM 2965 C C . LEU B 1 30 ? -14.516 0.926 1.462 1 92.31 30 LEU B C 1
ATOM 2967 O O . LEU B 1 30 ? -13.859 0.393 0.565 1 92.31 30 LEU B O 1
ATOM 2971 N N . ASP B 1 31 ? -14.164 0.953 2.752 1 91.25 31 ASP B N 1
ATOM 2972 C CA . ASP B 1 31 ? -13.133 0.096 3.33 1 91.25 31 ASP B CA 1
ATOM 2973 C C . ASP B 1 31 ? -13.594 -0.492 4.664 1 91.25 31 ASP B C 1
ATOM 2975 O O . ASP B 1 31 ? -13.367 0.099 5.719 1 91.25 31 ASP B O 1
ATOM 2979 N N . HIS B 1 32 ? -14.297 -1.628 4.559 1 92.75 32 HIS B N 1
ATOM 2980 C CA . HIS B 1 32 ? -14.938 -2.211 5.73 1 92.75 32 HIS B CA 1
ATOM 2981 C C . HIS B 1 32 ? -14.867 -3.734 5.695 1 92.75 32 HIS B C 1
ATOM 2983 O O . HIS B 1 32 ? -15.109 -4.344 4.652 1 92.75 32 HIS B O 1
ATOM 2989 N N . MET B 1 33 ? -14.453 -4.309 6.852 1 93.62 33 MET B N 1
ATOM 2990 C CA . MET B 1 33 ? -14.5 -5.758 7.008 1 93.62 33 MET B CA 1
ATOM 2991 C C . MET B 1 33 ? -15.891 -6.207 7.445 1 93.62 33 MET B C 1
ATOM 2993 O O . MET B 1 33 ? -16.359 -5.844 8.531 1 93.62 33 MET B O 1
ATOM 2997 N N . MET B 1 34 ? -16.516 -6.988 6.641 1 95 34 MET B N 1
ATOM 2998 C CA . MET B 1 34 ? -17.812 -7.551 6.992 1 95 34 MET B CA 1
ATOM 2999 C C . MET B 1 34 ? -17.656 -8.867 7.742 1 95 34 MET B C 1
ATOM 3001 O O . MET B 1 34 ? -16.953 -9.766 7.285 1 95 34 MET B O 1
ATOM 3005 N N . ALA B 1 35 ? -18.312 -8.969 8.875 1 94.69 35 ALA B N 1
ATOM 3006 C CA . ALA B 1 35 ? -18.359 -10.227 9.617 1 94.69 35 ALA B CA 1
ATOM 3007 C C . ALA B 1 35 ? -19.594 -11.047 9.242 1 94.69 35 ALA B C 1
ATOM 3009 O O . ALA B 1 35 ? -19.641 -12.258 9.484 1 94.69 35 ALA B O 1
ATOM 3010 N N . SER B 1 36 ? -20.594 -10.383 8.711 1 94.31 36 SER B N 1
ATOM 3011 C CA . SER B 1 36 ? -21.844 -10.992 8.289 1 94.31 36 SER B CA 1
ATOM 3012 C C . SER B 1 36 ? -22.578 -10.102 7.293 1 94.31 36 SER B C 1
ATOM 3014 O O . SER B 1 36 ? -22.188 -8.961 7.062 1 94.31 36 SER B O 1
ATOM 3016 N N . ALA B 1 37 ? -23.656 -10.602 6.738 1 91.31 37 ALA B N 1
ATOM 3017 C CA . ALA B 1 37 ? -24.469 -9.859 5.785 1 91.31 37 ALA B CA 1
ATOM 3018 C C . ALA B 1 37 ? -25.078 -8.625 6.438 1 91.31 37 ALA B C 1
ATOM 3020 O O . ALA B 1 37 ? -25.297 -7.605 5.773 1 91.31 37 ALA B O 1
ATOM 3021 N N . GLY B 1 38 ? -25.281 -8.625 7.656 1 90.75 38 GLY B N 1
ATOM 3022 C CA . GLY B 1 38 ? -25.891 -7.543 8.406 1 90.75 38 GLY B CA 1
ATOM 3023 C C . GLY B 1 38 ? -24.984 -6.348 8.586 1 90.75 38 GLY B C 1
ATOM 3024 O O . GLY B 1 38 ? -25.422 -5.277 9.008 1 90.75 38 GLY B O 1
ATOM 3025 N N . ASP B 1 39 ? -23.766 -6.465 8.148 1 92.56 39 ASP B N 1
ATOM 3026 C CA . ASP B 1 39 ? -22.797 -5.398 8.359 1 92.56 39 ASP B CA 1
ATOM 3027 C C . ASP B 1 39 ? -22.828 -4.391 7.211 1 92.56 39 ASP B C 1
ATOM 3029 O O . ASP B 1 39 ? -22.078 -3.416 7.207 1 92.56 39 ASP B O 1
ATOM 3033 N N . LEU B 1 40 ? -23.703 -4.59 6.234 1 91.44 40 LEU B N 1
ATOM 3034 C CA . LEU B 1 40 ? -23.875 -3.635 5.145 1 91.44 40 LEU B CA 1
ATOM 3035 C C . LEU B 1 40 ? -24.516 -2.348 5.648 1 91.44 40 LEU B C 1
ATOM 3037 O O . LEU B 1 40 ? -25.594 -2.385 6.258 1 91.44 40 LEU B O 1
ATOM 3041 N N . ALA B 1 41 ? -23.844 -1.282 5.512 1 92.31 41 ALA B N 1
ATOM 3042 C CA . ALA B 1 41 ? -24.359 0.01 5.961 1 92.31 41 ALA B CA 1
ATOM 3043 C C . ALA B 1 41 ? -23.766 1.151 5.145 1 92.31 41 ALA B C 1
ATOM 3045 O O . ALA B 1 41 ? -22.672 1.02 4.586 1 92.31 41 ALA B O 1
ATOM 3046 N N . GLU B 1 42 ? -24.469 2.215 5.09 1 93.62 42 GLU B N 1
ATOM 3047 C CA . GLU B 1 42 ? -23.953 3.424 4.465 1 93.62 42 GLU B CA 1
ATOM 3048 C C . GLU B 1 42 ? -22.766 3.979 5.242 1 93.62 42 GLU B C 1
ATOM 3050 O O . GLU B 1 42 ? -22.703 3.859 6.469 1 93.62 42 GLU B O 1
ATOM 3055 N N . PRO B 1 43 ? -21.875 4.68 4.523 1 94.06 43 PRO B N 1
ATOM 3056 C CA . PRO B 1 43 ? -20.703 5.246 5.191 1 94.06 43 PRO B CA 1
ATOM 3057 C C . PRO B 1 43 ? -21.078 6.184 6.34 1 94.06 43 PRO B C 1
ATOM 3059 O O . PRO B 1 43 ? -20.422 6.172 7.387 1 94.06 43 PRO B O 1
ATOM 3062 N N . SER B 1 44 ? -22.125 6.926 6.191 1 95.56 44 SER B N 1
ATOM 3063 C CA . SER B 1 44 ? -22.5 7.91 7.203 1 95.56 44 SER B CA 1
ATOM 3064 C C . SER B 1 44 ? -23 7.234 8.477 1 95.56 44 SER B C 1
ATOM 3066 O O . SER B 1 44 ? -22.969 7.828 9.555 1 95.56 44 SER B O 1
ATOM 3068 N N . ALA B 1 45 ? -23.469 6.023 8.328 1 94.94 45 ALA B N 1
ATOM 3069 C CA . ALA B 1 45 ? -23.922 5.277 9.5 1 94.94 45 ALA B CA 1
ATOM 3070 C C . ALA B 1 45 ? -22.75 4.805 10.344 1 94.94 45 ALA B C 1
ATOM 3072 O O . ALA B 1 45 ? -22.844 4.75 11.57 1 94.94 45 ALA B O 1
ATOM 3073 N N . ARG B 1 46 ? -21.625 4.5 9.742 1 94.69 46 ARG B N 1
ATOM 3074 C CA . ARG B 1 46 ? -20.438 3.988 10.43 1 94.69 46 ARG B CA 1
ATOM 3075 C C . ARG B 1 46 ? -19.516 5.121 10.844 1 94.69 46 ARG B C 1
ATOM 3077 O O . ARG B 1 46 ? -18.828 5.035 11.867 1 94.69 46 ARG B O 1
ATOM 3084 N N . HIS B 1 47 ? -19.5 6.102 9.977 1 97.75 47 HIS B N 1
ATOM 3085 C CA . HIS B 1 47 ? -18.609 7.238 10.172 1 97.75 47 HIS B CA 1
ATOM 3086 C C . HIS B 1 47 ? -19.359 8.555 10.039 1 97.75 47 HIS B C 1
ATOM 3088 O O . HIS B 1 47 ? -19.203 9.273 9.055 1 97.75 47 HIS B O 1
ATOM 3094 N N . PRO B 1 48 ? -20.062 8.938 11.086 1 98.06 48 PRO B N 1
ATOM 3095 C CA . PRO B 1 48 ? -20.906 10.117 10.969 1 98.06 48 PRO B CA 1
ATOM 3096 C C . PRO B 1 48 ? -20.109 11.406 10.781 1 98.06 48 PRO B C 1
ATOM 3098 O O . PRO B 1 48 ? -20.641 12.391 10.242 1 98.06 48 PRO B O 1
ATOM 3101 N N . VAL B 1 49 ? -18.875 11.43 11.148 1 98.62 49 VAL B N 1
ATOM 3102 C CA . VAL B 1 49 ? -18.078 12.633 11.008 1 98.62 49 VAL B CA 1
ATOM 3103 C C . VAL B 1 49 ? -17.266 12.562 9.719 1 98.62 49 VAL B C 1
ATOM 3105 O O . VAL B 1 49 ? -17.281 13.5 8.922 1 98.62 49 VAL B O 1
ATOM 3108 N N . PHE B 1 50 ? -16.562 11.438 9.523 1 98.5 50 PHE B N 1
ATOM 3109 C CA . PHE B 1 50 ? -15.539 11.359 8.484 1 98.5 50 PHE B CA 1
ATOM 3110 C C . PHE B 1 50 ? -16.031 10.531 7.305 1 98.5 50 PHE B C 1
ATOM 3112 O O . PHE B 1 50 ? -15.344 9.625 6.844 1 98.5 50 PHE B O 1
ATOM 3119 N N . CYS B 1 51 ? -17.219 10.781 6.824 1 96.75 51 CYS B N 1
ATOM 3120 C CA . CYS B 1 51 ? -17.828 10.055 5.711 1 96.75 51 CYS B CA 1
ATOM 3121 C C . CYS B 1 51 ? -17.812 10.906 4.445 1 96.75 51 CYS B C 1
ATOM 3123 O O . CYS B 1 51 ? -18.547 10.617 3.494 1 96.75 51 CYS B O 1
ATOM 3125 N N . GLY B 1 52 ? -16.984 11.953 4.449 1 95.88 52 GLY B N 1
ATOM 3126 C CA . GLY B 1 52 ? -16.781 12.766 3.266 1 95.88 52 GLY B CA 1
ATOM 3127 C C . GLY B 1 52 ? -15.359 12.711 2.734 1 95.88 52 GLY B C 1
ATOM 3128 O O . GLY B 1 52 ? -14.508 12.016 3.301 1 95.88 52 GLY B O 1
ATOM 3129 N N . SER B 1 53 ? -15.211 13.375 1.575 1 96.19 53 SER B N 1
ATOM 3130 C CA . SER B 1 53 ? -13.891 13.523 0.982 1 96.19 53 SER B CA 1
ATOM 3131 C C . SER B 1 53 ? -13.336 12.188 0.513 1 96.19 53 SER B C 1
ATOM 3133 O O . SER B 1 53 ? -12.219 11.812 0.867 1 96.19 53 SER B O 1
ATOM 3135 N N . TYR B 1 54 ? -14.039 11.398 -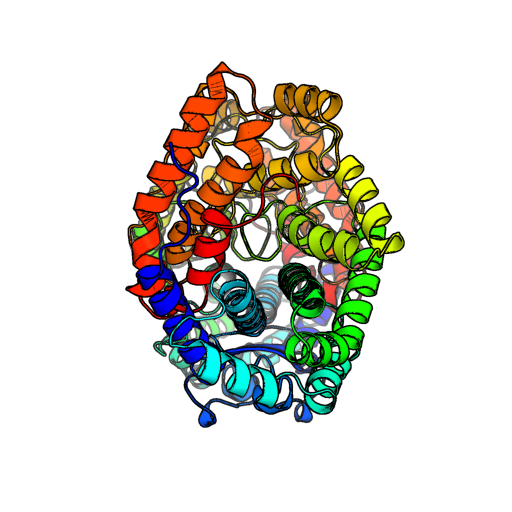0.159 1 95.56 54 TYR B N 1
ATOM 3136 C CA . TYR B 1 54 ? -13.602 10.242 -0.931 1 95.56 54 TYR B CA 1
ATOM 3137 C C . TYR B 1 54 ? -13.391 9.031 -0.03 1 95.56 54 TYR B C 1
ATOM 3139 O O . TYR B 1 54 ? -13.703 7.902 -0.416 1 95.56 54 TYR B O 1
ATOM 3147 N N . ASP B 1 55 ? -12.766 9.188 1.162 1 96.62 55 ASP B N 1
ATOM 3148 C CA . ASP B 1 55 ? -12.523 8.133 2.139 1 96.62 55 ASP B CA 1
ATOM 3149 C C . ASP B 1 55 ? -12.305 8.711 3.533 1 96.62 55 ASP B C 1
ATOM 3151 O O . ASP B 1 55 ? -12.289 9.93 3.711 1 96.62 55 ASP B O 1
ATOM 3155 N N . TRP B 1 56 ? -12.195 7.832 4.535 1 98.06 56 TRP B N 1
ATOM 3156 C CA . TRP B 1 56 ? -12.141 8.234 5.938 1 98.06 56 TRP B CA 1
ATOM 3157 C C . TRP B 1 56 ? -10.953 9.148 6.203 1 98.06 56 TRP B C 1
ATOM 3159 O O . TRP B 1 56 ? -11.117 10.25 6.746 1 98.06 56 TRP B O 1
ATOM 3169 N N . HIS B 1 57 ? -9.688 8.742 5.816 1 98.5 57 HIS B N 1
ATOM 3170 C CA . HIS B 1 57 ? -8.508 9.539 6.168 1 98.5 57 HIS B CA 1
ATOM 3171 C C . HIS B 1 57 ? -8.484 10.852 5.398 1 98.5 57 HIS B C 1
ATOM 3173 O O . HIS B 1 57 ? -8.016 11.867 5.918 1 98.5 57 HIS B O 1
ATOM 3179 N N . SER B 1 58 ? -8.969 10.859 4.129 1 97.94 58 SER B N 1
ATOM 3180 C CA . SER B 1 58 ? -9.039 12.125 3.404 1 97.94 58 SER B CA 1
ATOM 3181 C C . SER B 1 58 ? -9.961 13.117 4.109 1 97.94 58 SER B C 1
ATOM 3183 O O . SER B 1 58 ? -9.672 14.312 4.156 1 97.94 58 SER B O 1
ATOM 3185 N N . SER B 1 59 ? -11.023 12.594 4.66 1 98.5 59 SER B N 1
ATOM 3186 C CA . SER B 1 59 ? -11.93 13.438 5.43 1 98.5 59 SER B CA 1
ATOM 3187 C C . SER B 1 59 ? -11.234 14.008 6.664 1 98.5 59 SER B C 1
ATOM 3189 O O . SER B 1 59 ? -11.375 15.195 6.973 1 98.5 59 SER B O 1
ATOM 3191 N N . VAL B 1 60 ? -10.453 13.211 7.359 1 98.81 60 VAL B N 1
ATOM 3192 C CA . VAL B 1 60 ? -9.75 13.633 8.562 1 98.81 60 VAL B CA 1
ATOM 3193 C C . VAL B 1 60 ? -8.781 14.758 8.227 1 98.81 60 VAL B C 1
ATOM 3195 O O . VAL B 1 60 ? -8.758 15.797 8.898 1 98.81 60 VAL B O 1
ATOM 3198 N N . HIS B 1 61 ? -7.949 14.562 7.266 1 96.94 61 HIS B N 1
ATOM 3199 C CA . HIS B 1 61 ? -6.938 15.586 7.043 1 96.94 61 HIS B CA 1
ATOM 3200 C C . HIS B 1 61 ? -7.551 16.844 6.441 1 96.94 61 HIS B C 1
ATOM 3202 O O . HIS B 1 61 ? -7.039 17.953 6.648 1 96.94 61 HIS B O 1
ATOM 3208 N N . MET B 1 62 ? -8.781 16.734 5.77 1 98.38 62 MET B N 1
ATOM 3209 C CA . MET B 1 62 ? -9.469 17.969 5.359 1 98.38 62 MET B CA 1
ATOM 3210 C C . MET B 1 62 ? -10.023 18.703 6.57 1 98.38 62 MET B C 1
ATOM 3212 O O . MET B 1 62 ? -10.062 19.938 6.582 1 98.38 62 MET B O 1
ATOM 3216 N N . HIS B 1 63 ? -10.469 17.984 7.586 1 98.88 63 HIS B N 1
ATOM 3217 C CA . HIS B 1 63 ? -10.844 18.625 8.844 1 98.88 63 HIS B CA 1
ATOM 3218 C C . HIS B 1 63 ? -9.641 19.328 9.484 1 98.88 63 HIS B C 1
ATOM 3220 O O . HIS B 1 63 ? -9.758 20.453 9.953 1 98.88 63 HIS B O 1
ATOM 3226 N N . TRP B 1 64 ? -8.516 18.609 9.445 1 98.81 64 TRP B N 1
ATOM 3227 C CA . TRP B 1 64 ? -7.297 19.234 9.953 1 98.81 64 TRP B CA 1
ATOM 3228 C C . TRP B 1 64 ? -7.004 20.531 9.227 1 98.81 64 TRP B C 1
ATOM 3230 O O . TRP B 1 64 ? -6.668 21.547 9.852 1 98.81 64 TRP B O 1
ATOM 3240 N N . LEU B 1 65 ? -7.16 20.484 7.906 1 98.56 65 LEU B N 1
ATOM 3241 C CA . LEU B 1 65 ? -6.887 21.656 7.074 1 98.56 65 LEU B CA 1
ATOM 3242 C C . LEU B 1 65 ? -7.746 22.844 7.504 1 98.56 65 LEU B C 1
ATOM 3244 O O . LEU B 1 65 ? -7.242 23.969 7.641 1 98.56 65 LEU B O 1
ATOM 3248 N N . LEU B 1 66 ? -9.008 22.594 7.734 1 98.75 66 LEU B N 1
ATOM 3249 C CA . LEU B 1 66 ? -9.922 23.656 8.133 1 98.75 66 LEU B CA 1
ATOM 3250 C C . LEU B 1 66 ? -9.516 24.25 9.477 1 98.75 66 LEU B C 1
ATOM 3252 O O . LEU B 1 66 ? -9.5 25.469 9.648 1 98.75 66 LEU B O 1
ATOM 3256 N N . VAL B 1 67 ? -9.172 23.406 10.43 1 98.69 67 VAL B N 1
ATOM 3257 C CA . VAL B 1 67 ? -8.742 23.875 11.742 1 98.69 67 VAL B CA 1
ATOM 3258 C C . VAL B 1 67 ? -7.457 24.688 11.609 1 98.69 67 VAL B C 1
ATOM 3260 O O . VAL B 1 67 ? -7.324 25.766 12.211 1 98.69 67 VAL B O 1
ATOM 3263 N N . ARG B 1 68 ? -6.547 24.188 10.797 1 97.75 68 ARG B N 1
ATOM 3264 C CA . ARG B 1 68 ? -5.281 24.875 10.562 1 97.75 68 ARG B CA 1
ATOM 3265 C C . ARG B 1 68 ? -5.504 26.25 9.93 1 97.75 68 ARG B C 1
ATOM 3267 O O . ARG B 1 68 ? -4.855 27.219 10.305 1 97.75 68 ARG B O 1
ATOM 3274 N N . LEU B 1 69 ? -6.406 26.297 8.992 1 97.5 69 LEU B N 1
ATOM 3275 C CA . LEU B 1 69 ? -6.684 27.547 8.312 1 97.5 69 LEU B CA 1
ATOM 3276 C C . LEU B 1 69 ? -7.332 28.547 9.258 1 97.5 69 LEU B C 1
ATOM 3278 O O . LEU B 1 69 ? -7.086 29.75 9.156 1 97.5 69 LEU B O 1
ATOM 3282 N N . LEU B 1 70 ? -8.188 28.062 10.211 1 97.06 70 LEU B N 1
ATOM 3283 C CA . LEU B 1 70 ? -8.75 28.938 11.234 1 97.06 70 LEU B CA 1
ATOM 3284 C C . LEU B 1 70 ? -7.648 29.547 12.094 1 97.06 70 LEU B C 1
ATOM 3286 O O . LEU B 1 70 ? -7.738 30.719 12.492 1 97.06 70 LEU B O 1
ATOM 3290 N N . ALA B 1 71 ? -6.641 28.734 12.375 1 95.5 71 ALA B N 1
ATOM 3291 C CA . ALA B 1 71 ? -5.531 29.203 13.195 1 95.5 71 ALA B CA 1
ATOM 3292 C C . ALA B 1 71 ? -4.676 30.219 12.438 1 95.5 71 ALA B C 1
ATOM 3294 O O . ALA B 1 71 ? -4.234 31.219 13.008 1 95.5 71 ALA B O 1
ATOM 3295 N N . LEU B 1 72 ? -4.461 29.969 11.172 1 93.94 72 LEU B N 1
ATOM 3296 C CA . LEU B 1 72 ? -3.553 30.781 10.359 1 93.94 72 LEU B CA 1
ATOM 3297 C C . LEU B 1 72 ? -4.223 32.094 9.938 1 93.94 72 LEU B C 1
ATOM 3299 O O . LEU B 1 72 ? -3.551 33.094 9.758 1 93.94 72 LEU B O 1
ATOM 3303 N N . SER B 1 73 ? -5.531 32 9.781 1 92.19 73 SER B N 1
ATOM 3304 C CA . SER B 1 73 ? -6.305 33.156 9.305 1 92.19 73 SER B CA 1
ATOM 3305 C C . SER B 1 73 ? -7.688 33.188 9.945 1 92.19 73 SER B C 1
ATOM 3307 O O . SER B 1 73 ? -8.695 32.969 9.273 1 92.19 73 SER B O 1
ATOM 3309 N N . PRO B 1 74 ? -7.754 33.625 11.156 1 91.38 74 PRO B N 1
ATOM 3310 C CA . PRO B 1 74 ? -9.008 33.562 11.914 1 91.38 74 PRO B CA 1
ATOM 3311 C C . PRO B 1 74 ? -10.094 34.438 11.312 1 91.38 74 PRO B C 1
ATOM 3313 O O . PRO B 1 74 ? -11.289 34.156 11.492 1 91.38 74 PRO B O 1
ATOM 3316 N N . ASP B 1 75 ? -9.711 35.5 10.539 1 91.19 75 ASP B N 1
ATOM 3317 C CA . ASP B 1 75 ? -10.68 36.469 10.023 1 91.19 75 ASP B CA 1
ATOM 3318 C C . ASP B 1 75 ? -10.977 36.219 8.547 1 91.19 75 ASP B C 1
ATOM 3320 O O . ASP B 1 75 ? -11.531 37.094 7.867 1 91.19 75 ASP B O 1
ATOM 3324 N N . GLN B 1 76 ? -10.602 35.031 8.164 1 93.69 76 GLN B N 1
ATOM 3325 C CA . GLN B 1 76 ? -10.859 34.75 6.758 1 93.69 76 GLN B CA 1
ATOM 3326 C C . GLN B 1 76 ? -12.359 34.688 6.473 1 93.69 76 GLN B C 1
ATOM 3328 O O . GLN B 1 76 ? -13.148 34.375 7.359 1 93.69 76 GLN B O 1
ATOM 3333 N N . GLU B 1 77 ? -12.781 34.906 5.262 1 95.12 77 GLU B N 1
ATOM 3334 C CA . GLU B 1 77 ? -14.172 35.031 4.844 1 95.12 77 GLU B CA 1
ATOM 3335 C C . GLU B 1 77 ? -14.961 33.781 5.148 1 95.12 77 GLU B C 1
ATOM 3337 O O . GLU B 1 77 ? -16.141 33.844 5.484 1 95.12 77 GLU B O 1
ATOM 3342 N N . GLU B 1 78 ? -14.289 32.656 5.086 1 96.94 78 GLU B N 1
ATOM 3343 C CA . GLU B 1 78 ? -14.969 31.375 5.234 1 96.94 78 GLU B CA 1
ATOM 3344 C C . GLU B 1 78 ? -15.031 30.953 6.699 1 96.94 78 GLU B C 1
ATOM 3346 O O . GLU B 1 78 ? -15.617 29.922 7.023 1 96.94 78 GLU B O 1
ATOM 3351 N N . ALA B 1 79 ? -14.461 31.672 7.559 1 97.38 79 ALA B N 1
ATOM 3352 C CA . ALA B 1 79 ? -14.305 31.281 8.953 1 97.38 79 ALA B CA 1
ATOM 3353 C C . ALA B 1 79 ? -15.656 30.953 9.586 1 97.38 79 ALA B C 1
ATOM 3355 O O . ALA B 1 79 ? -15.812 29.922 10.242 1 97.38 79 ALA B O 1
ATOM 3356 N N . PRO B 1 80 ? -16.766 31.812 9.352 1 98 80 PRO B N 1
ATOM 3357 C CA . PRO B 1 80 ? -18.047 31.469 9.953 1 98 80 PRO B CA 1
ATOM 3358 C C . PRO B 1 80 ? -18.594 30.125 9.461 1 98 80 PRO B C 1
ATOM 3360 O O . PRO B 1 80 ? -19.125 29.344 10.25 1 98 80 PRO B O 1
ATOM 3363 N N . ARG B 1 81 ? -18.438 29.859 8.219 1 98.31 81 ARG B N 1
ATOM 3364 C CA . ARG B 1 81 ? -18.922 28.609 7.656 1 98.31 81 ARG B CA 1
ATOM 3365 C C . ARG B 1 81 ? -18.109 27.422 8.18 1 98.31 81 ARG B C 1
ATOM 3367 O O . ARG B 1 81 ? -18.672 26.375 8.469 1 98.31 81 ARG B O 1
ATOM 3374 N N . ILE B 1 82 ? -16.797 27.609 8.281 1 98.62 82 ILE B N 1
ATOM 3375 C CA . ILE B 1 82 ? -15.922 26.562 8.828 1 98.62 82 ILE B CA 1
ATOM 3376 C C . ILE B 1 82 ? -16.359 26.219 10.25 1 98.62 82 ILE B C 1
ATOM 3378 O O . ILE B 1 82 ? -16.562 25.047 10.57 1 98.62 82 ILE B O 1
ATOM 3382 N N . ARG B 1 83 ? -16.547 27.234 11.031 1 98.5 83 ARG B N 1
ATOM 3383 C CA . ARG B 1 83 ? -16.891 27.031 12.43 1 98.5 83 ARG B CA 1
ATOM 3384 C C . ARG B 1 83 ? -18.25 26.344 12.57 1 98.5 83 ARG B C 1
ATOM 3386 O O . ARG B 1 83 ? -18.406 25.422 13.367 1 98.5 83 ARG B O 1
ATOM 3393 N N . ALA B 1 84 ? -19.203 26.75 11.789 1 98.56 84 ALA B N 1
ATOM 3394 C CA . ALA B 1 84 ? -20.531 26.141 11.836 1 98.56 84 ALA B CA 1
ATOM 3395 C C . ALA B 1 84 ? -20.469 24.656 11.445 1 98.56 84 ALA B C 1
ATOM 3397 O O . ALA B 1 84 ? -21.156 23.828 12.039 1 98.56 84 ALA B O 1
ATOM 3398 N N . THR B 1 85 ? -19.719 24.391 10.438 1 98.62 85 THR B N 1
ATOM 3399 C CA . THR B 1 85 ? -19.594 23.031 9.938 1 98.62 85 THR B CA 1
ATOM 3400 C C . THR B 1 85 ? -18.906 22.125 10.969 1 98.62 85 THR B C 1
ATOM 3402 O O . THR B 1 85 ? -19.375 21.031 11.25 1 98.62 85 THR B O 1
ATOM 3405 N N . LEU B 1 86 ? -17.797 22.578 11.539 1 98.75 86 LEU B N 1
ATOM 3406 C CA . LEU B 1 86 ? -17.078 21.812 12.547 1 98.75 86 LEU B CA 1
ATOM 3407 C C . LEU B 1 86 ? -17.953 21.594 13.789 1 98.75 86 LEU B C 1
ATOM 3409 O O . LEU B 1 86 ? -17.938 20.516 14.383 1 98.75 86 LEU B O 1
ATOM 3413 N N . ASP B 1 87 ? -18.703 22.625 14.141 1 98.38 87 ASP B N 1
ATOM 3414 C CA . ASP B 1 87 ? -19.625 22.516 15.273 1 98.38 87 ASP B CA 1
ATOM 3415 C C . ASP B 1 87 ? -20.641 21.406 15.047 1 98.38 87 ASP B C 1
ATOM 3417 O O . ASP B 1 87 ? -20.984 20.656 15.969 1 98.38 87 ASP B O 1
ATOM 3421 N N . ALA B 1 88 ? -21.109 21.344 13.891 1 98.25 88 ALA B N 1
ATOM 3422 C CA . ALA B 1 88 ? -22.141 20.375 13.547 1 98.25 88 ALA B CA 1
ATOM 3423 C C . ALA B 1 88 ? -21.594 18.969 13.477 1 98.25 88 ALA B C 1
ATOM 3425 O O . ALA B 1 88 ? -22.297 18 13.781 1 98.25 88 ALA B O 1
ATOM 3426 N N . GLN B 1 89 ? -20.344 18.844 13.156 1 98.5 89 GLN B N 1
ATOM 3427 C CA . GLN B 1 89 ? -19.797 17.516 12.875 1 98.5 89 GLN B CA 1
ATOM 3428 C C . GLN B 1 89 ? -19.016 16.969 14.062 1 98.5 89 GLN B C 1
ATOM 3430 O O . GLN B 1 89 ? -19.156 15.797 14.406 1 98.5 89 GLN B O 1
ATOM 3435 N N . LEU B 1 90 ? -18.234 17.812 14.711 1 98.69 90 LEU B N 1
ATOM 3436 C CA . LEU B 1 90 ? -17.391 17.344 15.812 1 98.69 90 LEU B CA 1
ATOM 3437 C C . LEU B 1 90 ? -18.156 17.391 17.141 1 98.69 90 LEU B C 1
ATOM 3439 O O . LEU B 1 90 ? -17.781 18.125 18.047 1 98.69 90 LEU B O 1
ATOM 3443 N N . ARG B 1 91 ? -19.141 16.547 17.203 1 98.25 91 ARG B N 1
ATOM 3444 C CA . ARG B 1 91 ? -19.969 16.391 18.391 1 98.25 91 ARG B CA 1
ATOM 3445 C C . ARG B 1 91 ? -19.609 15.117 19.156 1 98.25 91 ARG B C 1
ATOM 3447 O O . ARG B 1 91 ? -19.25 14.109 18.547 1 98.25 91 ARG B O 1
ATOM 3454 N N . PRO B 1 92 ? -19.766 15.164 20.453 1 98.5 92 PRO B N 1
ATOM 3455 C CA . PRO B 1 92 ? -19.406 13.992 21.25 1 98.5 92 PRO B CA 1
ATOM 3456 C C . PRO B 1 92 ? -20.125 12.727 20.797 1 98.5 92 PRO B C 1
ATOM 3458 O O . PRO B 1 92 ? -19.531 11.656 20.719 1 98.5 92 PRO B O 1
ATOM 3461 N N . GLU B 1 93 ? -21.375 12.836 20.438 1 98.56 93 GLU B N 1
ATOM 3462 C CA . GLU B 1 93 ? -22.156 11.664 20.062 1 98.56 93 GLU B CA 1
ATOM 3463 C C . GLU B 1 93 ? -21.672 11.094 18.734 1 98.56 93 GLU B C 1
ATOM 3465 O O . GLU B 1 93 ? -21.688 9.875 18.531 1 98.56 93 GLU B O 1
ATOM 3470 N N . HIS B 1 94 ? -21.312 11.969 17.797 1 98.62 94 HIS B N 1
ATOM 3471 C CA . HIS B 1 94 ? -20.781 11.516 16.516 1 98.62 94 HIS B CA 1
ATOM 3472 C C . HIS B 1 94 ? -19.422 10.859 16.688 1 98.62 94 HIS B C 1
ATOM 3474 O O . HIS B 1 94 ? -19.141 9.812 16.094 1 98.62 94 HIS B O 1
ATOM 3480 N N . ILE B 1 95 ? -18.578 11.406 17.516 1 98.88 95 ILE B N 1
ATOM 3481 C CA . ILE B 1 95 ? -17.234 10.883 17.75 1 98.88 95 ILE B CA 1
ATOM 3482 C C . ILE B 1 95 ? -17.328 9.539 18.469 1 98.88 95 ILE B C 1
ATOM 3484 O O . ILE B 1 95 ? -16.531 8.641 18.219 1 98.88 95 ILE B O 1
ATOM 3488 N N . ALA B 1 96 ? -18.312 9.414 19.328 1 98.81 96 ALA B N 1
ATOM 3489 C CA . ALA B 1 96 ? -18.531 8.141 20.016 1 98.81 96 ALA B CA 1
ATOM 3490 C C . ALA B 1 96 ? -18.797 7.016 19.031 1 98.81 96 ALA B C 1
ATOM 3492 O O . ALA B 1 96 ? -18.359 5.879 19.234 1 98.81 96 ALA B O 1
ATOM 3493 N N . VAL B 1 97 ? -19.5 7.316 17.984 1 98.56 97 VAL B N 1
ATOM 3494 C CA . VAL B 1 97 ? -19.781 6.32 16.953 1 98.56 97 VAL B CA 1
ATOM 3495 C C . VAL B 1 97 ? -18.484 5.984 16.203 1 98.56 97 VAL B C 1
ATOM 3497 O O . VAL B 1 97 ? -18.203 4.812 15.93 1 98.56 97 VAL B O 1
ATOM 3500 N N . GLU B 1 98 ? -17.703 7.016 15.859 1 98.69 98 GLU B N 1
ATOM 3501 C CA . GLU B 1 98 ? -16.406 6.773 15.258 1 98.69 98 GLU B CA 1
ATOM 3502 C C . GLU B 1 98 ? -15.555 5.848 16.125 1 98.69 98 GLU B C 1
ATOM 3504 O O . GLU B 1 98 ? -14.969 4.883 15.633 1 98.69 98 GLU B O 1
ATOM 3509 N N . LEU B 1 99 ? -15.531 6.16 17.422 1 98.81 99 LEU B N 1
ATOM 3510 C CA . LEU B 1 99 ? -14.727 5.398 18.375 1 98.81 99 LEU B CA 1
ATOM 3511 C C . LEU B 1 99 ? -15.219 3.955 18.453 1 98.81 99 LEU B C 1
ATOM 3513 O O . LEU B 1 99 ? -14.414 3.021 18.469 1 98.81 99 LEU B O 1
ATOM 3517 N N . ALA B 1 100 ? -16.484 3.768 18.547 1 98.38 100 ALA B N 1
ATOM 3518 C CA . ALA B 1 100 ? -17.078 2.434 18.641 1 98.38 100 ALA B CA 1
ATOM 3519 C C . ALA B 1 100 ? -16.672 1.569 17.438 1 98.38 100 ALA B C 1
ATOM 3521 O O . ALA B 1 100 ? -16.484 0.359 17.578 1 98.38 100 ALA B O 1
ATOM 3522 N N . TYR B 1 101 ? -16.594 2.195 16.297 1 97.62 101 TYR B N 1
ATOM 3523 C CA . TYR B 1 101 ? -16.188 1.465 15.109 1 97.62 101 TYR B CA 1
ATOM 3524 C C . TYR B 1 101 ? -14.766 0.914 15.273 1 97.62 101 TYR B C 1
ATOM 3526 O O . TYR B 1 101 ? -14.516 -0.255 14.977 1 97.62 101 TYR B O 1
ATOM 3534 N N . PHE B 1 102 ? -13.844 1.715 15.781 1 98.06 102 PHE B N 1
ATOM 3535 C CA . PHE B 1 102 ? -12.453 1.319 15.969 1 98.06 102 PHE B CA 1
ATOM 3536 C C . PHE B 1 102 ? -12.328 0.236 17.031 1 98.06 102 PHE B C 1
ATOM 3538 O O . PHE B 1 102 ? -11.336 -0.489 17.078 1 98.06 102 PHE B O 1
ATOM 3545 N N . GLN B 1 103 ? -13.312 0.115 17.875 1 97.56 103 GLN B N 1
ATOM 3546 C CA . GLN B 1 103 ? -13.25 -0.812 19 1 97.56 103 GLN B CA 1
ATOM 3547 C C . GLN B 1 103 ? -13.805 -2.18 18.609 1 97.56 103 GLN B C 1
ATOM 3549 O O . GLN B 1 103 ? -13.68 -3.143 19.375 1 97.56 103 GLN B O 1
ATOM 3554 N N . GLN B 1 104 ? -14.398 -2.268 17.422 1 95.19 104 GLN B N 1
ATOM 3555 C CA . GLN B 1 104 ? -14.852 -3.568 16.953 1 95.19 104 GLN B CA 1
ATOM 3556 C C . GLN B 1 104 ? -13.672 -4.492 16.641 1 95.19 104 GLN B C 1
ATOM 3558 O O . GLN B 1 104 ? -12.648 -4.043 16.125 1 95.19 104 GLN B O 1
ATOM 3563 N N . PRO B 1 105 ? -13.82 -5.793 16.891 1 91.81 105 PRO B N 1
ATOM 3564 C CA . PRO B 1 105 ? -12.711 -6.734 16.75 1 91.81 105 PRO B CA 1
ATOM 3565 C C . PRO B 1 105 ? -12.141 -6.75 15.328 1 91.81 105 PRO B C 1
ATOM 3567 O O . PRO B 1 105 ? -10.922 -6.75 15.148 1 91.81 105 PRO B O 1
ATOM 3570 N N . LEU B 1 106 ? -12.992 -6.641 14.297 1 92.69 106 LEU B N 1
ATOM 3571 C CA . LEU B 1 106 ? -12.531 -6.773 12.922 1 92.69 106 LEU B CA 1
ATOM 3572 C C . LEU B 1 106 ? -12.11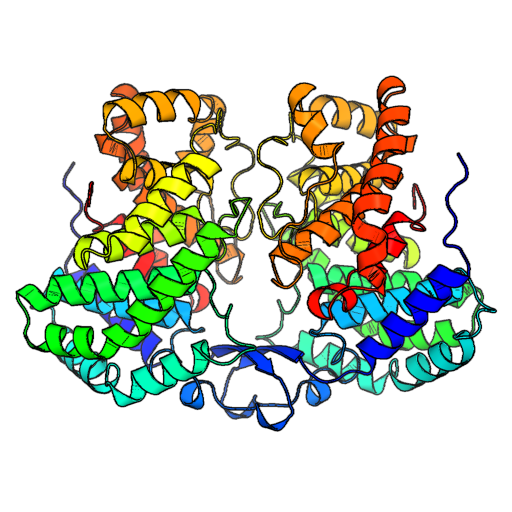7 -5.422 12.352 1 92.69 106 LEU B C 1
ATOM 3574 O O . LEU B 1 106 ? -11.672 -5.332 11.203 1 92.69 106 LEU B O 1
ATOM 3578 N N . SER B 1 107 ? -12.211 -4.348 13.203 1 94.25 107 SER B N 1
ATOM 3579 C CA . SER B 1 107 ? -11.875 -3.01 12.734 1 94.25 107 SER B CA 1
ATOM 3580 C C . SER B 1 107 ? -10.656 -2.457 13.469 1 94.25 107 SER B C 1
ATOM 3582 O O . SER B 1 107 ? -10.32 -1.278 13.336 1 94.25 107 SER B O 1
ATOM 3584 N N . ARG B 1 108 ? -9.977 -3.318 14.117 1 91.38 108 ARG B N 1
ATOM 3585 C CA . ARG B 1 108 ? -8.93 -2.859 15.023 1 91.38 108 ARG B CA 1
ATOM 3586 C C . ARG B 1 108 ? -7.777 -2.23 14.25 1 91.38 108 ARG B C 1
ATOM 3588 O O . ARG B 1 108 ? -7.055 -1.384 14.781 1 91.38 108 ARG B O 1
ATOM 3595 N N . THR B 1 109 ? -7.605 -2.66 13 1 93.81 109 THR B N 1
ATOM 3596 C CA . THR B 1 109 ? -6.465 -2.158 12.242 1 93.81 109 THR B CA 1
ATOM 3597 C C . THR B 1 109 ? -6.922 -1.189 11.156 1 93.81 109 THR B C 1
ATOM 3599 O O . THR B 1 109 ? -6.133 -0.792 10.297 1 93.81 109 THR B O 1
ATOM 3602 N N . PHE B 1 110 ? -8.234 -0.812 11.211 1 96.5 110 PHE B N 1
ATOM 3603 C CA . PHE B 1 110 ? -8.789 0.128 10.242 1 96.5 110 PHE B CA 1
ATOM 3604 C C . PHE B 1 110 ? -7.996 1.426 10.227 1 96.5 110 PHE B C 1
ATOM 3606 O O . PHE B 1 110 ? -7.789 2.049 11.273 1 96.5 110 PHE B O 1
ATOM 3613 N N . GLU B 1 111 ? -7.375 1.869 9.016 1 97.62 111 GLU B N 1
ATOM 3614 C CA . GLU B 1 111 ? -6.723 3.145 8.742 1 97.62 111 GLU B CA 1
ATOM 3615 C C . GLU B 1 111 ? -5.34 3.205 9.391 1 97.62 111 GLU B C 1
ATOM 3617 O O . GLU B 1 111 ? -4.738 4.277 9.484 1 97.62 111 GLU B O 1
ATOM 3622 N N . ARG B 1 112 ? -4.777 1.944 9.844 1 97.31 112 ARG B N 1
ATOM 3623 C CA . ARG B 1 112 ? -3.441 1.874 10.438 1 97.31 112 ARG B CA 1
ATOM 3624 C C . ARG B 1 112 ? -2.365 1.979 9.359 1 97.31 112 ARG B C 1
ATOM 3626 O O . ARG B 1 112 ? -2.373 1.218 8.391 1 97.31 112 ARG B O 1
ATOM 3633 N N . PRO B 1 113 ? -1.366 2.889 9.484 1 97.94 113 PRO B N 1
ATOM 3634 C CA . PRO B 1 113 ? -1.251 3.893 10.547 1 97.94 113 PRO B CA 1
ATOM 3635 C C . PRO B 1 113 ? -1.595 5.301 10.062 1 97.94 113 PRO B C 1
ATOM 3637 O O . PRO B 1 113 ? -1.557 6.254 10.852 1 97.94 113 PRO B O 1
ATOM 3640 N N . TYR B 1 114 ? -1.896 5.426 8.773 1 98.56 114 TYR B N 1
ATOM 3641 C CA . TYR B 1 114 ? -1.988 6.727 8.117 1 98.56 114 TYR B CA 1
ATOM 3642 C C . TYR B 1 114 ? -3.131 7.551 8.703 1 98.56 114 TYR B C 1
ATOM 3644 O O . TYR B 1 114 ? -2.924 8.68 9.156 1 98.56 114 TYR B O 1
ATOM 3652 N N . GLY B 1 115 ? -4.309 6.887 8.727 1 98.75 115 GLY B N 1
ATOM 3653 C CA . GLY B 1 115 ? -5.461 7.57 9.297 1 98.75 115 GLY B CA 1
ATOM 3654 C C . GLY B 1 115 ? -5.297 7.906 10.766 1 98.75 115 GLY B C 1
ATOM 3655 O O . GLY B 1 115 ? -5.734 8.969 11.219 1 98.75 115 GLY B O 1
ATOM 3656 N N . TRP B 1 116 ? -4.648 6.98 11.508 1 98.88 116 TRP B N 1
ATOM 3657 C CA . TRP B 1 116 ? -4.367 7.238 12.922 1 98.88 116 TRP B CA 1
ATOM 3658 C C . TRP B 1 116 ? -3.508 8.484 13.086 1 98.88 116 TRP B C 1
ATOM 3660 O O . TRP B 1 116 ? -3.803 9.344 13.914 1 98.88 116 TRP B O 1
ATOM 3670 N N . GLY B 1 117 ? -2.449 8.539 12.219 1 98.81 117 GLY B N 1
ATOM 3671 C CA . GLY B 1 117 ? -1.577 9.695 12.258 1 98.81 117 GLY B CA 1
ATOM 3672 C C . GLY B 1 117 ? -2.311 11 12.016 1 98.81 117 GLY B C 1
ATOM 3673 O O . GLY B 1 117 ? -2.141 11.969 12.766 1 98.81 117 GLY B O 1
ATOM 3674 N N . TRP B 1 118 ? -3.166 11.055 11.031 1 98.81 118 TRP B N 1
ATOM 3675 C CA . TRP B 1 118 ? -3.891 12.266 10.672 1 98.81 118 TRP B CA 1
ATOM 3676 C C . TRP B 1 118 ? -4.883 12.648 11.766 1 98.81 118 TRP B C 1
ATOM 3678 O O . TRP B 1 118 ? -5.078 13.828 12.055 1 98.81 118 TRP B O 1
ATOM 3688 N N . MET B 1 119 ? -5.566 11.633 12.398 1 98.94 119 MET B N 1
ATOM 3689 C CA . MET B 1 119 ? -6.5 11.93 13.484 1 98.94 119 MET B CA 1
ATOM 3690 C C . MET B 1 119 ? -5.773 12.547 14.672 1 98.94 119 MET B C 1
ATOM 3692 O O . MET B 1 119 ? -6.27 13.5 15.281 1 98.94 119 MET B O 1
ATOM 3696 N N . LEU B 1 120 ? -4.613 11.984 14.969 1 98.94 120 LEU B N 1
ATOM 3697 C CA . LEU B 1 120 ? -3.807 12.531 16.047 1 98.94 120 LEU B CA 1
ATOM 3698 C C . LEU B 1 120 ? -3.309 13.93 15.711 1 98.94 120 LEU B C 1
ATOM 3700 O O . LEU B 1 120 ? -3.27 14.812 16.578 1 98.94 120 LEU B O 1
ATOM 3704 N N . LYS B 1 121 ? -2.938 14.172 14.461 1 98.81 121 LYS B N 1
ATOM 3705 C CA . LYS B 1 121 ? -2.537 15.5 14 1 98.81 121 LYS B CA 1
ATOM 3706 C C . LYS B 1 121 ? -3.691 16.5 14.109 1 98.81 121 LYS B C 1
ATOM 3708 O O . LYS B 1 121 ? -3.49 17.641 14.5 1 98.81 121 LYS B O 1
ATOM 3713 N N . LEU B 1 122 ? -4.898 16.047 13.734 1 98.88 122 LEU B N 1
ATOM 3714 C CA . LEU B 1 122 ? -6.086 16.875 13.891 1 98.88 122 LEU B CA 1
ATOM 3715 C C . LEU B 1 122 ? -6.289 17.266 15.344 1 98.88 122 LEU B C 1
ATOM 3717 O O . LEU B 1 122 ? -6.512 18.438 15.656 1 98.88 122 LEU B O 1
ATOM 3721 N N . GLN B 1 123 ? -6.18 16.297 16.234 1 98.94 123 GLN B N 1
ATOM 3722 C CA . GLN B 1 123 ? -6.348 16.578 17.656 1 98.94 123 GLN B CA 1
ATOM 3723 C C . GLN B 1 123 ? -5.281 17.547 18.156 1 98.94 123 GLN B C 1
ATOM 3725 O O . GLN B 1 123 ? -5.57 18.422 18.969 1 98.94 123 GLN B O 1
ATOM 3730 N N . ALA B 1 124 ? -4.07 17.359 17.688 1 98.62 124 ALA B N 1
ATOM 3731 C CA . ALA B 1 124 ? -3.008 18.297 18.062 1 98.62 124 ALA B CA 1
ATOM 3732 C C . ALA B 1 124 ? -3.371 19.719 17.672 1 98.62 124 ALA B C 1
ATOM 3734 O O . ALA B 1 124 ? -3.182 20.656 18.453 1 98.62 124 ALA B O 1
ATOM 3735 N N . GLU B 1 125 ? -3.879 19.859 16.453 1 98.38 125 GLU B N 1
ATOM 3736 C CA . GLU B 1 125 ? -4.246 21.188 15.945 1 98.38 125 GLU B CA 1
ATOM 3737 C C . GLU B 1 125 ? -5.406 21.781 16.734 1 98.38 125 GLU B C 1
ATOM 3739 O O . GLU B 1 125 ? -5.418 22.969 17.031 1 98.38 125 GLU B O 1
ATOM 3744 N N . LEU B 1 126 ? -6.363 20.953 17.078 1 98.81 126 LEU B N 1
ATOM 3745 C CA . LEU B 1 126 ? -7.5 21.391 17.891 1 98.81 126 LEU B CA 1
ATOM 3746 C C . LEU B 1 126 ? -7.039 21.875 19.266 1 98.81 126 LEU B C 1
ATOM 3748 O O . LEU B 1 126 ? -7.477 22.922 19.719 1 98.81 126 LEU B O 1
ATOM 3752 N N . LEU B 1 127 ? -6.18 21.125 19.875 1 98.75 127 LEU B N 1
ATOM 3753 C CA . LEU B 1 127 ? -5.656 21.484 21.188 1 98.75 127 LEU B CA 1
ATOM 3754 C C . LEU B 1 127 ? -4.883 22.797 21.125 1 98.75 127 LEU B C 1
ATOM 3756 O O . LEU B 1 127 ? -5.012 23.641 22.016 1 98.75 127 LEU B O 1
ATOM 3760 N N . ALA B 1 128 ? -4.098 22.953 20.078 1 97.81 128 ALA B N 1
ATOM 3761 C CA . ALA B 1 128 ? -3.344 24.188 19.922 1 97.81 128 ALA B CA 1
ATOM 3762 C C . ALA B 1 128 ? -4.277 25.375 19.75 1 97.81 128 ALA B C 1
ATOM 3764 O O . ALA B 1 128 ? -4.086 26.422 20.375 1 97.81 128 ALA B O 1
ATOM 3765 N N . LEU B 1 129 ? -5.277 25.219 18.906 1 98 129 LEU B N 1
ATOM 3766 C CA . LEU B 1 129 ? -6.227 26.297 18.656 1 98 129 LEU B CA 1
ATOM 3767 C C . LEU B 1 129 ? -7.062 26.594 19.891 1 98 129 LEU B C 1
ATOM 3769 O O . LEU B 1 129 ? -7.434 27.734 20.141 1 98 129 LEU B O 1
ATOM 3773 N N . ALA B 1 130 ? -7.324 25.609 20.688 1 98.25 130 ALA B N 1
ATOM 3774 C CA . ALA B 1 130 ? -8.164 25.703 21.875 1 98.25 130 ALA B CA 1
ATOM 3775 C C . ALA B 1 130 ? -7.562 26.641 22.906 1 98.25 130 ALA B C 1
ATOM 3777 O O . ALA B 1 130 ? -8.273 27.188 23.75 1 98.25 130 ALA B O 1
ATOM 3778 N N . ARG B 1 131 ? -6.309 26.859 22.844 1 96.94 131 ARG B N 1
ATOM 3779 C CA . ARG B 1 131 ? -5.633 27.734 23.797 1 96.94 131 ARG B CA 1
ATOM 3780 C C . ARG B 1 131 ? -6.129 29.172 23.656 1 96.94 131 ARG B C 1
ATOM 3782 O O . ARG B 1 131 ? -6.055 29.953 24.609 1 96.94 131 ARG B O 1
ATOM 3789 N N . GLN B 1 132 ? -6.699 29.516 22.484 1 95.44 132 GLN B N 1
ATOM 3790 C CA . GLN B 1 132 ? -7.121 30.891 22.25 1 95.44 132 GLN B CA 1
ATOM 3791 C C . GLN B 1 132 ? -8.531 30.953 21.672 1 95.44 132 GLN B C 1
ATOM 3793 O O . GLN B 1 132 ? -8.992 32 21.25 1 95.44 132 GLN B O 1
ATOM 3798 N N . ASP B 1 133 ? -9.102 29.828 21.578 1 96.44 133 ASP B N 1
ATOM 3799 C CA . ASP B 1 133 ? -10.398 29.719 20.906 1 96.44 133 ASP B CA 1
ATOM 3800 C C . ASP B 1 133 ? -11.32 28.766 21.656 1 96.44 133 ASP B C 1
ATOM 3802 O O . ASP B 1 133 ? -11.125 27.547 21.609 1 96.44 133 ASP B O 1
ATOM 3806 N N . ALA B 1 134 ? -12.367 29.25 22.234 1 96.75 134 ALA B N 1
ATOM 3807 C CA . ALA B 1 134 ? -13.258 28.469 23.094 1 96.75 134 ALA B CA 1
ATOM 3808 C C . ALA B 1 134 ? -14.016 27.422 22.297 1 96.75 134 ALA B C 1
ATOM 3810 O O . ALA B 1 134 ? -14.305 26.328 22.797 1 96.75 134 ALA B O 1
ATOM 3811 N N . GLN B 1 135 ? -14.367 27.719 21.094 1 97 135 GLN B N 1
ATOM 3812 C CA . GLN B 1 135 ? -15.055 26.75 20.25 1 97 135 GLN B CA 1
ATOM 3813 C C . GLN B 1 135 ? -14.156 25.547 19.953 1 97 135 GLN B C 1
ATOM 3815 O O . GLN B 1 135 ? -14.609 24.406 20 1 97 135 GLN B O 1
ATOM 3820 N N . ALA B 1 136 ? -12.953 25.844 19.672 1 98.31 136 ALA B N 1
ATOM 3821 C CA . ALA B 1 136 ? -11.992 24.781 19.391 1 98.31 136 ALA B CA 1
ATOM 3822 C C . ALA B 1 136 ? -11.805 23.875 20.609 1 98.31 136 ALA B C 1
ATOM 3824 O O . ALA B 1 136 ? -11.578 22.672 20.453 1 98.31 136 ALA B O 1
ATOM 3825 N N . ALA B 1 137 ? -11.93 24.453 21.766 1 98.56 137 ALA B N 1
ATOM 3826 C CA . ALA B 1 137 ? -11.82 23.656 22.984 1 98.56 137 ALA B CA 1
ATOM 3827 C C . ALA B 1 137 ? -12.914 22.594 23.047 1 98.56 137 ALA B C 1
ATOM 3829 O O . ALA B 1 137 ? -12.664 21.469 23.469 1 98.56 137 ALA B O 1
ATOM 3830 N N . THR B 1 138 ? -14.109 22.969 22.641 1 98.62 138 THR B N 1
ATOM 3831 C CA . THR B 1 138 ? -15.219 22.016 22.656 1 98.62 138 THR B CA 1
ATOM 3832 C C . THR B 1 138 ? -14.992 20.906 21.641 1 98.62 138 THR B C 1
ATOM 3834 O O . THR B 1 138 ? -15.32 19.75 21.891 1 98.62 138 THR B O 1
ATOM 3837 N N . TRP B 1 139 ? -14.461 21.281 20.469 1 98.81 139 TRP B N 1
ATOM 3838 C CA . TRP B 1 139 ? -14.148 20.281 19.453 1 98.81 139 TRP B CA 1
ATOM 3839 C C . TRP B 1 139 ? -13.07 19.328 19.953 1 98.81 139 TRP B C 1
ATOM 3841 O O . TRP B 1 139 ? -13.164 18.109 19.75 1 98.81 139 TRP B O 1
ATOM 3851 N N . ALA B 1 140 ? -12.023 19.859 20.562 1 98.88 140 ALA B N 1
ATOM 3852 C CA . ALA B 1 140 ? -10.93 19.062 21.094 1 98.88 140 ALA B CA 1
ATOM 3853 C C . ALA B 1 140 ? -11.438 18.078 22.156 1 98.88 140 ALA B C 1
ATOM 3855 O O . ALA B 1 140 ? -11.016 16.922 22.172 1 98.88 140 ALA B O 1
ATOM 3856 N N . GLU B 1 141 ? -12.297 18.547 22.969 1 98.75 141 GLU B N 1
ATOM 3857 C CA . GLU B 1 141 ? -12.875 17.688 24 1 98.75 141 GLU B CA 1
ATOM 3858 C C . GLU B 1 141 ? -13.688 16.562 23.391 1 98.75 141 GLU B C 1
ATOM 3860 O O . GLU B 1 141 ? -13.617 15.414 23.844 1 98.75 141 GLU B O 1
ATOM 3865 N N . ALA B 1 142 ? -14.43 16.891 22.406 1 98.88 142 ALA B N 1
ATOM 3866 C CA . ALA B 1 142 ? -15.242 15.883 21.734 1 98.88 142 ALA B CA 1
ATOM 3867 C C . ALA B 1 142 ? -14.367 14.812 21.094 1 98.88 142 ALA B C 1
ATOM 3869 O O . ALA B 1 142 ? -14.695 13.617 21.141 1 98.88 142 ALA B O 1
ATOM 3870 N N . CYS B 1 143 ? -13.211 15.188 20.531 1 98.88 143 CYS B N 1
ATOM 3871 C CA . CYS B 1 143 ? -12.359 14.297 19.75 1 98.88 143 CYS B CA 1
ATOM 3872 C C . CYS B 1 143 ? -11.422 13.516 20.656 1 98.88 143 CYS B C 1
ATOM 3874 O O . CYS B 1 143 ? -10.828 12.516 20.234 1 98.88 143 CYS B O 1
ATOM 3876 N N . ALA B 1 144 ? -11.266 13.898 21.891 1 98.88 144 ALA B N 1
ATOM 3877 C CA . ALA B 1 144 ? -10.242 13.406 22.797 1 98.88 144 ALA B CA 1
ATOM 3878 C C . ALA B 1 144 ? -10.344 11.898 22.969 1 98.88 144 ALA B C 1
ATOM 3880 O O . ALA B 1 144 ? -9.336 11.195 22.953 1 98.88 144 ALA B O 1
ATOM 3881 N N . PRO B 1 145 ? -11.594 11.312 23.125 1 98.88 145 PRO B N 1
ATOM 3882 C CA . PRO B 1 145 ? -11.664 9.859 23.344 1 98.88 145 PRO B CA 1
ATOM 3883 C C . PRO B 1 145 ? -11.125 9.062 22.156 1 98.88 145 PRO B C 1
ATOM 3885 O O . PRO B 1 145 ? -10.414 8.07 22.344 1 98.88 145 PRO B O 1
ATOM 3888 N N . LEU B 1 146 ? -11.477 9.516 20.953 1 98.88 146 LEU B N 1
ATOM 3889 C CA . LEU B 1 146 ? -10.984 8.828 19.766 1 98.88 146 LEU B CA 1
ATOM 3890 C C . LEU B 1 146 ? -9.477 8.984 19.625 1 98.88 146 LEU B C 1
ATOM 3892 O O . LEU B 1 146 ? -8.773 8.008 19.359 1 98.88 146 LEU B O 1
ATOM 3896 N N . ALA B 1 147 ? -8.961 10.172 19.844 1 98.88 147 ALA B N 1
ATOM 3897 C CA . ALA B 1 147 ? -7.523 10.422 19.766 1 98.88 147 ALA B CA 1
ATOM 3898 C C . ALA B 1 147 ? -6.77 9.586 20.797 1 98.88 147 ALA B C 1
ATOM 3900 O O . ALA B 1 147 ? -5.738 8.992 20.484 1 98.88 147 ALA B O 1
ATOM 3901 N N . SER B 1 148 ? -7.285 9.539 22.016 1 98.81 148 SER B N 1
ATOM 3902 C CA . SER B 1 148 ? -6.652 8.766 23.078 1 98.81 148 SER B CA 1
ATOM 3903 C C . SER B 1 148 ? -6.613 7.281 22.734 1 98.81 148 SER B C 1
ATOM 3905 O O . SER B 1 148 ? -5.613 6.605 22.984 1 98.81 148 SER B O 1
ATOM 3907 N N . HIS B 1 149 ? -7.715 6.816 22.219 1 98.81 149 HIS B N 1
ATOM 3908 C CA . HIS B 1 149 ? -7.773 5.414 21.828 1 98.81 149 HIS B CA 1
ATOM 3909 C C . HIS B 1 149 ? -6.727 5.105 20.766 1 98.81 149 HIS B C 1
ATOM 3911 O O . HIS B 1 149 ? -5.992 4.121 20.875 1 98.81 149 HIS B O 1
ATOM 3917 N N . LEU B 1 150 ? -6.629 5.926 19.734 1 98.81 150 LEU B N 1
ATOM 3918 C CA . LEU B 1 150 ? -5.711 5.691 18.625 1 98.81 150 LEU B CA 1
ATOM 3919 C C . LEU B 1 150 ? -4.262 5.871 19.078 1 98.81 150 LEU B C 1
ATOM 3921 O O . LEU B 1 150 ? -3.367 5.18 18.594 1 98.81 150 LEU B O 1
ATOM 3925 N N . SER B 1 151 ? -4.078 6.793 20.031 1 98.88 151 SER B N 1
ATOM 3926 C CA . SER B 1 151 ? -2.748 6.953 20.609 1 98.88 151 SER B CA 1
ATOM 3927 C C . SER B 1 151 ? -2.275 5.668 21.281 1 98.88 151 SER B C 1
ATOM 3929 O O . SER B 1 151 ? -1.145 5.23 21.062 1 98.88 151 SER B O 1
ATOM 3931 N N . ARG B 1 152 ? -3.15 5.098 22.047 1 98.56 152 ARG B N 1
ATOM 3932 C CA . ARG B 1 152 ? -2.814 3.857 22.734 1 98.56 152 ARG B CA 1
ATOM 3933 C C . ARG B 1 152 ? -2.59 2.723 21.734 1 98.56 152 ARG B C 1
ATOM 3935 O O . ARG B 1 152 ? -1.637 1.952 21.875 1 98.56 152 ARG B O 1
ATOM 3942 N N . GLN B 1 153 ? -3.465 2.666 20.766 1 98.12 153 GLN B N 1
ATOM 3943 C CA . GLN B 1 153 ? -3.33 1.626 19.75 1 98.12 153 GLN B CA 1
ATOM 3944 C C . GLN B 1 153 ? -2.021 1.773 18.984 1 98.12 153 GLN B C 1
ATOM 3946 O O . GLN B 1 153 ? -1.375 0.777 18.656 1 98.12 153 GLN B O 1
ATOM 3951 N N . LEU B 1 154 ? -1.657 2.969 18.641 1 98.56 154 LEU B N 1
ATOM 3952 C CA . LEU B 1 154 ? -0.414 3.211 17.922 1 98.56 154 LEU B CA 1
ATOM 3953 C C . LEU B 1 154 ? 0.792 2.805 18.75 1 98.56 154 LEU B C 1
ATOM 3955 O O . LEU B 1 154 ? 1.717 2.162 18.25 1 98.56 154 LEU B O 1
ATOM 3959 N N . ALA B 1 155 ? 0.774 3.17 20.016 1 98.5 155 ALA B N 1
ATOM 3960 C CA . ALA B 1 155 ? 1.869 2.789 20.906 1 98.5 155 ALA B CA 1
ATOM 3961 C C . ALA B 1 155 ? 2.016 1.271 20.969 1 98.5 155 ALA B C 1
ATOM 3963 O O . ALA B 1 155 ? 3.127 0.745 20.906 1 98.5 155 ALA B O 1
ATOM 3964 N N . ASP B 1 156 ? 0.898 0.586 21.078 1 96.62 156 ASP B N 1
ATOM 3965 C CA . ASP B 1 156 ? 0.91 -0.873 21.109 1 96.62 156 ASP B CA 1
ATOM 3966 C C . ASP B 1 156 ? 1.472 -1.442 19.812 1 96.62 156 ASP B C 1
ATOM 3968 O O . ASP B 1 156 ? 2.254 -2.396 19.828 1 96.62 156 ASP B O 1
ATOM 3972 N N . PHE B 1 157 ? 1.046 -0.891 18.781 1 95.19 157 PHE B N 1
ATOM 3973 C CA . PHE B 1 157 ? 1.521 -1.314 17.469 1 95.19 157 PHE B CA 1
ATOM 3974 C C . PHE B 1 157 ? 3.029 -1.134 17.359 1 95.19 157 PHE B C 1
ATOM 3976 O O . PHE B 1 157 ? 3.73 -2.018 16.859 1 95.19 157 PHE B O 1
ATOM 3983 N N . LEU B 1 158 ? 3.514 -0.021 17.766 1 97.19 158 LEU B N 1
ATOM 3984 C CA . LEU B 1 158 ? 4.938 0.284 17.688 1 97.19 158 LEU B CA 1
ATOM 3985 C C . LEU B 1 158 ? 5.75 -0.697 18.531 1 97.19 158 LEU B C 1
ATOM 3987 O O . LEU B 1 158 ? 6.887 -1.03 18.172 1 97.19 158 LEU B O 1
ATOM 3991 N N . ASP B 1 159 ? 5.211 -1.161 19.547 1 94.38 159 ASP B N 1
ATOM 3992 C CA . ASP B 1 159 ? 5.887 -2.135 20.406 1 94.38 159 ASP B CA 1
ATOM 3993 C C . ASP B 1 159 ? 6.012 -3.484 19.703 1 94.38 159 ASP B C 1
ATOM 3995 O O . ASP B 1 159 ? 6.973 -4.223 19.922 1 94.38 159 ASP B O 1
ATOM 3999 N N . ALA B 1 160 ? 5.098 -3.738 18.859 1 92.19 160 ALA B N 1
ATOM 4000 C CA . ALA B 1 160 ? 5.016 -5.066 18.25 1 92.19 160 ALA B CA 1
ATOM 4001 C C . ALA B 1 160 ? 5.703 -5.086 16.875 1 92.19 160 ALA B C 1
ATOM 4003 O O . ALA B 1 160 ? 6.184 -6.133 16.438 1 92.19 160 ALA B O 1
ATOM 4004 N N . ALA B 1 161 ? 5.75 -3.977 16.219 1 93.12 161 ALA B N 1
ATOM 4005 C CA . ALA B 1 161 ? 6.215 -3.922 14.844 1 93.12 161 ALA B CA 1
ATOM 4006 C C . ALA B 1 161 ? 7.738 -4.016 14.773 1 93.12 161 ALA B C 1
ATOM 4008 O O . ALA B 1 161 ? 8.445 -3.109 15.219 1 93.12 161 ALA B O 1
ATOM 4009 N N . VAL B 1 162 ? 8.203 -5.051 14.109 1 94.25 162 VAL B N 1
ATOM 4010 C CA . VAL B 1 162 ? 9.641 -5.316 14.055 1 94.25 162 VAL B CA 1
ATOM 4011 C C . VAL B 1 162 ? 10.273 -4.48 12.953 1 94.25 162 VAL B C 1
ATOM 4013 O O . VAL B 1 162 ? 11.344 -3.9 13.141 1 94.25 162 VAL B O 1
ATOM 4016 N N . PHE B 1 163 ? 9.609 -4.387 11.805 1 96.25 163 PHE B N 1
ATOM 4017 C CA . PHE B 1 163 ? 10.148 -3.674 10.648 1 96.25 163 PHE B CA 1
ATOM 4018 C C . PHE B 1 163 ? 9.32 -2.428 10.352 1 96.25 163 PHE B C 1
ATOM 4020 O O . PHE B 1 163 ? 8.109 -2.416 10.562 1 96.25 163 PHE B O 1
ATOM 4027 N N . PRO B 1 164 ? 9.977 -1.356 9.891 1 97.5 164 PRO B N 1
ATOM 4028 C CA . PRO B 1 164 ? 9.219 -0.21 9.391 1 97.5 164 PRO B CA 1
ATOM 4029 C C . PRO B 1 164 ? 8.609 -0.466 8.016 1 97.5 164 PRO B C 1
ATOM 4031 O O . PRO B 1 164 ? 8.984 -1.421 7.332 1 97.5 164 PRO B O 1
ATOM 4034 N N . VAL B 1 165 ? 7.645 0.243 7.68 1 97.69 165 VAL B N 1
ATOM 4035 C CA . VAL B 1 165 ? 7.148 0.307 6.309 1 97.69 165 VAL B CA 1
ATOM 4036 C C . VAL B 1 165 ? 7.613 1.604 5.652 1 97.69 165 VAL B C 1
ATOM 4038 O O . VAL B 1 165 ? 7.258 2.697 6.098 1 97.69 165 VAL B O 1
ATOM 4041 N N . ARG B 1 166 ? 8.383 1.498 4.562 1 97.5 166 ARG B N 1
ATOM 4042 C CA . ARG B 1 166 ? 9.055 2.658 3.982 1 97.5 166 ARG B CA 1
ATOM 4043 C C . ARG B 1 166 ? 8.367 3.094 2.691 1 97.5 166 ARG B C 1
ATOM 4045 O O . ARG B 1 166 ? 8.781 4.07 2.062 1 97.5 166 ARG B O 1
ATOM 4052 N N . THR B 1 167 ? 7.309 2.398 2.303 1 96.94 167 THR B N 1
ATOM 4053 C CA . THR B 1 167 ? 6.613 2.775 1.076 1 96.94 167 THR B CA 1
ATOM 4054 C C . THR B 1 167 ? 6.141 4.223 1.146 1 96.94 167 THR B C 1
ATOM 4056 O O . THR B 1 167 ? 5.84 4.734 2.229 1 96.94 167 THR B O 1
ATOM 4059 N N . GLY B 1 168 ? 6.07 4.918 -0.006 1 97.94 168 GLY B N 1
ATOM 4060 C CA . GLY B 1 168 ? 5.668 6.316 -0.054 1 97.94 168 GLY B CA 1
ATOM 4061 C C . GLY B 1 168 ? 4.168 6.5 -0.137 1 97.94 168 GLY B C 1
ATOM 4062 O O . GLY B 1 168 ? 3.684 7.383 -0.851 1 97.94 168 GLY B O 1
ATOM 4063 N N . THR B 1 169 ? 3.436 5.621 0.444 1 97.94 169 THR B N 1
ATOM 4064 C CA . THR B 1 169 ? 1.978 5.672 0.426 1 97.94 169 THR B CA 1
ATOM 4065 C C . THR B 1 169 ? 1.416 5.613 1.844 1 97.94 169 THR B C 1
ATOM 4067 O O . THR B 1 169 ? 2.078 6.027 2.797 1 97.94 169 THR B O 1
ATOM 4070 N N . HIS B 1 170 ? 0.177 5.164 2.033 1 97.75 170 HIS B N 1
ATOM 4071 C CA . HIS B 1 170 ? -0.565 5.309 3.281 1 97.75 170 HIS B CA 1
ATOM 4072 C C . HIS B 1 170 ? 0.085 4.512 4.406 1 97.75 170 HIS B C 1
ATOM 4074 O O . HIS B 1 170 ? -0.114 4.812 5.582 1 97.75 170 HIS B O 1
ATOM 4080 N N . TYR B 1 171 ? 0.889 3.586 4.094 1 97.56 171 TYR B N 1
ATOM 4081 C CA . TYR B 1 171 ? 1.382 2.686 5.129 1 97.56 171 TYR B CA 1
ATOM 4082 C C . TYR B 1 171 ? 2.729 3.156 5.664 1 97.56 171 TYR B C 1
ATOM 4084 O O . TYR B 1 171 ? 3.342 2.486 6.496 1 97.56 171 TYR B O 1
ATOM 4092 N N . ASN B 1 172 ? 3.234 4.297 5.219 1 98.56 172 ASN B N 1
ATOM 4093 C CA . ASN B 1 172 ? 4.531 4.832 5.617 1 98.56 172 ASN B CA 1
ATOM 4094 C C . ASN B 1 172 ? 4.605 5.047 7.129 1 98.56 172 ASN B C 1
ATOM 4096 O O . ASN B 1 172 ? 3.879 5.879 7.676 1 98.56 172 ASN B O 1
ATOM 4100 N N . SER B 1 173 ? 5.535 4.344 7.773 1 98.56 173 SER B N 1
ATOM 4101 C CA . SER B 1 173 ? 5.656 4.41 9.227 1 98.56 173 SER B CA 1
ATOM 4102 C C . SER B 1 173 ? 6.121 5.789 9.68 1 98.56 173 SER B C 1
ATOM 4104 O O . SER B 1 173 ? 5.574 6.352 10.625 1 98.56 173 SER B O 1
ATOM 4106 N N . ALA B 1 174 ? 7.09 6.301 8.992 1 98.88 174 ALA B N 1
ATOM 4107 C CA . ALA B 1 174 ? 7.691 7.562 9.406 1 98.88 174 ALA B CA 1
ATOM 4108 C C . ALA B 1 174 ? 6.676 8.695 9.367 1 98.88 174 ALA B C 1
ATOM 4110 O O . ALA B 1 174 ? 6.602 9.508 10.289 1 98.88 174 ALA B O 1
ATOM 4111 N N . PHE B 1 175 ? 5.875 8.758 8.32 1 98.88 175 PHE B N 1
ATOM 4112 C CA . PHE B 1 175 ? 4.887 9.82 8.18 1 98.88 175 PHE B CA 1
ATOM 4113 C C . PHE B 1 175 ? 3.91 9.805 9.352 1 98.88 175 PHE B C 1
ATOM 4115 O O . PHE B 1 175 ? 3.658 10.844 9.969 1 98.88 175 PHE B O 1
ATOM 4122 N N . ALA B 1 176 ? 3.369 8.617 9.617 1 98.81 176 ALA B N 1
ATOM 4123 C CA . ALA B 1 176 ? 2.412 8.484 10.711 1 98.81 176 ALA B CA 1
ATOM 4124 C C . ALA B 1 176 ? 3.025 8.93 12.031 1 98.81 176 ALA B C 1
ATOM 4126 O O . ALA B 1 176 ? 2.355 9.57 12.852 1 98.81 176 ALA B O 1
ATOM 4127 N N . LEU B 1 177 ? 4.254 8.625 12.188 1 98.88 177 LEU B N 1
ATOM 4128 C CA . LEU B 1 177 ? 4.902 8.945 13.453 1 98.88 177 LEU B CA 1
ATOM 4129 C C . LEU B 1 177 ? 5.195 10.438 13.555 1 98.88 177 LEU B C 1
ATOM 4131 O O . LEU B 1 177 ? 5.145 11.016 14.641 1 98.88 177 LEU B O 1
ATOM 4135 N N . VAL B 1 178 ? 5.52 11.086 12.414 1 98.69 178 VAL B N 1
ATOM 4136 C CA . VAL B 1 178 ? 5.684 12.539 12.422 1 98.69 178 VAL B CA 1
ATOM 4137 C C . VAL B 1 178 ? 4.371 13.203 12.828 1 98.69 178 VAL B C 1
ATOM 4139 O O . VAL B 1 178 ? 4.359 14.109 13.672 1 98.69 178 VAL B O 1
ATOM 4142 N N . MET B 1 179 ? 3.25 12.734 12.273 1 98.56 179 MET B N 1
ATOM 4143 C CA . MET B 1 179 ? 1.939 13.281 12.602 1 98.56 179 MET B CA 1
ATOM 4144 C C . MET B 1 179 ? 1.601 13.047 14.07 1 98.56 179 MET B C 1
ATOM 4146 O O . MET B 1 179 ? 1.145 13.953 14.766 1 98.56 179 MET B O 1
ATOM 4150 N N . ALA B 1 180 ? 1.883 11.836 14.523 1 98.75 180 ALA B N 1
ATOM 4151 C CA . ALA B 1 180 ? 1.559 11.445 15.898 1 98.75 180 ALA B CA 1
ATOM 4152 C C . ALA B 1 180 ? 2.424 12.195 16.906 1 98.75 180 ALA B C 1
ATOM 4154 O O . ALA B 1 180 ? 1.986 12.477 18.016 1 98.75 180 ALA B O 1
ATOM 4155 N N . MET B 1 181 ? 3.641 12.531 16.531 1 98.31 181 MET B N 1
ATOM 4156 C CA . MET B 1 181 ? 4.543 13.273 17.422 1 98.31 181 MET B CA 1
ATOM 4157 C C . MET B 1 181 ? 3.965 14.641 17.75 1 98.31 181 MET B C 1
ATOM 4159 O O . MET B 1 181 ? 4.117 15.125 18.875 1 98.31 181 MET B O 1
ATOM 4163 N N . ALA B 1 182 ? 3.32 15.266 16.766 1 97.5 182 ALA B N 1
ATOM 4164 C CA . ALA B 1 182 ? 2.664 16.547 17.016 1 97.5 182 ALA B CA 1
ATOM 4165 C C . ALA B 1 182 ? 1.654 16.422 18.156 1 97.5 182 ALA B C 1
ATOM 4167 O O . ALA B 1 182 ? 1.594 17.281 19.031 1 97.5 182 ALA B O 1
ATOM 4168 N N . TYR B 1 183 ? 0.917 15.391 18.156 1 98.38 183 TYR B N 1
ATOM 4169 C CA . TYR B 1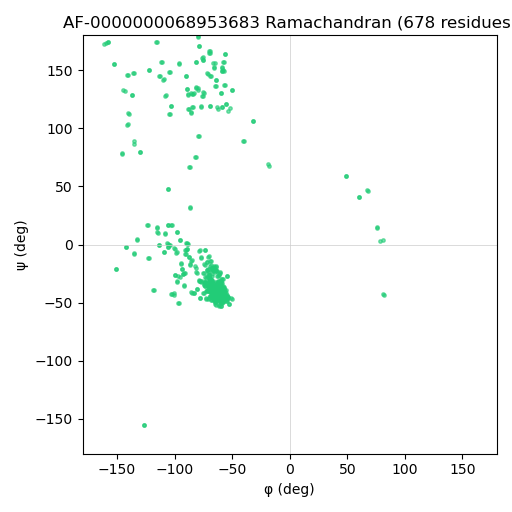 183 ? -0.07 15.125 19.203 1 98.38 183 TYR B CA 1
ATOM 4170 C C . TYR B 1 183 ? 0.609 14.836 20.531 1 98.38 183 TYR B C 1
ATOM 4172 O O . TYR B 1 183 ? 0.214 15.375 21.578 1 98.38 183 TYR B O 1
ATOM 4180 N N . ALA B 1 184 ? 1.597 13.961 20.453 1 98.56 184 ALA B N 1
ATOM 4181 C CA . ALA B 1 184 ? 2.291 13.578 21.688 1 98.56 184 ALA B CA 1
ATOM 4182 C C . ALA B 1 184 ? 2.863 14.805 22.391 1 98.56 184 ALA B C 1
ATOM 4184 O O . ALA B 1 184 ? 2.777 14.914 23.625 1 98.56 184 ALA B O 1
ATOM 4185 N N . ARG B 1 185 ? 3.389 15.719 21.672 1 97.38 185 ARG B N 1
ATOM 4186 C CA . ARG B 1 185 ? 3.988 16.922 22.234 1 97.38 185 ARG B CA 1
ATOM 4187 C C . ARG B 1 185 ? 2.916 17.875 22.766 1 97.38 185 ARG B C 1
ATOM 4189 O O . ARG B 1 185 ? 3.027 18.375 23.875 1 97.38 185 ARG B O 1
ATOM 4196 N N . THR B 1 186 ? 1.888 18.078 21.969 1 97.31 186 THR B N 1
ATOM 4197 C CA . THR B 1 186 ? 0.857 19.062 22.312 1 97.31 186 THR B CA 1
ATOM 4198 C C . THR B 1 186 ? 0.033 18.562 23.5 1 97.31 186 THR B C 1
ATOM 4200 O O . THR B 1 186 ? -0.309 19.359 24.391 1 97.31 186 THR B O 1
ATOM 4203 N N . HIS B 1 187 ? -0.273 17.281 23.516 1 97.38 187 HIS B N 1
ATOM 4204 C CA . HIS B 1 187 ? -1.089 16.688 24.562 1 97.38 187 HIS B CA 1
ATOM 4205 C C . HIS B 1 187 ? -0.231 16.25 25.75 1 97.38 187 HIS B C 1
ATOM 4207 O O . HIS B 1 187 ? -0.758 15.875 26.797 1 97.38 187 HIS B O 1
ATOM 4213 N N . GLN B 1 188 ? 1.084 16.266 25.578 1 97.5 188 GLN B N 1
ATOM 4214 C CA . GLN B 1 188 ? 2.027 15.766 26.578 1 97.5 188 GLN B CA 1
ATOM 4215 C C . GLN B 1 188 ? 1.791 14.289 26.875 1 97.5 188 GLN B C 1
ATOM 4217 O O . GLN B 1 188 ? 1.689 13.891 28.047 1 97.5 188 GLN B O 1
ATOM 4222 N N . ASP B 1 189 ? 1.544 13.617 25.859 1 98.12 189 ASP B N 1
ATOM 4223 C CA . ASP B 1 189 ? 1.451 12.164 25.922 1 98.12 189 ASP B CA 1
ATOM 4224 C C . ASP B 1 189 ? 2.838 11.531 25.938 1 98.12 189 ASP B C 1
ATOM 4226 O O . ASP B 1 189 ? 3.346 11.094 24.906 1 98.12 189 ASP B O 1
ATOM 4230 N N . PHE B 1 190 ? 3.375 11.266 27.062 1 98 190 PHE B N 1
ATOM 4231 C CA . PHE B 1 190 ? 4.75 10.82 27.234 1 98 190 PHE B CA 1
ATOM 4232 C C . PHE B 1 190 ? 4.902 9.367 26.797 1 98 190 PHE B C 1
ATOM 4234 O O . PHE B 1 190 ? 5.953 8.969 26.297 1 98 190 PHE B O 1
ATOM 4241 N N . THR B 1 191 ? 3.84 8.602 27 1 98.25 191 THR B N 1
ATOM 4242 C CA . THR B 1 191 ? 3.887 7.199 26.609 1 98.25 191 THR B CA 1
ATOM 4243 C C . THR B 1 191 ? 4.055 7.066 25.094 1 98.25 191 THR B C 1
ATOM 4245 O O . THR B 1 191 ? 4.93 6.336 24.625 1 98.25 191 THR B O 1
ATOM 4248 N N . LEU B 1 192 ? 3.262 7.777 24.375 1 98.75 192 LEU B N 1
ATOM 4249 C CA . LEU B 1 192 ? 3.357 7.738 22.922 1 98.75 192 LEU B CA 1
ATOM 4250 C C . LEU B 1 192 ? 4.684 8.32 22.453 1 98.75 192 LEU B C 1
ATOM 4252 O O . LEU B 1 192 ? 5.32 7.773 21.547 1 98.75 192 LEU B O 1
ATOM 4256 N N . ARG B 1 193 ? 5.066 9.438 23.031 1 98.62 193 ARG B N 1
ATOM 4257 C CA . ARG B 1 193 ? 6.32 10.07 22.641 1 98.62 193 ARG B CA 1
ATOM 4258 C C . ARG B 1 193 ? 7.496 9.117 22.812 1 98.62 193 ARG B C 1
ATOM 4260 O O . ARG B 1 193 ? 8.328 8.984 21.906 1 98.62 193 ARG B O 1
ATOM 4267 N N . ARG B 1 194 ? 7.555 8.43 23.906 1 98.5 194 ARG B N 1
ATOM 4268 C CA . ARG B 1 194 ? 8.633 7.484 24.188 1 98.5 194 ARG B CA 1
ATOM 4269 C C . ARG B 1 194 ? 8.617 6.328 23.188 1 98.5 194 ARG B C 1
ATOM 4271 O O . ARG B 1 194 ? 9.664 5.891 22.719 1 98.5 194 ARG B O 1
ATOM 4278 N N . ALA B 1 195 ? 7.395 5.836 22.922 1 98.75 195 ALA B N 1
ATOM 4279 C CA . ALA B 1 195 ? 7.258 4.746 21.953 1 98.75 195 ALA B CA 1
ATOM 4280 C C . ALA B 1 195 ? 7.766 5.16 20.578 1 98.75 195 ALA B C 1
ATOM 4282 O O . ALA B 1 195 ? 8.461 4.395 19.906 1 98.75 195 ALA B O 1
ATOM 4283 N N . ILE B 1 196 ? 7.434 6.379 20.156 1 98.88 196 ILE B N 1
ATOM 4284 C CA . ILE B 1 196 ? 7.84 6.895 18.859 1 98.88 196 ILE B CA 1
ATOM 4285 C C . ILE B 1 196 ? 9.359 7.031 18.812 1 98.88 196 ILE B C 1
ATOM 4287 O O . ILE B 1 196 ? 10 6.555 17.875 1 98.88 196 ILE B O 1
ATOM 4291 N N . VAL B 1 197 ? 9.922 7.645 19.812 1 98.69 197 VAL B N 1
ATOM 4292 C CA . VAL B 1 197 ? 11.359 7.895 19.844 1 98.69 197 VAL B CA 1
ATOM 4293 C C . VAL B 1 197 ? 12.117 6.566 19.828 1 98.69 197 VAL B C 1
ATOM 4295 O O . VAL B 1 197 ? 13.039 6.379 19.031 1 98.69 197 VAL B O 1
ATOM 4298 N N . ARG B 1 198 ? 11.703 5.66 20.625 1 98.5 198 ARG B N 1
ATOM 4299 C CA . ARG B 1 198 ? 12.352 4.359 20.719 1 98.5 198 ARG B CA 1
ATOM 4300 C C . ARG B 1 198 ? 12.297 3.621 19.391 1 98.5 198 ARG B C 1
ATOM 4302 O O . ARG B 1 198 ? 13.312 3.121 18.906 1 98.5 198 ARG B O 1
ATOM 4309 N N . ARG B 1 199 ? 11.172 3.572 18.828 1 98.44 199 ARG B N 1
ATOM 4310 C CA . ARG B 1 199 ? 10.992 2.789 17.609 1 98.44 199 ARG B CA 1
ATOM 4311 C C . ARG B 1 199 ? 11.68 3.457 16.438 1 98.44 199 ARG B C 1
ATOM 4313 O O . ARG B 1 199 ? 12.242 2.777 15.562 1 98.44 199 ARG B O 1
ATOM 4320 N N . ALA B 1 200 ? 11.602 4.773 16.344 1 98.69 200 ALA B N 1
ATOM 4321 C CA . ALA B 1 200 ? 12.305 5.496 15.281 1 98.69 200 ALA B CA 1
ATOM 4322 C C . ALA B 1 200 ? 13.789 5.172 15.281 1 98.69 200 ALA B C 1
ATOM 4324 O O . ALA B 1 200 ? 14.375 4.895 14.234 1 98.69 200 ALA B O 1
ATOM 4325 N N . HIS B 1 201 ? 14.398 5.184 16.469 1 98.69 201 HIS B N 1
ATOM 4326 C CA . HIS B 1 201 ? 15.82 4.871 16.578 1 98.69 201 HIS B CA 1
ATOM 4327 C C . HIS B 1 201 ? 16.109 3.426 16.172 1 98.69 201 HIS B C 1
ATOM 4329 O O . HIS B 1 201 ? 17.094 3.148 15.492 1 98.69 201 HIS B O 1
ATOM 4335 N N . ARG B 1 202 ? 15.242 2.549 16.547 1 98.06 202 ARG B N 1
ATOM 4336 C CA . ARG B 1 202 ? 15.438 1.14 16.219 1 98.06 202 ARG B CA 1
ATOM 4337 C C . ARG B 1 202 ? 15.305 0.898 14.719 1 98.06 202 ARG B C 1
ATOM 4339 O O . ARG B 1 202 ? 16.062 0.127 14.141 1 98.06 202 ARG B O 1
ATOM 4346 N N . TRP B 1 203 ? 14.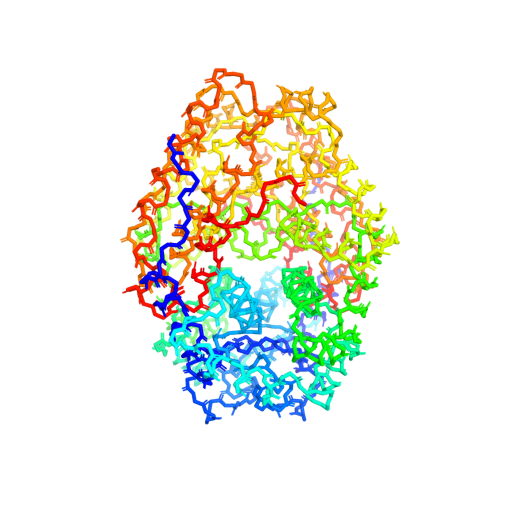305 1.505 14.125 1 98.25 203 TRP B N 1
ATOM 4347 C CA . TRP B 1 203 ? 13.977 1.262 12.727 1 98.25 203 TRP B CA 1
ATOM 4348 C C . TRP B 1 203 ? 14.977 1.958 11.805 1 98.25 203 TRP B C 1
ATOM 4350 O O . TRP B 1 203 ? 15.383 1.396 10.789 1 98.25 203 TRP B O 1
ATOM 4360 N N . PHE B 1 204 ? 15.352 3.199 12.141 1 98.5 204 PHE B N 1
ATOM 4361 C CA . PHE B 1 204 ? 15.961 4.07 11.141 1 98.5 204 PHE B CA 1
ATOM 4362 C C . PHE B 1 204 ? 17.344 4.535 11.602 1 98.5 204 PHE B C 1
ATOM 4364 O O . PHE B 1 204 ? 18.094 5.102 10.812 1 98.5 204 PHE B O 1
ATOM 4371 N N . GLY B 1 205 ? 17.688 4.328 12.812 1 98.31 205 GLY B N 1
ATOM 4372 C CA . GLY B 1 205 ? 18.875 4.918 13.414 1 98.31 205 GLY B CA 1
ATOM 4373 C C . GLY B 1 205 ? 20.156 4.516 12.727 1 98.31 205 GLY B C 1
ATOM 4374 O O . GLY B 1 205 ? 21.141 5.262 12.742 1 98.31 205 GLY B O 1
ATOM 4375 N N . HIS B 1 206 ? 20.172 3.385 12.031 1 96.25 206 HIS B N 1
ATOM 4376 C CA . HIS B 1 206 ? 21.406 2.885 11.438 1 96.25 206 HIS B CA 1
ATOM 4377 C C . HIS B 1 206 ? 21.312 2.873 9.914 1 96.25 206 HIS B C 1
ATOM 4379 O O . HIS B 1 206 ? 22.141 2.25 9.25 1 96.25 206 HIS B O 1
ATOM 4385 N N . ASP B 1 207 ? 20.297 3.49 9.445 1 97.19 207 ASP B N 1
ATOM 4386 C CA . ASP B 1 207 ? 20.156 3.551 7.996 1 97.19 207 ASP B CA 1
ATOM 4387 C C . ASP B 1 207 ? 21.312 4.352 7.371 1 97.19 207 ASP B C 1
ATOM 4389 O O . ASP B 1 207 ? 21.766 5.336 7.953 1 97.19 207 ASP B O 1
ATOM 4393 N N . GLN B 1 208 ? 21.766 3.881 6.23 1 95.44 208 GLN B N 1
ATOM 4394 C CA . GLN B 1 208 ? 22.875 4.527 5.551 1 95.44 208 GLN B CA 1
ATOM 4395 C C . GLN B 1 208 ? 22.672 4.531 4.035 1 95.44 208 GLN B C 1
ATOM 4397 O O . GLN B 1 208 ? 22.125 3.582 3.477 1 95.44 208 GLN B O 1
ATOM 4402 N N . LYS B 1 209 ? 23.156 5.594 3.434 1 94.5 209 LYS B N 1
ATOM 4403 C CA . LYS B 1 209 ? 23.188 5.703 1.978 1 94.5 209 LYS B CA 1
ATOM 4404 C C . LYS B 1 209 ? 21.828 5.344 1.372 1 94.5 209 LYS B C 1
ATOM 4406 O O . LYS B 1 209 ? 21.734 4.449 0.53 1 94.5 209 LYS B O 1
ATOM 4411 N N . TYR B 1 210 ? 20.844 6.109 1.817 1 97 210 TYR B N 1
ATOM 4412 C CA . TYR B 1 210 ? 19.5 5.816 1.332 1 97 210 TYR B CA 1
ATOM 4413 C C . TYR B 1 210 ? 19.469 5.695 -0.187 1 97 210 TYR B C 1
ATOM 4415 O O . TYR B 1 210 ? 20.078 6.516 -0.888 1 97 210 TYR B O 1
ATOM 4423 N N . PRO B 1 211 ? 18.844 4.68 -0.722 1 95.5 211 PRO B N 1
ATOM 4424 C CA . PRO B 1 211 ? 18.859 4.422 -2.164 1 95.5 211 PRO B CA 1
ATOM 4425 C C . PRO B 1 211 ? 17.844 5.266 -2.926 1 95.5 211 PRO B C 1
ATOM 4427 O O . PRO B 1 211 ? 16.906 4.727 -3.506 1 95.5 211 PRO B O 1
ATOM 4430 N N . ALA B 1 212 ? 18.109 6.527 -3.113 1 96 212 ALA B N 1
ATOM 4431 C CA . ALA B 1 212 ? 17.172 7.48 -3.715 1 96 212 ALA B CA 1
ATOM 4432 C C . ALA B 1 212 ? 16.969 7.188 -5.199 1 96 212 ALA B C 1
ATOM 4434 O O . ALA B 1 212 ? 16.016 7.672 -5.809 1 96 212 ALA B O 1
ATOM 4435 N N . ARG B 1 213 ? 17.828 6.355 -5.797 1 93.56 213 ARG B N 1
ATOM 4436 C CA . ARG B 1 213 ? 17.656 5.961 -7.191 1 93.56 213 ARG B CA 1
ATOM 4437 C C . ARG B 1 213 ? 16.422 5.098 -7.375 1 93.56 213 ARG B C 1
ATOM 4439 O O . ARG B 1 213 ? 15.906 4.961 -8.492 1 93.56 213 ARG B O 1
ATOM 4446 N N . TYR B 1 214 ? 15.961 4.5 -6.32 1 94.31 214 TYR B N 1
ATOM 4447 C CA . TYR B 1 214 ? 14.82 3.602 -6.395 1 94.31 214 TYR B CA 1
ATOM 4448 C C . TYR B 1 214 ? 13.539 4.316 -5.992 1 94.31 214 TYR B C 1
ATOM 4450 O O . TYR B 1 214 ? 12.5 3.682 -5.793 1 94.31 214 TYR B O 1
ATOM 4458 N N . GLU B 1 215 ? 13.578 5.66 -5.852 1 92.94 215 GLU B N 1
ATOM 4459 C CA . GLU B 1 215 ? 12.438 6.559 -5.715 1 92.94 215 GLU B CA 1
ATOM 4460 C C . GLU B 1 215 ? 12.258 7.418 -6.961 1 92.94 215 GLU B C 1
ATOM 4462 O O . GLU B 1 215 ? 13.234 7.848 -7.574 1 92.94 215 GLU B O 1
ATOM 4467 N N . PRO B 1 216 ? 10.984 7.676 -7.383 1 95.19 216 PRO B N 1
ATOM 4468 C CA . PRO B 1 216 ? 9.703 7.312 -6.773 1 95.19 216 PRO B CA 1
ATOM 4469 C C . PRO B 1 216 ? 9.109 6.039 -7.367 1 95.19 216 PRO B C 1
ATOM 4471 O O . PRO B 1 216 ? 9.523 5.602 -8.445 1 95.19 216 PRO B O 1
ATOM 4474 N N . GLY B 1 217 ? 8.273 5.402 -6.566 1 95.56 217 GLY B N 1
ATOM 4475 C CA . GLY B 1 217 ? 7.316 4.48 -7.16 1 95.56 217 GLY B CA 1
ATOM 4476 C C . GLY B 1 217 ? 6.156 5.184 -7.836 1 95.56 217 GLY B C 1
ATOM 4477 O O . GLY B 1 217 ? 5.859 6.34 -7.531 1 95.56 217 GLY B O 1
ATOM 4478 N N . GLY B 1 218 ? 5.477 4.488 -8.703 1 95.31 218 GLY B N 1
ATOM 4479 C CA . GLY B 1 218 ? 4.465 5.074 -9.562 1 95.31 218 GLY B CA 1
ATOM 4480 C C . GLY B 1 218 ? 3.213 5.492 -8.812 1 95.31 218 GLY B C 1
ATOM 4481 O O . GLY B 1 218 ? 2.383 6.234 -9.344 1 95.31 218 GLY B O 1
ATOM 4482 N N . ASP B 1 219 ? 3.078 5.105 -7.543 1 95.81 219 ASP B N 1
ATOM 4483 C CA . ASP B 1 219 ? 1.878 5.434 -6.781 1 95.81 219 ASP B CA 1
ATOM 4484 C C . ASP B 1 219 ? 2.23 6.188 -5.5 1 95.81 219 ASP B C 1
ATOM 4486 O O . ASP B 1 219 ? 1.436 6.223 -4.559 1 95.81 219 ASP B O 1
ATOM 4490 N N . GLU B 1 220 ? 3.387 6.719 -5.387 1 97.69 220 GLU B N 1
ATOM 4491 C CA . GLU B 1 220 ? 3.861 7.305 -4.133 1 97.69 220 GLU B CA 1
ATOM 4492 C C . GLU B 1 220 ? 3.488 8.781 -4.039 1 97.69 220 GLU B C 1
ATOM 4494 O O . GLU B 1 220 ? 3.623 9.523 -5.012 1 97.69 220 GLU B O 1
ATOM 4499 N N . PHE B 1 221 ? 2.965 9.219 -2.924 1 98.25 221 PHE B N 1
ATOM 4500 C CA . PHE B 1 221 ? 2.732 10.633 -2.656 1 98.25 221 PHE B CA 1
ATOM 4501 C C . PHE B 1 221 ? 3.625 11.125 -1.522 1 98.25 221 PHE B C 1
ATOM 4503 O O . PHE B 1 221 ? 3.568 12.297 -1.145 1 98.25 221 PHE B O 1
ATOM 4510 N N . LEU B 1 222 ? 4.465 10.234 -0.937 1 98.62 222 LEU B N 1
ATOM 4511 C CA . LEU B 1 222 ? 5.52 10.531 0.027 1 98.62 222 LEU B CA 1
ATOM 4512 C C . LEU B 1 222 ? 6.871 10.039 -0.482 1 98.62 222 LEU B C 1
ATOM 4514 O O . LEU B 1 222 ? 6.938 9.102 -1.275 1 98.62 222 LEU B O 1
ATOM 4518 N N . SER B 1 223 ? 7.914 10.742 -0.07 1 98.19 223 SER B N 1
ATOM 4519 C CA . SER B 1 223 ? 9.258 10.18 -0.164 1 98.19 223 SER B CA 1
ATOM 4520 C C . SER B 1 223 ? 9.609 9.367 1.081 1 98.19 223 SER B C 1
ATOM 4522 O O . SER B 1 223 ? 9.695 9.922 2.182 1 98.19 223 SER B O 1
ATOM 4524 N N . GLY B 1 224 ? 9.82 8.062 0.83 1 97.62 224 GLY B N 1
ATOM 4525 C CA . GLY B 1 224 ? 10.18 7.246 1.977 1 97.62 224 GLY B CA 1
ATOM 4526 C C . GLY B 1 224 ? 11.398 7.77 2.723 1 97.62 224 GLY B C 1
ATOM 4527 O O . GLY B 1 224 ? 11.367 7.895 3.949 1 97.62 224 GLY B O 1
ATOM 4528 N N . GLY B 1 225 ? 12.398 8.133 2.018 1 98.12 225 GLY B N 1
ATOM 4529 C CA . GLY B 1 225 ? 13.648 8.594 2.609 1 98.12 225 GLY B CA 1
ATOM 4530 C C . GLY B 1 225 ? 13.531 9.953 3.271 1 98.12 225 GLY B C 1
ATOM 4531 O O . GLY B 1 225 ? 13.984 10.141 4.402 1 98.12 225 GLY B O 1
ATOM 4532 N N . LEU B 1 226 ? 12.906 10.922 2.6 1 98.62 226 LEU B N 1
ATOM 4533 C CA . LEU B 1 226 ? 12.812 12.266 3.146 1 98.62 226 LEU B CA 1
ATOM 4534 C C . LEU B 1 226 ? 11.906 12.297 4.375 1 98.62 226 LEU B C 1
ATOM 4536 O O . LEU B 1 226 ? 12.188 13.016 5.34 1 98.62 226 LEU B O 1
ATOM 4540 N N . THR B 1 227 ? 10.836 11.539 4.348 1 98.75 227 THR B N 1
ATOM 4541 C CA . THR B 1 227 ? 9.961 11.477 5.508 1 98.75 227 THR B CA 1
ATOM 4542 C C . THR B 1 227 ? 10.68 10.859 6.699 1 98.75 227 THR B C 1
ATOM 4544 O O . THR B 1 227 ? 10.516 11.305 7.836 1 98.75 227 THR B O 1
ATOM 4547 N N . GLU B 1 228 ? 11.406 9.82 6.406 1 98.69 228 GLU B N 1
ATOM 4548 C CA . GLU B 1 228 ? 12.266 9.234 7.426 1 98.69 228 GLU B CA 1
ATOM 4549 C C . GLU B 1 228 ? 13.188 10.289 8.039 1 98.69 228 GLU B C 1
ATOM 4551 O O . GLU B 1 228 ? 13.328 10.359 9.266 1 98.69 228 GLU B O 1
ATOM 4556 N N . ALA B 1 229 ? 13.773 11.086 7.223 1 98.62 229 ALA B N 1
ATOM 4557 C CA . ALA B 1 229 ? 14.688 12.125 7.691 1 98.62 229 ALA B CA 1
ATOM 4558 C C . ALA B 1 229 ? 13.953 13.141 8.562 1 98.62 229 ALA B C 1
ATOM 4560 O O . ALA B 1 229 ? 14.484 13.594 9.578 1 98.62 229 ALA B O 1
ATOM 4561 N N . VAL B 1 230 ? 12.742 13.5 8.156 1 98.62 230 VAL B N 1
ATOM 4562 C CA . VAL B 1 230 ? 11.961 14.445 8.945 1 98.62 230 VAL B CA 1
ATOM 4563 C C . VAL B 1 230 ? 11.672 13.859 10.32 1 98.62 230 VAL B C 1
ATOM 4565 O O . VAL B 1 230 ? 11.773 14.555 11.336 1 98.62 230 VAL B O 1
ATOM 4568 N N . LEU B 1 231 ? 11.312 12.586 10.352 1 98.75 231 LEU B N 1
ATOM 4569 C CA . LEU B 1 231 ? 11.062 11.938 11.633 1 98.75 231 LEU B CA 1
ATOM 4570 C C . LEU B 1 231 ? 12.32 11.922 12.5 1 98.75 231 LEU B C 1
ATOM 4572 O O . LEU B 1 231 ? 12.266 12.258 13.688 1 98.75 231 LEU B O 1
ATOM 4576 N N . MET B 1 232 ? 13.422 11.555 11.898 1 98.69 232 MET B N 1
ATOM 4577 C CA . MET B 1 232 ? 14.664 11.453 12.656 1 98.69 232 MET B CA 1
ATOM 4578 C C . MET B 1 232 ? 15.109 12.82 13.156 1 98.69 232 MET B C 1
ATOM 4580 O O . MET B 1 232 ? 15.68 12.938 14.242 1 98.69 232 MET B O 1
ATOM 4584 N N . HIS B 1 233 ? 14.875 13.836 12.367 1 98.12 233 HIS B N 1
ATOM 4585 C CA . HIS B 1 233 ? 15.125 15.195 12.82 1 98.12 233 HIS B CA 1
ATOM 4586 C C . HIS B 1 233 ? 14.297 15.523 14.062 1 98.12 233 HIS B C 1
ATOM 4588 O O . HIS B 1 233 ? 14.773 16.234 14.953 1 98.12 233 HIS B O 1
ATOM 4594 N N . ALA B 1 234 ? 13.125 15.031 14.109 1 97.06 234 ALA B N 1
ATOM 4595 C CA . ALA B 1 234 ? 12.195 15.336 15.203 1 97.06 234 ALA B CA 1
ATOM 4596 C C . ALA B 1 234 ? 12.586 14.594 16.469 1 97.06 234 ALA B C 1
ATOM 4598 O O . ALA B 1 234 ? 12.266 15.031 17.578 1 97.06 234 ALA B O 1
ATOM 4599 N N . VAL B 1 235 ? 13.297 13.461 16.344 1 97.56 235 VAL B N 1
ATOM 4600 C CA . VAL B 1 235 ? 13.477 12.625 17.531 1 97.56 235 VAL B CA 1
ATOM 4601 C C . VAL B 1 235 ? 14.922 12.695 18 1 97.56 235 VAL B C 1
ATOM 4603 O O . VAL B 1 235 ? 15.273 12.156 19.062 1 97.56 235 VAL B O 1
ATOM 4606 N N . MET B 1 236 ? 15.789 13.352 17.25 1 97.31 236 MET B N 1
ATOM 4607 C CA . MET B 1 236 ? 17.203 13.469 17.594 1 97.31 236 MET B CA 1
ATOM 4608 C C . MET B 1 236 ? 17.547 14.898 17.984 1 97.31 236 MET B C 1
ATOM 4610 O O . MET B 1 236 ? 16.859 15.836 17.578 1 97.31 236 MET B O 1
ATOM 4614 N N . ASP B 1 237 ? 18.641 15.062 18.766 1 94.38 237 ASP B N 1
ATOM 4615 C CA . ASP B 1 237 ? 19.172 16.406 18.969 1 94.38 237 ASP B CA 1
ATOM 4616 C C . ASP B 1 237 ? 19.984 16.859 17.781 1 94.38 237 ASP B C 1
ATOM 4618 O O . ASP B 1 237 ? 20.266 16.078 16.859 1 94.38 237 ASP B O 1
ATOM 4622 N N . GLY B 1 238 ? 20.359 18.109 17.75 1 92.06 238 GLY B N 1
ATOM 4623 C CA . GLY B 1 238 ? 21 18.719 16.594 1 92.06 238 GLY B CA 1
ATOM 4624 C C . GLY B 1 238 ? 22.281 18.016 16.188 1 92.06 238 GLY B C 1
ATOM 4625 O O . GLY B 1 238 ? 22.453 17.688 15.008 1 92.06 238 GLY B O 1
ATOM 4626 N N . CYS B 1 239 ? 23.156 17.719 17.078 1 94.19 239 CYS B N 1
ATOM 4627 C CA . CYS B 1 239 ? 24.438 17.078 16.781 1 94.19 239 CYS B CA 1
ATOM 4628 C C . CYS B 1 239 ? 24.219 15.656 16.297 1 94.19 239 CYS B C 1
ATOM 4630 O O . CYS B 1 239 ? 24.812 15.242 15.297 1 94.19 239 CYS B O 1
ATOM 4632 N N . ALA B 1 240 ? 23.375 15 17 1 96.62 240 ALA B N 1
ATOM 4633 C CA . ALA B 1 240 ? 23.094 13.617 16.625 1 96.62 240 ALA B CA 1
ATOM 4634 C C . ALA B 1 240 ? 22.469 13.539 15.242 1 96.62 240 ALA B C 1
ATOM 4636 O O . ALA B 1 240 ? 22.797 12.648 14.453 1 96.62 240 ALA B O 1
ATOM 4637 N N . PHE B 1 241 ? 21.594 14.438 14.992 1 97.75 241 PHE B N 1
ATOM 4638 C CA . PHE B 1 241 ? 20.938 14.438 13.688 1 97.75 241 PHE B CA 1
ATOM 4639 C C . PHE B 1 241 ? 21.953 14.711 12.578 1 97.75 241 PHE B C 1
ATOM 4641 O O . PHE B 1 241 ? 21.906 14.086 11.523 1 97.75 241 PHE B O 1
ATOM 4648 N N . SER B 1 242 ? 22.812 15.656 12.797 1 97.19 242 SER B N 1
ATOM 4649 C CA . SER B 1 242 ? 23.812 15.992 11.797 1 97.19 242 SER B CA 1
ATOM 4650 C C . SER B 1 242 ? 24.672 14.781 11.445 1 97.19 242 SER B C 1
ATOM 4652 O O . SER B 1 242 ? 24.969 14.539 10.273 1 97.19 242 SER B O 1
ATOM 4654 N N . GLU B 1 243 ? 25.078 14.039 12.414 1 97.69 243 GLU B N 1
ATOM 4655 C CA . GLU B 1 243 ? 25.875 12.836 12.195 1 97.69 243 GLU B CA 1
ATOM 4656 C C . GLU B 1 243 ? 25.078 11.773 11.445 1 97.69 243 GLU B C 1
ATOM 4658 O O . GLU B 1 243 ? 25.578 11.148 10.516 1 97.69 243 GLU B O 1
ATOM 4663 N N . TRP B 1 244 ? 23.844 11.586 11.883 1 98.38 244 TRP B N 1
ATOM 4664 C CA . TRP B 1 244 ? 22.953 10.625 11.242 1 98.38 244 TRP B CA 1
ATOM 4665 C C . TRP B 1 244 ? 22.719 10.992 9.781 1 98.38 244 TRP B C 1
ATOM 4667 O O . TRP B 1 244 ? 22.766 10.125 8.906 1 98.38 244 TRP B O 1
ATOM 4677 N N . TRP B 1 245 ? 22.469 12.258 9.508 1 98.19 245 TRP B N 1
ATOM 4678 C CA . TRP B 1 245 ? 22.219 12.727 8.156 1 98.19 245 TRP B CA 1
ATOM 4679 C C . TRP B 1 245 ? 23.406 12.43 7.246 1 98.19 245 TRP B C 1
ATOM 4681 O O . TRP B 1 245 ? 23.234 12 6.105 1 98.19 245 TRP B O 1
ATOM 4691 N N . GLU B 1 246 ? 24.562 12.633 7.715 1 97.38 246 GLU B N 1
ATOM 4692 C CA . GLU B 1 246 ? 25.781 12.414 6.926 1 97.38 246 GLU B CA 1
ATOM 4693 C C . GLU B 1 246 ? 25.891 10.961 6.473 1 97.38 246 GLU B C 1
ATOM 4695 O O . GLU B 1 246 ? 26.359 10.688 5.367 1 97.38 246 GLU B O 1
ATOM 4700 N N . LEU B 1 247 ? 25.516 10.07 7.32 1 97.44 247 LEU B N 1
ATOM 4701 C CA . LEU B 1 247 ? 25.562 8.648 6.984 1 97.44 247 LEU B CA 1
ATOM 4702 C C . LEU B 1 247 ? 24.391 8.258 6.109 1 97.44 247 LEU B C 1
ATOM 4704 O O . LEU B 1 247 ? 24.5 7.375 5.25 1 97.44 247 LEU B O 1
ATOM 4708 N N . PHE B 1 248 ? 23.281 8.891 6.266 1 98.19 248 PHE B N 1
ATOM 4709 C CA . PHE B 1 248 ? 21.984 8.516 5.699 1 98.19 248 PHE B CA 1
ATOM 4710 C C . PHE B 1 248 ? 21.844 9.055 4.281 1 98.19 248 PHE B C 1
ATOM 4712 O O . PHE B 1 248 ? 21.328 8.367 3.398 1 98.19 248 PHE B O 1
ATOM 4719 N N . VAL B 1 249 ? 22.25 10.281 3.998 1 97.5 249 VAL B N 1
ATOM 4720 C CA . VAL B 1 249 ? 21.969 11.023 2.771 1 97.5 249 VAL B CA 1
ATOM 4721 C C . VAL B 1 249 ? 22.453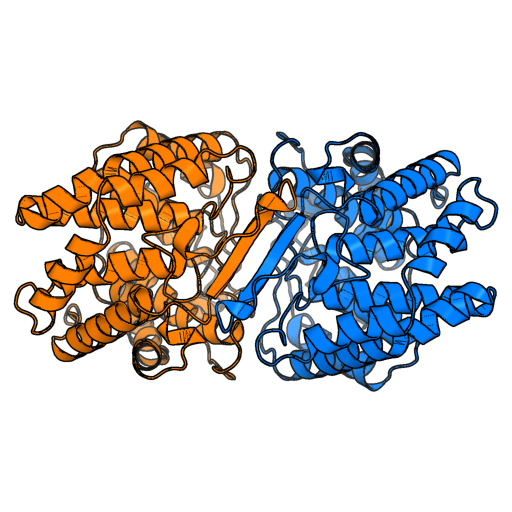 10.227 1.564 1 97.5 249 VAL B C 1
ATOM 4723 O O . VAL B 1 249 ? 23.5 9.586 1.621 1 97.5 249 VAL B O 1
ATOM 4726 N N . PRO B 1 250 ? 21.578 10.234 0.521 1 95.81 250 PRO B N 1
ATOM 4727 C CA . PRO B 1 250 ? 22.016 9.57 -0.709 1 95.81 250 PRO B CA 1
ATOM 4728 C C . PRO B 1 250 ? 23.312 10.141 -1.258 1 95.81 250 PRO B C 1
ATOM 4730 O O . PRO B 1 250 ? 23.656 11.297 -0.976 1 95.81 250 PRO B O 1
ATOM 4733 N N . GLY B 1 251 ? 24.016 9.359 -2.047 1 92.62 251 GLY B N 1
ATOM 4734 C CA . GLY B 1 251 ? 25.156 9.898 -2.773 1 92.62 251 GLY B CA 1
ATOM 4735 C C . GLY B 1 251 ? 24.797 11.094 -3.637 1 92.62 251 GLY B C 1
ATOM 4736 O O . GLY B 1 251 ? 23.625 11.328 -3.93 1 92.62 251 GLY B O 1
ATOM 4737 N N . GLN B 1 252 ? 25.75 11.797 -4.039 1 88.94 252 GLN B N 1
ATOM 4738 C CA . GLN B 1 252 ? 25.547 13.07 -4.738 1 88.94 252 GLN B CA 1
ATOM 4739 C C . GLN B 1 252 ? 24.719 12.875 -5.996 1 88.94 252 GLN B C 1
ATOM 4741 O O . GLN B 1 252 ? 23.797 13.656 -6.262 1 88.94 252 GLN B O 1
ATOM 4746 N N . ALA B 1 253 ? 25.016 11.906 -6.734 1 88.56 253 ALA B N 1
ATOM 4747 C CA . ALA B 1 253 ? 24.281 11.672 -7.977 1 88.56 253 ALA B CA 1
ATOM 4748 C C . ALA B 1 253 ? 22.828 11.344 -7.695 1 88.56 253 ALA B C 1
ATOM 4750 O O . ALA B 1 253 ? 21.922 11.82 -8.406 1 88.56 253 ALA B O 1
ATOM 4751 N N . GLU B 1 254 ? 22.594 10.602 -6.645 1 92.94 254 GLU B N 1
ATOM 4752 C CA . GLU B 1 254 ? 21.234 10.164 -6.34 1 92.94 254 GLU B CA 1
ATOM 4753 C C . GLU B 1 254 ? 20.453 11.258 -5.629 1 92.94 254 GLU B C 1
ATOM 4755 O O . GLU B 1 254 ? 19.219 11.258 -5.656 1 92.94 254 GLU B O 1
ATOM 4760 N N . LEU B 1 255 ? 21.156 12.148 -5 1 95.31 255 LEU B N 1
ATOM 4761 C CA . LEU B 1 255 ? 20.516 13.258 -4.297 1 95.31 255 LEU B CA 1
ATOM 4762 C C . LEU B 1 255 ? 19.688 14.109 -5.258 1 95.31 255 LEU B C 1
ATOM 4764 O O . LEU B 1 255 ? 18.641 14.648 -4.879 1 95.31 255 LEU B O 1
ATOM 4768 N N . ALA B 1 256 ? 20.078 14.188 -6.516 1 94.88 256 ALA B N 1
ATOM 4769 C CA . ALA B 1 256 ? 19.375 14.945 -7.543 1 94.88 256 ALA B CA 1
ATOM 4770 C C . ALA B 1 256 ? 17.938 14.453 -7.703 1 94.88 256 ALA B C 1
ATOM 4772 O O . ALA B 1 256 ? 17.031 15.242 -7.988 1 94.88 256 ALA B O 1
ATOM 4773 N N . ASN B 1 257 ? 17.781 13.18 -7.418 1 94.5 257 ASN B N 1
ATOM 4774 C CA . ASN B 1 257 ? 16.453 12.602 -7.504 1 94.5 257 ASN B CA 1
ATOM 4775 C C . ASN B 1 257 ? 15.508 13.211 -6.473 1 94.5 257 ASN B C 1
ATOM 4777 O O . ASN B 1 257 ? 14.32 13.398 -6.742 1 94.5 257 ASN B O 1
ATOM 4781 N N . TRP B 1 258 ? 15.977 13.523 -5.332 1 97 258 TRP B N 1
ATOM 4782 C CA . TRP B 1 258 ? 15.188 14.133 -4.266 1 97 258 TRP B CA 1
ATOM 4783 C C . TRP B 1 258 ? 14.961 15.617 -4.535 1 97 258 TRP B C 1
ATOM 4785 O O . TRP B 1 258 ? 13.93 16.172 -4.145 1 97 258 TRP B O 1
ATOM 4795 N N . LEU B 1 259 ? 15.922 16.25 -5.18 1 97.88 259 LEU B N 1
ATOM 4796 C CA . LEU B 1 259 ? 15.922 17.703 -5.328 1 97.88 259 LEU B CA 1
ATOM 4797 C C . LEU B 1 259 ? 15.023 18.125 -6.48 1 97.88 259 LEU B C 1
ATOM 4799 O O . LEU B 1 259 ? 14.562 19.281 -6.516 1 97.88 259 LEU B O 1
ATOM 4803 N N . THR B 1 260 ? 14.719 17.25 -7.387 1 97.62 260 THR B N 1
ATOM 4804 C CA . THR B 1 260 ? 14.031 17.609 -8.625 1 97.62 260 THR B CA 1
ATOM 4805 C C . THR B 1 260 ? 12.586 17.125 -8.594 1 97.62 260 THR B C 1
ATOM 4807 O O . THR B 1 260 ? 12.32 15.953 -8.32 1 97.62 260 THR B O 1
ATOM 4810 N N . PRO B 1 261 ? 11.617 18.016 -8.883 1 98.06 261 PRO B N 1
ATOM 4811 C CA . PRO B 1 261 ? 10.219 17.578 -8.945 1 98.06 261 PRO B CA 1
ATOM 4812 C C . PRO B 1 261 ? 10 16.484 -9.992 1 98.06 261 PRO B C 1
ATOM 4814 O O . PRO B 1 261 ? 10.727 16.422 -10.992 1 98.06 261 PRO B O 1
ATOM 4817 N N . VAL B 1 262 ? 9.07 15.656 -9.711 1 97 262 VAL B N 1
ATOM 4818 C CA . VAL B 1 262 ? 8.695 14.625 -10.672 1 97 262 VAL B CA 1
ATOM 4819 C C . VAL B 1 262 ? 7.594 15.148 -11.586 1 97 262 VAL B C 1
ATOM 4821 O O . VAL B 1 262 ? 6.723 15.906 -11.156 1 97 262 VAL B O 1
ATOM 4824 N N . GLU B 1 263 ? 7.605 14.758 -12.812 1 92.88 263 GLU B N 1
ATOM 4825 C CA . GLU B 1 263 ? 6.559 15.109 -13.773 1 92.88 263 GLU B CA 1
ATOM 4826 C C . GLU B 1 263 ? 5.344 14.195 -13.617 1 92.88 263 GLU B C 1
ATOM 4828 O O . GLU B 1 263 ? 5.492 12.984 -13.453 1 92.88 263 GLU B O 1
ATOM 4833 N N . VAL B 1 264 ? 4.211 14.773 -13.633 1 93.19 264 VAL B N 1
ATOM 4834 C CA . VAL B 1 264 ? 2.959 14.031 -13.578 1 93.19 264 VAL B CA 1
ATOM 4835 C C . VAL B 1 264 ? 2.311 14 -14.953 1 93.19 264 VAL B C 1
ATOM 4837 O O . VAL B 1 264 ? 1.798 15.016 -15.43 1 93.19 264 VAL B O 1
ATOM 4840 N N . THR B 1 265 ? 2.266 12.836 -15.547 1 90.56 265 THR B N 1
ATOM 4841 C CA . THR B 1 265 ? 1.925 12.734 -16.969 1 90.56 265 THR B CA 1
ATOM 4842 C C . THR B 1 265 ? 0.427 12.508 -17.141 1 90.56 265 THR B C 1
ATOM 4844 O O . THR B 1 265 ? -0.123 12.773 -18.203 1 90.56 265 THR B O 1
ATOM 4847 N N . ASN B 1 266 ? -0.227 11.945 -16.156 1 89.12 266 ASN B N 1
ATOM 4848 C CA . ASN B 1 266 ? -1.66 11.688 -16.234 1 89.12 266 ASN B CA 1
ATOM 4849 C C . ASN B 1 266 ? -2.352 11.977 -14.906 1 89.12 266 ASN B C 1
ATOM 4851 O O . ASN B 1 266 ? -2.428 11.102 -14.031 1 89.12 266 ASN B O 1
ATOM 4855 N N . ARG B 1 267 ? -2.998 13.016 -14.797 1 89.31 267 ARG B N 1
ATOM 4856 C CA . ARG B 1 267 ? -3.576 13.477 -13.539 1 89.31 267 ARG B CA 1
ATOM 4857 C C . ARG B 1 267 ? -5 12.953 -13.367 1 89.31 267 ARG B C 1
ATOM 4859 O O . ARG B 1 267 ? -5.594 13.094 -12.297 1 89.31 267 ARG B O 1
ATOM 4866 N N . SER B 1 268 ? -5.5 12.281 -14.391 1 86.56 268 SER B N 1
ATOM 4867 C CA . SER B 1 268 ? -6.836 11.711 -14.289 1 86.56 268 SER B CA 1
ATOM 4868 C C . SER B 1 268 ? -6.797 10.328 -13.648 1 86.56 268 SER B C 1
ATOM 4870 O O . SER B 1 268 ? -7.828 9.805 -13.219 1 86.56 268 SER B O 1
ATOM 4872 N N . ASP B 1 269 ? -5.633 9.766 -13.648 1 87.62 269 ASP B N 1
ATOM 4873 C CA . ASP B 1 269 ? -5.453 8.484 -12.969 1 87.62 269 ASP B CA 1
ATOM 4874 C C . ASP B 1 269 ? -5.223 8.688 -11.469 1 87.62 269 ASP B C 1
ATOM 4876 O O . ASP B 1 269 ? -4.34 9.445 -11.07 1 87.62 269 ASP B O 1
ATOM 4880 N N . PRO B 1 270 ? -5.973 7.961 -10.672 1 85.38 270 PRO B N 1
ATOM 4881 C CA . PRO B 1 270 ? -5.891 8.195 -9.227 1 85.38 270 PRO B CA 1
ATOM 4882 C C . PRO B 1 270 ? -4.512 7.879 -8.656 1 85.38 270 PRO B C 1
ATOM 4884 O O . PRO B 1 270 ? -4.066 8.531 -7.707 1 85.38 270 PRO B O 1
ATOM 4887 N N . LYS B 1 271 ? -3.85 6.961 -9.172 1 88.88 271 LYS B N 1
ATOM 4888 C CA . LYS B 1 271 ? -2.535 6.609 -8.641 1 88.88 271 LYS B CA 1
ATOM 4889 C C . LYS B 1 271 ? -1.462 7.562 -9.156 1 88.88 271 LYS B C 1
ATOM 4891 O O . LYS B 1 271 ? -0.586 7.988 -8.398 1 88.88 271 LYS B O 1
ATOM 4896 N N . THR B 1 272 ? -1.564 7.953 -10.398 1 90 272 THR B N 1
ATOM 4897 C CA . THR B 1 272 ? -0.563 8.844 -10.977 1 90 272 THR B CA 1
ATOM 4898 C C . THR B 1 272 ? -0.657 10.234 -10.359 1 90 272 THR B C 1
ATOM 4900 O O . THR B 1 272 ? 0.357 10.922 -10.203 1 90 272 THR B O 1
ATOM 4903 N N . SER B 1 273 ? -1.827 10.586 -9.961 1 91.25 273 SER B N 1
ATOM 4904 C CA . SER B 1 273 ? -2.016 11.891 -9.336 1 91.25 273 SER B CA 1
ATOM 4905 C C . SER B 1 273 ? -1.289 11.969 -7.992 1 91.25 273 SER B C 1
ATOM 4907 O O . SER B 1 273 ? -1.008 13.062 -7.496 1 91.25 273 SER B O 1
ATOM 4909 N N . HIS B 1 274 ? -0.981 10.828 -7.402 1 96.38 274 HIS B N 1
ATOM 4910 C CA . HIS B 1 274 ? -0.192 10.773 -6.176 1 96.38 274 HIS B CA 1
ATOM 4911 C C . HIS B 1 274 ? 1.132 11.508 -6.344 1 96.38 274 HIS B C 1
ATOM 4913 O O . HIS B 1 274 ? 1.655 12.078 -5.383 1 96.38 274 HIS B O 1
ATOM 4919 N N . LEU B 1 275 ? 1.611 11.586 -7.535 1 97.38 275 LEU B N 1
ATOM 4920 C CA . LEU B 1 275 ? 2.92 12.188 -7.777 1 97.38 275 LEU B CA 1
ATOM 4921 C C . LEU B 1 275 ? 2.883 13.688 -7.543 1 97.38 275 LEU B C 1
ATOM 4923 O O . LEU B 1 275 ? 3.896 14.297 -7.188 1 97.38 275 LEU B O 1
ATOM 4927 N N . ASP B 1 276 ? 1.725 14.289 -7.703 1 97.81 276 ASP B N 1
ATOM 4928 C CA . ASP B 1 276 ? 1.583 15.68 -7.27 1 97.81 276 ASP B CA 1
ATOM 4929 C C . ASP B 1 276 ? 1.717 15.797 -5.75 1 97.81 276 ASP B C 1
ATOM 4931 O O . ASP B 1 276 ? 2.281 16.766 -5.246 1 97.81 276 ASP B O 1
ATOM 4935 N N . GLY B 1 277 ? 1.153 14.797 -5.039 1 97.88 277 GLY B N 1
ATOM 4936 C CA . GLY B 1 277 ? 1.351 14.734 -3.602 1 97.88 277 GLY B CA 1
ATOM 4937 C C . GLY B 1 277 ? 2.801 14.531 -3.205 1 97.88 277 GLY B C 1
ATOM 4938 O O . GLY B 1 277 ? 3.262 15.086 -2.207 1 97.88 277 GLY B O 1
ATOM 4939 N N . LEU B 1 278 ? 3.467 13.766 -4.031 1 98.56 278 LEU B N 1
ATOM 4940 C CA . LEU B 1 278 ? 4.891 13.555 -3.785 1 98.56 278 LEU B CA 1
ATOM 4941 C C . LEU B 1 278 ? 5.656 14.867 -3.861 1 98.56 278 LEU B C 1
ATOM 4943 O O . LEU B 1 278 ? 6.492 15.156 -3.002 1 98.56 278 LEU B O 1
ATOM 4947 N N . ASN B 1 279 ? 5.383 15.625 -4.879 1 98.56 279 ASN B N 1
ATOM 4948 C CA . ASN B 1 279 ? 6.023 16.938 -5 1 98.56 279 ASN B CA 1
ATOM 4949 C C . ASN B 1 279 ? 5.754 17.797 -3.777 1 98.56 279 ASN B C 1
ATOM 4951 O O . ASN B 1 279 ? 6.68 18.375 -3.203 1 98.56 279 ASN B O 1
ATOM 4955 N N . LEU B 1 280 ? 4.57 17.828 -3.336 1 98.38 280 LEU B N 1
ATOM 4956 C CA . LEU B 1 280 ? 4.219 18.688 -2.211 1 98.38 280 LEU B CA 1
ATOM 4957 C C . LEU B 1 280 ? 4.793 18.141 -0.91 1 98.38 280 LEU B C 1
ATOM 4959 O O . LEU B 1 280 ? 5.223 18.906 -0.046 1 98.38 280 LEU B O 1
ATOM 4963 N N . SER B 1 281 ? 4.766 16.828 -0.742 1 98.62 281 SER B N 1
ATOM 4964 C CA . SER B 1 281 ? 5.352 16.234 0.461 1 98.62 281 SER B CA 1
ATOM 4965 C C . SER B 1 281 ? 6.863 16.438 0.498 1 98.62 281 SER B C 1
ATOM 4967 O O . SER B 1 281 ? 7.438 16.672 1.564 1 98.62 281 SER B O 1
ATOM 4969 N N . ARG B 1 282 ? 7.5 16.328 -0.668 1 98.75 282 ARG B N 1
ATOM 4970 C CA . ARG B 1 282 ? 8.93 16.625 -0.72 1 98.75 282 ARG B CA 1
ATOM 4971 C C . ARG B 1 282 ? 9.195 18.078 -0.361 1 98.75 282 ARG B C 1
ATOM 4973 O O . ARG B 1 282 ? 10.148 18.375 0.361 1 98.75 282 ARG B O 1
ATOM 4980 N N . ALA B 1 283 ? 8.367 18.984 -0.895 1 98.5 283 ALA B N 1
ATOM 4981 C CA . ALA B 1 283 ? 8.492 20.375 -0.504 1 98.5 283 ALA B CA 1
ATOM 4982 C C . ALA B 1 283 ? 8.398 20.531 1.011 1 98.5 283 ALA B C 1
ATOM 4984 O O . ALA B 1 283 ? 9.234 21.188 1.626 1 98.5 283 ALA B O 1
ATOM 4985 N N . TRP B 1 284 ? 7.406 19.922 1.587 1 98.44 284 TRP B N 1
ATOM 4986 C CA . TRP B 1 284 ? 7.223 19.953 3.033 1 98.44 284 TRP B CA 1
ATOM 4987 C C . TRP B 1 284 ? 8.469 19.438 3.748 1 98.44 284 TRP B C 1
ATOM 4989 O O . TRP B 1 284 ? 8.953 20.078 4.688 1 98.44 284 TRP B O 1
ATOM 4999 N N . CYS B 1 285 ? 9.008 18.359 3.305 1 98.62 285 CYS B N 1
ATOM 5000 C CA . CYS B 1 285 ? 10.172 17.75 3.947 1 98.62 285 CYS B CA 1
ATOM 5001 C C . CYS B 1 285 ? 11.391 18.656 3.844 1 98.62 285 CYS B C 1
ATOM 5003 O O . CYS B 1 285 ? 12.109 18.844 4.824 1 98.62 285 CYS B O 1
ATOM 5005 N N . TRP B 1 286 ? 11.617 19.203 2.656 1 98.38 286 TRP B N 1
ATOM 5006 C CA . TRP B 1 286 ? 12.781 20.062 2.473 1 98.38 286 TRP B CA 1
ATOM 5007 C C . TRP B 1 286 ? 12.688 21.297 3.371 1 98.38 286 TRP B C 1
ATOM 5009 O O . TRP B 1 286 ? 13.688 21.734 3.949 1 98.38 286 TRP B O 1
ATOM 5019 N N . ARG B 1 287 ? 11.508 21.797 3.463 1 97.38 287 ARG B N 1
ATOM 5020 C CA . ARG B 1 287 ? 11.305 22.938 4.348 1 97.38 287 ARG B CA 1
ATOM 5021 C C . ARG B 1 287 ? 11.609 22.578 5.797 1 97.38 287 ARG B C 1
ATOM 5023 O O . ARG B 1 287 ? 12.266 23.344 6.512 1 97.38 287 ARG B O 1
ATOM 5030 N N . MET B 1 288 ? 11.18 21.438 6.227 1 97.38 288 MET B N 1
ATOM 5031 C CA . MET B 1 288 ? 11.367 20.984 7.602 1 97.38 288 MET B CA 1
ATOM 5032 C C . MET B 1 288 ? 12.844 20.719 7.891 1 97.38 288 MET B C 1
ATOM 5034 O O . MET B 1 288 ? 13.312 20.938 9.008 1 97.38 288 MET B O 1
ATOM 5038 N N . LEU B 1 289 ? 13.57 20.266 6.906 1 97.94 289 LEU B N 1
ATOM 5039 C CA . LEU B 1 289 ? 14.93 19.766 7.121 1 97.94 289 LEU B CA 1
ATOM 5040 C C . LEU B 1 289 ? 15.945 20.891 6.941 1 97.94 289 LEU B C 1
ATOM 5042 O O . LEU B 1 289 ? 17.047 20.828 7.48 1 97.94 289 LEU B O 1
ATOM 5046 N N . GLU B 1 290 ? 15.617 21.953 6.172 1 97.12 290 GLU B N 1
ATOM 5047 C CA . GLU B 1 290 ? 16.531 22.969 5.668 1 97.12 290 GLU B CA 1
ATOM 5048 C C . GLU B 1 290 ? 17.391 23.531 6.793 1 97.12 290 GLU B C 1
ATOM 5050 O O . GLU B 1 290 ? 18.625 23.594 6.676 1 97.12 290 GLU B O 1
ATOM 5055 N N . PRO B 1 291 ? 16.828 23.891 7.941 1 95 291 PRO B N 1
ATOM 5056 C CA . PRO B 1 291 ? 17.641 24.531 8.984 1 95 291 PRO B CA 1
ATOM 5057 C C . PRO B 1 291 ? 18.688 23.609 9.578 1 95 291 PRO B C 1
ATOM 5059 O O . PRO B 1 291 ? 19.688 24.078 10.141 1 95 291 PRO B O 1
ATOM 5062 N N . ALA B 1 292 ? 18.516 22.312 9.461 1 95.88 292 ALA B N 1
ATOM 5063 C CA . ALA B 1 292 ? 19.406 21.359 10.109 1 95.88 292 ALA B CA 1
ATOM 5064 C C . ALA B 1 292 ? 20.422 20.797 9.125 1 95.88 292 ALA B C 1
ATOM 5066 O O . ALA B 1 292 ? 21.328 20.047 9.516 1 95.88 292 ALA B O 1
ATOM 5067 N N . LEU B 1 293 ? 20.344 21.156 7.891 1 96.81 293 LEU B N 1
ATOM 5068 C CA . LEU B 1 293 ? 21.203 20.594 6.855 1 96.81 293 LEU B CA 1
ATOM 5069 C C . LEU B 1 293 ? 22.562 21.281 6.844 1 96.81 293 LEU B C 1
ATOM 5071 O O . LEU B 1 293 ? 22.688 22.422 7.285 1 96.81 293 LEU B O 1
ATOM 5075 N N . PRO B 1 294 ? 23.594 20.625 6.312 1 95.56 294 PRO B N 1
ATOM 5076 C CA . PRO B 1 294 ? 24.875 21.297 6.098 1 95.56 294 PRO B CA 1
ATOM 5077 C C . PRO B 1 294 ? 24.75 22.516 5.191 1 95.56 294 PRO B C 1
ATOM 5079 O O . PRO B 1 294 ? 23.938 22.531 4.27 1 95.56 294 PRO B O 1
ATOM 5082 N N . GLU B 1 295 ? 25.609 23.438 5.367 1 95.94 295 GLU B N 1
ATOM 5083 C CA . GLU B 1 295 ? 25.562 24.75 4.742 1 95.94 295 GLU B CA 1
ATOM 5084 C C . GLU B 1 295 ? 25.453 24.641 3.225 1 95.94 295 GLU B C 1
ATOM 5086 O O . GLU B 1 295 ? 24.656 25.344 2.596 1 95.94 295 GLU B O 1
ATOM 5091 N N . PRO B 1 296 ? 26.219 23.75 2.609 1 95.19 296 PRO B N 1
ATOM 5092 C CA . PRO B 1 296 ? 26.172 23.703 1.146 1 95.19 296 PRO B CA 1
ATOM 5093 C C . PRO B 1 296 ? 24.844 23.188 0.608 1 95.19 296 PRO B C 1
ATOM 5095 O O . PRO B 1 296 ? 24.5 23.453 -0.55 1 95.19 296 PRO B O 1
ATOM 5098 N N . LEU B 1 297 ? 24.094 22.531 1.458 1 96.75 297 LEU B N 1
ATOM 5099 C CA . LEU B 1 297 ? 22.859 21.906 1 1 96.75 297 LEU B CA 1
ATOM 5100 C C . LEU B 1 297 ? 21.672 22.828 1.235 1 96.75 297 LEU B C 1
ATOM 5102 O O . LEU B 1 297 ? 20.594 22.625 0.673 1 96.75 297 LEU B O 1
ATOM 5106 N N . ARG B 1 298 ? 21.781 23.812 2.033 1 97.56 298 ARG B N 1
ATOM 5107 C CA . ARG B 1 298 ? 20.656 24.641 2.453 1 97.56 298 ARG B CA 1
ATOM 5108 C C . ARG B 1 298 ? 20.078 25.422 1.273 1 97.56 298 ARG B C 1
ATOM 5110 O O . ARG B 1 298 ? 18.859 25.375 1.041 1 97.56 298 ARG B O 1
ATOM 5117 N N . PRO B 1 299 ? 20.953 26.047 0.381 1 97.75 299 PRO B N 1
ATOM 5118 C CA . PRO B 1 299 ? 20.359 26.719 -0.778 1 97.75 299 PRO B CA 1
ATOM 5119 C C . PRO B 1 299 ? 19.672 25.75 -1.736 1 97.75 299 PRO B C 1
ATOM 5121 O O . PRO B 1 299 ? 18.688 26.125 -2.381 1 97.75 299 PRO B O 1
ATOM 5124 N N . LEU B 1 300 ? 20.219 24.594 -1.84 1 97.81 300 LEU B N 1
ATOM 5125 C CA . LEU B 1 300 ? 19.594 23.578 -2.693 1 97.81 300 LEU B CA 1
ATOM 5126 C C . LEU B 1 300 ? 18.234 23.172 -2.145 1 97.81 300 LEU B C 1
ATOM 5128 O O . LEU B 1 300 ? 17.281 22.984 -2.908 1 97.81 300 LEU B O 1
ATOM 5132 N N . ALA B 1 301 ? 18.156 23.031 -0.857 1 98 301 ALA B N 1
ATOM 5133 C CA . ALA B 1 301 ? 16.906 22.656 -0.208 1 98 301 ALA B CA 1
ATOM 5134 C C . ALA B 1 301 ? 15.844 23.734 -0.422 1 98 301 ALA B C 1
ATOM 5136 O O . ALA B 1 301 ? 14.68 23.438 -0.682 1 98 301 ALA B O 1
ATOM 5137 N N . ILE B 1 302 ? 16.219 24.984 -0.311 1 98 302 ILE B N 1
ATOM 5138 C CA . ILE B 1 302 ? 15.312 26.109 -0.515 1 98 302 ILE B CA 1
ATOM 5139 C C . ILE B 1 302 ? 14.797 26.109 -1.954 1 98 302 ILE B C 1
ATOM 5141 O O . ILE B 1 302 ? 13.602 26.281 -2.195 1 98 302 ILE B O 1
ATOM 5145 N N . ARG B 1 303 ? 15.695 25.891 -2.863 1 98.25 303 ARG B N 1
ATOM 5146 C CA . ARG B 1 303 ? 15.305 25.828 -4.266 1 98.25 303 ARG B CA 1
ATOM 5147 C C . ARG B 1 303 ? 14.383 24.641 -4.527 1 98.25 303 ARG B C 1
ATOM 5149 O O . ARG B 1 303 ? 13.406 24.75 -5.27 1 98.25 303 ARG B O 1
ATOM 5156 N N . ALA B 1 304 ? 14.75 23.516 -3.926 1 98.44 304 ALA B N 1
ATOM 5157 C CA . ALA B 1 304 ? 13.914 22.328 -4.07 1 98.44 304 ALA B CA 1
ATOM 5158 C C . ALA B 1 304 ? 12.516 22.562 -3.525 1 98.44 304 ALA B C 1
ATOM 5160 O O . ALA B 1 304 ? 11.523 22.156 -4.133 1 98.44 304 ALA B O 1
ATOM 5161 N N . TRP B 1 305 ? 12.453 23.141 -2.4 1 98.06 305 TRP B N 1
ATOM 5162 C CA . TRP B 1 305 ? 11.172 23.5 -1.811 1 98.06 305 TRP B CA 1
ATOM 5163 C C . TRP B 1 305 ? 10.336 24.312 -2.789 1 98.06 305 TRP B C 1
ATOM 5165 O O . TRP B 1 305 ? 9.188 23.969 -3.072 1 98.06 305 TRP B O 1
ATOM 5175 N N . SER B 1 306 ? 10.914 25.359 -3.348 1 97.81 306 SER B N 1
ATOM 5176 C CA . SER B 1 306 ? 10.227 26.25 -4.273 1 97.81 306 SER B CA 1
ATOM 5177 C C . SER B 1 306 ? 9.82 25.516 -5.551 1 97.81 306 SER B C 1
ATOM 5179 O O . SER B 1 306 ? 8.688 25.641 -6.012 1 97.81 306 SER B O 1
ATOM 5181 N N . ASP B 1 307 ? 10.742 24.766 -6.113 1 98.5 307 ASP B N 1
ATOM 5182 C CA . ASP B 1 307 ? 10.5 24.078 -7.375 1 98.5 307 ASP B CA 1
ATOM 5183 C C . ASP B 1 307 ? 9.375 23.047 -7.23 1 98.5 307 ASP B C 1
ATOM 5185 O O . ASP B 1 307 ? 8.523 22.938 -8.109 1 98.5 307 ASP B O 1
ATOM 5189 N N . HIS B 1 308 ? 9.398 22.344 -6.137 1 98.5 308 HIS B N 1
ATOM 5190 C CA . HIS B 1 308 ? 8.367 21.328 -5.906 1 98.5 308 HIS B CA 1
ATOM 5191 C C . HIS B 1 308 ? 7.004 21.984 -5.699 1 98.5 308 HIS B C 1
ATOM 5193 O O . HIS B 1 308 ? 5.992 21.469 -6.191 1 98.5 308 HIS B O 1
ATOM 5199 N N . LEU B 1 309 ? 6.914 23.047 -4.977 1 97.12 309 LEU B N 1
ATOM 5200 C CA . LEU B 1 309 ? 5.668 23.781 -4.793 1 97.12 309 LEU B CA 1
ATOM 5201 C C . LEU B 1 309 ? 5.117 24.266 -6.133 1 97.12 309 LEU B C 1
ATOM 5203 O O . LEU B 1 309 ? 3.936 24.062 -6.426 1 97.12 309 LEU B O 1
ATOM 5207 N N . GLU B 1 310 ? 5.98 24.844 -6.883 1 96.75 310 GLU B N 1
ATOM 5208 C CA . GLU B 1 310 ? 5.57 25.375 -8.18 1 96.75 310 GLU B CA 1
ATOM 5209 C C . GLU B 1 310 ? 5.023 24.281 -9.086 1 96.75 310 GLU B C 1
ATOM 5211 O O . GLU B 1 310 ? 4.07 24.516 -9.836 1 96.75 310 GLU B O 1
ATOM 5216 N N . ALA B 1 311 ? 5.559 23.141 -8.961 1 97.12 311 ALA B N 1
ATOM 5217 C CA . ALA B 1 311 ? 5.203 22.031 -9.852 1 97.12 311 ALA B CA 1
ATOM 5218 C C . ALA B 1 311 ? 3.789 21.531 -9.578 1 97.12 311 ALA B C 1
ATOM 5220 O O . ALA B 1 311 ? 3.088 21.094 -10.492 1 97.12 311 ALA B O 1
ATOM 5221 N N . SER B 1 312 ? 3.32 21.641 -8.289 1 96.94 312 SER B N 1
ATOM 5222 C CA . SER B 1 312 ? 2.121 20.859 -8.008 1 96.94 312 SER B CA 1
ATOM 5223 C C . SER B 1 312 ? 1.104 21.672 -7.215 1 96.94 312 SER B C 1
ATOM 5225 O O . SER B 1 312 ? -0.039 21.234 -7.039 1 96.94 312 SER B O 1
ATOM 5227 N N . LEU B 1 313 ? 1.409 22.828 -6.742 1 95.38 313 LEU B N 1
ATOM 5228 C CA . LEU B 1 313 ? 0.524 23.625 -5.895 1 95.38 313 LEU B CA 1
ATOM 5229 C C . LEU B 1 313 ? -0.784 23.938 -6.613 1 95.38 313 LEU B C 1
ATOM 5231 O O . LEU B 1 313 ? -1.862 23.828 -6.027 1 95.38 313 LEU B O 1
ATOM 5235 N N . PRO B 1 314 ? -0.791 24.25 -7.949 1 93.88 314 PRO B N 1
ATOM 5236 C CA . PRO B 1 314 ? -2.045 24.578 -8.633 1 93.88 314 PRO B CA 1
ATOM 5237 C C . PRO B 1 314 ? -3.041 23.422 -8.617 1 93.88 314 PRO B C 1
ATOM 5239 O O . PRO B 1 314 ? -4.254 23.641 -8.664 1 93.88 314 PRO B O 1
ATOM 5242 N N . GLN B 1 315 ? -2.553 22.172 -8.508 1 93.94 315 GLN B N 1
ATOM 5243 C CA . GLN B 1 315 ? -3.412 21 -8.562 1 93.94 315 GLN B CA 1
ATOM 5244 C C . GLN B 1 315 ? -4.215 20.828 -7.277 1 93.94 315 GLN B C 1
ATOM 5246 O O . GLN B 1 315 ? -5.203 20.094 -7.242 1 93.94 315 GLN B O 1
ATOM 5251 N N . ALA B 1 316 ? -3.791 21.5 -6.246 1 93.31 316 ALA B N 1
ATOM 5252 C CA . ALA B 1 316 ? -4.477 21.422 -4.961 1 93.31 316 ALA B CA 1
ATOM 5253 C C . ALA B 1 316 ? -5.824 22.141 -5.02 1 93.31 316 ALA B C 1
ATOM 5255 O O . ALA B 1 316 ? -6.707 21.891 -4.195 1 93.31 316 ALA B O 1
ATOM 5256 N N . VAL B 1 317 ? -5.988 23.031 -5.961 1 90.12 317 VAL B N 1
ATOM 5257 C CA . VAL B 1 317 ? -7.223 23.812 -6.066 1 90.12 317 VAL B CA 1
ATOM 5258 C C . VAL B 1 317 ? -7.898 23.516 -7.406 1 90.12 317 VAL B C 1
ATOM 5260 O O . VAL B 1 317 ? -9.102 23.266 -7.457 1 90.12 317 VAL B O 1
ATOM 5263 N N . GLU B 1 318 ? -7.18 23.375 -8.445 1 87 318 GLU B N 1
ATOM 5264 C CA . GLU B 1 318 ? -7.734 23.344 -9.797 1 87 318 GLU B CA 1
ATOM 5265 C C . GLU B 1 318 ? -7.766 21.922 -10.344 1 87 318 GLU B C 1
ATOM 5267 O O . GLU B 1 318 ? -8.273 21.688 -11.445 1 87 318 GLU B O 1
ATOM 5272 N N . GLY B 1 319 ? -7.344 21.047 -9.641 1 83.38 319 GLY B N 1
ATOM 5273 C CA . GLY B 1 319 ? -7.27 19.688 -10.148 1 83.38 319 GLY B CA 1
ATOM 5274 C C . GLY B 1 319 ? -8.602 18.969 -10.109 1 83.38 319 GLY B C 1
ATOM 5275 O O . GLY B 1 319 ? -9.609 19.531 -9.68 1 83.38 319 GLY B O 1
ATOM 5276 N N . GLU B 1 320 ? -8.562 17.703 -10.594 1 86.88 320 GLU B N 1
ATOM 5277 C CA . GLU B 1 320 ? -9.711 16.797 -10.508 1 86.88 320 GLU B CA 1
ATOM 5278 C C . GLU B 1 320 ? -9.961 16.359 -9.07 1 86.88 320 GLU B C 1
ATOM 5280 O O . GLU B 1 320 ? -9.109 16.547 -8.203 1 86.88 320 GLU B O 1
ATOM 5285 N N . TYR B 1 321 ? -11.125 15.773 -8.852 1 86.31 321 TYR B N 1
ATOM 5286 C CA . TYR B 1 321 ? -11.531 15.367 -7.516 1 86.31 321 TYR B CA 1
ATOM 5287 C C . TYR B 1 321 ? -10.539 14.383 -6.91 1 86.31 321 TYR B C 1
ATOM 5289 O O . TYR B 1 321 ? -10.281 14.414 -5.703 1 86.31 321 TYR B O 1
ATOM 5297 N N . VAL B 1 322 ? -9.945 13.57 -7.746 1 84.62 322 VAL B N 1
ATOM 5298 C CA . VAL B 1 322 ? -9 12.57 -7.262 1 84.62 322 VAL B CA 1
ATOM 5299 C C . VAL B 1 322 ? -7.785 13.266 -6.648 1 84.62 322 VAL B C 1
ATOM 5301 O O . VAL B 1 322 ? -7.066 12.68 -5.84 1 84.62 322 VAL B O 1
ATOM 5304 N N . SER B 1 323 ? -7.605 14.469 -6.977 1 88.12 323 SER B N 1
ATOM 5305 C CA . SER B 1 323 ? -6.516 15.266 -6.418 1 88.12 323 SER B CA 1
ATOM 5306 C C . SER B 1 323 ? -7.02 16.219 -5.34 1 88.12 323 SER B C 1
ATOM 5308 O O . SER B 1 323 ? -6.461 16.266 -4.242 1 88.12 323 SER B O 1
ATOM 5310 N N . THR B 1 324 ? -8.109 16.828 -5.582 1 91.31 324 THR B N 1
ATOM 5311 C CA . THR B 1 324 ? -8.539 17.922 -4.727 1 91.31 324 THR B CA 1
ATOM 5312 C C . THR B 1 324 ? -9.125 17.391 -3.418 1 91.31 324 THR B C 1
ATOM 5314 O O . THR B 1 324 ? -9.273 18.141 -2.449 1 91.31 324 THR B O 1
ATOM 5317 N N . HIS B 1 325 ? -9.328 16.141 -3.389 1 93.5 325 HIS B N 1
ATOM 5318 C CA . HIS B 1 325 ? -9.938 15.648 -2.16 1 93.5 325 HIS B CA 1
ATOM 5319 C C . HIS B 1 325 ? -8.906 15.531 -1.042 1 93.5 325 HIS B C 1
ATOM 5321 O O . HIS B 1 325 ? -9.258 15.266 0.109 1 93.5 325 HIS B O 1
ATOM 5327 N N . TRP B 1 326 ? -7.641 15.773 -1.372 1 94.81 326 TRP B N 1
ATOM 5328 C CA . TRP B 1 326 ? -6.676 15.586 -0.297 1 94.81 326 TRP B CA 1
ATOM 5329 C C . TRP B 1 326 ? -5.469 16.5 -0.48 1 94.81 326 TRP B C 1
ATOM 5331 O O . TRP B 1 326 ? -4.805 16.859 0.493 1 94.81 326 TRP B O 1
ATOM 5341 N N . LEU B 1 327 ? -5.152 17.016 -1.657 1 96.56 327 LEU B N 1
ATOM 5342 C CA . LEU B 1 327 ? -3.871 17.641 -1.985 1 96.56 327 LEU B CA 1
ATOM 5343 C C . LEU B 1 327 ? -3.686 18.953 -1.229 1 96.56 327 LEU B C 1
ATOM 5345 O O . LEU B 1 327 ? -2.559 19.328 -0.907 1 96.56 327 LEU B O 1
ATOM 5349 N N . ALA B 1 328 ? -4.766 19.641 -0.935 1 97.25 328 ALA B N 1
ATOM 5350 C CA . ALA B 1 328 ? -4.695 20.922 -0.254 1 97.25 328 ALA B CA 1
ATOM 5351 C C . ALA B 1 328 ? -4.074 20.781 1.132 1 97.25 328 ALA B C 1
ATOM 5353 O O . ALA B 1 328 ? -3.371 21.688 1.6 1 97.25 328 ALA B O 1
ATOM 5354 N N . SER B 1 329 ? -4.316 19.688 1.84 1 97.81 329 SER B N 1
ATOM 5355 C CA . SER B 1 329 ? -3.709 19.469 3.148 1 97.81 329 SER B CA 1
ATOM 5356 C C . SER B 1 329 ? -2.191 19.359 3.043 1 97.81 329 SER B C 1
ATOM 5358 O O . SER B 1 329 ? -1.464 19.906 3.875 1 97.81 329 SER B O 1
ATOM 5360 N N . PHE B 1 330 ? -1.662 18.719 2.002 1 98 330 PHE B N 1
ATOM 5361 C CA . PHE B 1 330 ? -0.225 18.594 1.79 1 98 330 PHE B CA 1
ATOM 5362 C C . PHE B 1 330 ? 0.383 19.938 1.388 1 98 330 PHE B C 1
ATOM 5364 O O . PHE B 1 330 ? 1.528 20.234 1.734 1 98 330 PHE B O 1
ATOM 5371 N N . ALA B 1 331 ? -0.433 20.672 0.61 1 97.5 331 ALA B N 1
ATOM 5372 C CA . ALA B 1 331 ? 0.018 22.016 0.267 1 97.5 331 ALA B CA 1
ATOM 5373 C C . ALA B 1 331 ? 0.241 22.859 1.521 1 97.5 331 ALA B C 1
ATOM 5375 O O . ALA B 1 331 ? 1.258 23.547 1.641 1 97.5 331 ALA B O 1
ATOM 5376 N N . VAL B 1 332 ? -0.631 22.75 2.453 1 97.5 332 VAL B N 1
ATOM 5377 C CA . VAL B 1 332 ? -0.521 23.562 3.662 1 97.5 332 VAL B CA 1
ATOM 5378 C C . VAL B 1 332 ? 0.615 23.031 4.535 1 97.5 332 VAL B C 1
ATOM 5380 O O . VAL B 1 332 ? 1.32 23.812 5.184 1 97.5 332 VAL B O 1
ATOM 5383 N N . LEU B 1 333 ? 0.836 21.719 4.574 1 97.44 333 LEU B N 1
ATOM 5384 C CA . LEU B 1 333 ? 2.039 21.203 5.227 1 97.44 333 LEU B CA 1
ATOM 5385 C C . LEU B 1 333 ? 3.289 21.859 4.652 1 97.44 333 LEU B C 1
ATOM 5387 O O . LEU B 1 333 ? 4.145 22.344 5.398 1 97.44 333 LEU B O 1
ATOM 5391 N N . ALA B 1 334 ? 3.328 21.969 3.357 1 97.31 334 ALA B N 1
ATOM 5392 C CA . ALA B 1 334 ? 4.508 22.469 2.662 1 97.31 334 ALA B CA 1
ATOM 5393 C C . ALA B 1 334 ? 4.672 23.969 2.889 1 97.31 334 ALA B C 1
ATOM 5395 O O . ALA B 1 334 ? 5.793 24.484 2.902 1 97.31 334 ALA B O 1
ATOM 5396 N N . LEU B 1 335 ? 3.57 24.641 3.129 1 96.38 335 LEU B N 1
ATOM 5397 C CA . LEU B 1 335 ? 3.598 26.109 3.143 1 96.38 335 LEU B CA 1
ATOM 5398 C C . LEU B 1 335 ? 3.672 26.641 4.57 1 96.38 335 LEU B C 1
ATOM 5400 O O . LEU B 1 335 ? 4.215 27.719 4.809 1 96.38 335 LEU B O 1
ATOM 5404 N N . ALA B 1 336 ? 3.121 25.766 5.559 1 93.06 336 ALA B N 1
ATOM 5405 C CA . ALA B 1 336 ? 2.832 26.469 6.805 1 93.06 336 ALA B CA 1
ATOM 5406 C C . ALA B 1 336 ? 3.143 25.594 8.016 1 93.06 336 ALA B C 1
ATOM 5408 O O . ALA B 1 336 ? 2.92 26 9.156 1 93.06 336 ALA B O 1
ATOM 5409 N N . GLU B 1 337 ? 3.562 24.375 7.805 1 91 337 GLU B N 1
ATOM 5410 C CA . GLU B 1 337 ? 3.949 23.547 8.945 1 91 337 GLU B CA 1
ATOM 5411 C C . GLU B 1 337 ? 5.09 24.188 9.727 1 91 337 GLU B C 1
ATOM 5413 O O . GLU B 1 337 ? 6.062 24.672 9.141 1 91 337 GLU B O 1
ATOM 5418 N N . PRO B 1 338 ? 4.953 24.281 10.984 1 87.44 338 PRO B N 1
ATOM 5419 C CA . PRO B 1 338 ? 6.039 24.875 11.766 1 87.44 338 PRO B CA 1
ATOM 5420 C C . PRO B 1 338 ? 7.328 24.062 11.711 1 87.44 338 PRO B C 1
ATOM 5422 O O . PRO B 1 338 ? 7.281 22.828 11.758 1 87.44 338 PRO B O 1
ATOM 5425 N N . ILE B 1 339 ? 8.414 24.812 11.539 1 79.62 339 ILE B N 1
ATOM 5426 C CA . ILE B 1 339 ? 9.727 24.172 11.539 1 79.62 339 ILE B CA 1
ATOM 5427 C C . ILE B 1 339 ? 10.172 23.906 12.977 1 79.62 339 ILE B C 1
ATOM 5429 O O . ILE B 1 339 ? 10.102 24.797 13.828 1 79.62 339 ILE B O 1
ATOM 5433 N N . GLY B 1 340 ? 10.672 22.688 13.281 1 63.91 340 GLY B N 1
ATOM 5434 C CA . GLY B 1 340 ? 11.18 22.391 14.617 1 63.91 340 GLY B CA 1
ATOM 5435 C C . GLY B 1 340 ? 10.078 22.062 15.609 1 63.91 340 GLY B C 1
ATOM 5436 O O . GLY B 1 340 ? 10.328 22 16.812 1 63.91 340 GLY B O 1
ATOM 5437 N N . GLY B 1 341 ? 8.836 21.984 15.242 1 51.03 341 GLY B N 1
ATOM 5438 C CA . GLY B 1 341 ? 7.75 21.734 16.172 1 51.03 341 GLY B CA 1
ATOM 5439 C C . GLY B 1 341 ? 7.551 20.266 16.469 1 51.03 341 GLY B C 1
ATOM 5440 O O . GLY B 1 341 ? 8.031 19.406 15.727 1 51.03 341 GLY B O 1
#

=== Feature glossary ===
The record interleaves many kinds of information about one protein. Here is each kind framed as the question it answers.

Q: What does the local fold look like, residue by residue?
A: The Foldseek 3Di string encodes local tertiary geometry as a 20-letter alphabet — one character per residue — derived from the relative positions of nearby Cα atoms. Unlike the amino-acid sequence, 3Di is a direct function of the 3D structure, so two proteins with the same fold have similar 3Di strings even at low sequence identity.

Q: Which residues are in helices, strands, or loops?
A: The SS8 string is DSSP's per-residue secondary-structure call. α-helix (H) means an i→i+4 H-bond ladder; β-strand (E) means the residue participates in a β-sheet; 3₁₀ (G) and π (I) are tighter and wider helices; T/S are turns/bends; '-' is loop.

Q: How big and how compact is the whole molecule?
A: Radius of gyration (Rg) is the root-mean-square distance of Cα atoms from their centroid — a single number for overall size and compactness. A globular domain of N residues has Rg ≈ 2.2·N^0.38 Å; an extended or disordered chain has a much larger Rg. The Cα contact count is the number of residue pairs whose Cα atoms are within 8 Å and are more than four positions apart in sequence — a standard proxy for tertiary packing density. The bounding box is the smallest axis-aligned box enclosing all Cα atoms.

Q: Where is each backbone atom in 3D?
A: Structure coordinates are given as an mmCIF _atom_site loop: one row per atom with element, residue name, chain id, sequence number, and x/y/z position in Å. Only the four main-chain atoms per residue are included here; side chains are omitted to keep the record compact.

Q: What is the amino-acid chain?
A: Primary structure: the covalent order of the twenty standard amino acids along the backbone. Two proteins with the same sequence will (almost always) fold to the same structure; two with 30% identity often share a fold but not the details.

Q: What if only a Cα trace is available?
A: Three-state secondary structure (P-SEA) collapses the eight DSSP classes into helix (a), strand (b), and coil (c). P-SEA assigns these from Cα geometry alone — distances and angles — without requiring backbone oxygens, so it works on any Cα trace.

Q: What family and function is it annotated with?
A: Database cross-references. InterPro integrates a dozen domain/family signature databases into unified entries with residue-range hits. GO terms attach function/process/location labels with evidence codes. CATH codes position the fold in a four-level structural taxonomy. Organism is the NCBI-taxonomy species name.

Q: How confident is the AlphaFold model at each residue?
A: pLDDT is the predicted lDDT-Cα score: AlphaFold's confidence that the local environment of each residue (all inter-atomic distances within 15 Å) is correctly placed. It is a per-residue number between 0 and 100, with higher meaning more reliable.

Q: How mobile is each atom in the crystal?
A: B-factor (Debye–Waller factor) reflects atomic displacement in the crystal lattice. It is an experimental observable (units Å²), not a prediction; low values mean the atom is pinned down, high values mean it moves or is heterogeneous across the crystal.

Q: Which residues are buried vs exposed?
A: SASA measures how much of the protein is reachable by solvent. It is computed by rolling a water-sized probe over the atomic surface and summing the exposed area (Å²). Per-residue SASA distinguishes core (buried, low SASA) from surface (exposed, high SASA) residues; total SASA is a whole-molecule size measure.

Q: What do the diagnostic plots show?
A: Plot images: a contact map (which residues are close in 3D, as an N×N binary image), a Ramachandran scatter (backbone torsion angles, revealing secondary-structure composition at a glance), and — for AlphaFold structures — a PAE heatmap (pairwise prediction confidence).

Q: What known structures does this most resemble?
A: The Foldseek neighbor list gives the closest experimentally determined structures in the PDB, ranked by structural alignment. TM-score near 1 means near-identical fold; near 0.3 means only rough topology match. This is how one finds what a novel AlphaFold prediction most resembles in the solved-structure universe.

Q: Are the domains correctly placed relative to each other?
A: Predicted aligned error is AlphaFold's pairwise confidence. Unlike pLDDT (per-residue), PAE is per-residue-pair and captures whether two parts of the structure are correctly placed relative to each other. Units are ångströms of expected positional error.

Q: What do the rendered images show?
A: Structure images are PyMOL renders from six orthogonal camera directions. Cartoon representation draws helices as coils and strands as arrows; sticks shows the backbone as bonds; surface shows the solvent-excluded envelope. Rainbow coloring maps sequence position to hue (blue→red, N→C); chain coloring assigns a distinct color per polypeptide.

Q: What are the backbone torsion angles?
A: φ (phi) and ψ (psi) are the two rotatable backbone dihedrals per residue: φ is the C(i-1)–N–Cα–C torsion, ψ is the N–Cα–C–N(i+1) torsion, both in degrees on (−180°, 180°]. α-helical residues cluster near (−60°, −45°); β-strand residues near (−120°, +130°). A Ramachandran plot is simply a scatter of (φ, ψ) for every residue.